Protein AF-A0A7C2QQ63-F1 (afdb_monomer)

Nearest PDB structures (foldseek):
  3h1t-assembly1_A  TM=9.042E-01  e=1.229E-07  Vibrio vulnificus YJ016
  4v4d-assembly1_B  TM=8.845E-01  e=1.701E-05  Pelobacter acidigallici
  2xhn-assembly2_A  TM=7.587E-01  e=1.201E-03  Aspergillus aculeatus
  1nkg-assembly1_A  TM=7.583E-01  e=1.778E-03  Aspergillus aculeatus
  3njx-assembly1_A  TM=7.587E-01  e=1.881E-03  Aspergillus aculeatus

Radius of gyration: 26.95 Å; Cα contacts (8 Å, |Δi|>4): 619; chains: 1; bounding box: 64×59×73 Å

Structure (mmCIF, N/CA/C/O backbone):
data_AF-A0A7C2QQ63-F1
#
_entry.id   AF-A0A7C2QQ63-F1
#
loop_
_atom_site.group_PDB
_atom_site.id
_atom_site.type_symbol
_atom_site.label_atom_id
_atom_site.label_alt_id
_atom_site.label_comp_id
_atom_site.label_asym_id
_atom_site.label_entity_id
_atom_site.label_seq_id
_atom_site.pdbx_PDB_ins_code
_atom_site.Cartn_x
_atom_site.Cartn_y
_atom_site.Cartn_z
_atom_site.occupancy
_atom_site.B_iso_or_equiv
_atom_site.auth_seq_id
_atom_site.auth_comp_id
_atom_site.auth_asym_id
_atom_site.auth_atom_id
_atom_site.pdbx_PDB_model_num
ATOM 1 N N . MET A 1 1 ? 4.525 16.727 -0.676 1.00 54.66 1 MET A N 1
ATOM 2 C CA . MET A 1 1 ? 4.384 17.898 0.216 1.00 54.66 1 MET A CA 1
ATOM 3 C C . MET A 1 1 ? 3.004 18.553 0.106 1.00 54.66 1 MET A C 1
ATOM 5 O O . MET A 1 1 ? 2.336 18.704 1.118 1.00 54.66 1 MET A O 1
ATOM 9 N N . ASP A 1 2 ? 2.541 18.852 -1.108 1.00 73.38 2 ASP A N 1
ATOM 10 C CA . ASP A 1 2 ? 1.252 19.519 -1.371 1.00 73.38 2 ASP A CA 1
ATOM 11 C C . ASP A 1 2 ? 0.003 18.665 -1.034 1.00 73.38 2 ASP A C 1
ATOM 13 O O . ASP A 1 2 ? -1.042 19.171 -0.643 1.00 73.38 2 ASP A O 1
ATOM 17 N N . HIS A 1 3 ? 0.116 17.331 -1.100 1.00 82.19 3 HIS A N 1
ATOM 18 C CA . HIS A 1 3 ? -1.009 16.428 -0.820 1.00 82.19 3 HIS A CA 1
ATOM 19 C C . HIS A 1 3 ? -1.524 16.508 0.628 1.00 82.19 3 HIS A C 1
ATOM 21 O O . HIS A 1 3 ? -2.725 16.651 0.824 1.00 82.19 3 HIS A O 1
ATOM 27 N N . ALA A 1 4 ? -0.639 16.462 1.632 1.00 84.88 4 ALA A N 1
ATOM 28 C CA . ALA A 1 4 ? -1.049 16.509 3.040 1.00 84.88 4 ALA A CA 1
ATOM 29 C C . ALA A 1 4 ? -1.766 17.824 3.385 1.00 84.88 4 ALA A C 1
ATOM 31 O O . ALA A 1 4 ? -2.745 17.809 4.123 1.00 84.88 4 ALA A O 1
ATOM 32 N N . LEU A 1 5 ? -1.319 18.944 2.801 1.00 87.25 5 LEU A N 1
ATOM 33 C CA . LEU A 1 5 ? -1.982 20.237 2.964 1.00 87.25 5 LEU A CA 1
ATOM 34 C C . LEU A 1 5 ? -3.383 20.226 2.360 1.00 87.25 5 LEU A C 1
ATOM 36 O O . LEU A 1 5 ? -4.333 20.551 3.062 1.00 87.25 5 LEU A O 1
ATOM 40 N N . ARG A 1 6 ? -3.516 19.774 1.108 1.00 88.25 6 ARG A N 1
ATOM 41 C CA . ARG A 1 6 ? -4.823 19.660 0.450 1.00 88.25 6 ARG A CA 1
ATOM 42 C C . ARG A 1 6 ? -5.799 18.790 1.235 1.00 88.25 6 ARG A C 1
ATOM 44 O O . ARG A 1 6 ? -6.953 19.165 1.391 1.00 88.25 6 ARG A O 1
ATOM 51 N N . VAL A 1 7 ? -5.340 17.650 1.757 1.00 90.81 7 VAL A N 1
ATOM 52 C CA . VAL A 1 7 ? -6.175 16.777 2.598 1.00 90.81 7 VAL A CA 1
ATOM 53 C C . VAL A 1 7 ? -6.604 17.506 3.873 1.00 90.81 7 VAL A C 1
ATOM 55 O O . VAL A 1 7 ? -7.776 17.455 4.230 1.00 90.81 7 VAL A O 1
ATOM 58 N N . THR A 1 8 ? -5.698 18.226 4.540 1.00 91.94 8 THR A N 1
ATOM 59 C CA . THR A 1 8 ? -6.034 19.033 5.726 1.00 91.94 8 THR A CA 1
ATOM 60 C C . THR A 1 8 ? -7.074 20.109 5.423 1.00 91.94 8 THR A C 1
ATOM 62 O O . THR A 1 8 ? -8.036 20.263 6.175 1.00 91.94 8 THR A O 1
ATOM 65 N N . GLU A 1 9 ? -6.886 20.868 4.345 1.00 92.31 9 GLU A N 1
ATOM 66 C CA . GLU A 1 9 ? -7.809 21.927 3.929 1.00 92.31 9 GLU A CA 1
ATOM 67 C C . GLU A 1 9 ? -9.195 21.356 3.625 1.00 92.31 9 GLU A C 1
ATOM 69 O O . GLU A 1 9 ? -10.199 21.868 4.120 1.00 92.31 9 GLU A O 1
ATOM 74 N N . GLU A 1 10 ? -9.246 20.249 2.887 1.00 92.25 10 GLU A N 1
ATOM 75 C CA . GLU A 1 10 ? -10.495 19.606 2.499 1.00 92.25 10 GLU A CA 1
ATOM 76 C C . GLU A 1 10 ? -11.224 18.976 3.693 1.00 92.25 10 GLU A C 1
ATOM 78 O O . GLU A 1 10 ? -12.439 19.123 3.817 1.00 92.25 10 GLU A O 1
ATOM 83 N N . LEU A 1 11 ? -10.499 18.355 4.631 1.00 91.88 11 LEU A N 1
ATOM 84 C CA . LEU A 1 11 ? -11.075 17.846 5.878 1.00 91.88 11 LEU A CA 1
ATOM 85 C C . LEU A 1 11 ? -11.686 18.972 6.715 1.00 91.88 11 LEU A C 1
ATOM 87 O O . LEU A 1 11 ? -12.803 18.825 7.202 1.00 91.88 11 LEU A O 1
ATOM 91 N N . ASN A 1 12 ? -11.002 20.106 6.861 1.00 92.81 12 ASN A N 1
ATOM 92 C CA . ASN A 1 12 ? -11.564 21.249 7.584 1.00 92.81 12 ASN A CA 1
ATOM 93 C C . ASN A 1 12 ? -12.770 21.853 6.848 1.00 92.81 12 ASN A C 1
ATOM 95 O O . ASN A 1 12 ? -13.743 22.242 7.489 1.00 92.81 12 ASN A O 1
ATOM 99 N N . ARG A 1 13 ? -12.740 21.901 5.510 1.00 91.12 13 ARG A N 1
ATOM 100 C CA . ARG A 1 13 ? -13.852 22.398 4.687 1.00 91.12 13 ARG A CA 1
ATOM 101 C C . ARG A 1 13 ? -15.100 21.524 4.822 1.00 91.12 13 ARG A C 1
ATOM 103 O O . ARG A 1 13 ? -16.195 22.056 4.984 1.00 91.12 13 ARG A O 1
ATOM 110 N N . LEU A 1 14 ? -14.939 20.204 4.733 1.00 89.12 14 LEU A N 1
ATOM 111 C CA . LEU A 1 14 ? -16.039 19.238 4.794 1.00 89.12 14 LEU A CA 1
ATOM 112 C C . LEU A 1 14 ? -16.642 19.097 6.195 1.00 89.12 14 LEU A C 1
ATOM 114 O O . LEU A 1 14 ? -17.802 18.722 6.292 1.00 89.12 14 LEU A O 1
ATOM 118 N N . ASN A 1 15 ? -15.878 19.415 7.244 1.00 87.94 15 ASN A N 1
ATOM 119 C CA . ASN A 1 15 ? -16.308 19.331 8.645 1.00 87.94 15 ASN A CA 1
ATOM 120 C C . ASN A 1 15 ? -16.509 20.717 9.289 1.00 87.94 15 ASN A C 1
ATOM 122 O O . ASN A 1 15 ? -16.455 20.862 10.513 1.00 87.94 15 ASN A O 1
ATOM 126 N N . ALA A 1 16 ? -16.701 21.763 8.477 1.00 83.69 16 ALA A N 1
ATOM 127 C CA . ALA A 1 16 ? -16.879 23.131 8.966 1.00 83.69 16 ALA A CA 1
ATOM 128 C C . ALA A 1 16 ? -18.148 23.290 9.830 1.00 83.69 16 ALA A C 1
ATOM 130 O O . ALA A 1 16 ? -18.211 24.157 10.700 1.00 83.69 16 ALA A O 1
ATOM 131 N N . ASP A 1 17 ? -19.143 22.430 9.616 1.00 85.88 17 ASP A N 1
ATOM 132 C CA . ASP A 1 17 ? -20.384 22.339 10.383 1.00 85.88 17 ASP A CA 1
ATOM 133 C C . ASP A 1 17 ? -20.170 21.901 11.840 1.00 85.88 17 ASP A C 1
ATOM 135 O O . ASP A 1 17 ? -20.949 22.294 12.710 1.00 85.88 17 ASP A O 1
ATOM 139 N N . LEU A 1 18 ? -19.086 21.172 12.138 1.00 83.62 18 LEU A N 1
ATOM 140 C CA . LEU A 1 18 ? -18.740 20.771 13.507 1.00 83.62 18 LEU A CA 1
ATOM 141 C C . LEU A 1 18 ? -18.335 21.961 14.391 1.00 83.62 18 LEU A C 1
ATOM 143 O O . LEU A 1 18 ? -18.331 21.838 15.615 1.00 83.62 18 LEU A O 1
ATOM 147 N N . ASN A 1 19 ? -17.987 23.106 13.788 1.00 85.44 19 ASN A N 1
ATOM 148 C CA . ASN A 1 19 ? -17.526 24.314 14.478 1.00 85.44 19 ASN A CA 1
ATOM 149 C C . ASN A 1 19 ? -16.352 24.053 15.452 1.00 85.44 19 ASN A C 1
ATOM 151 O O . ASN A 1 19 ? -16.241 24.675 16.512 1.00 85.44 19 ASN A O 1
ATOM 155 N N . VAL A 1 20 ? -15.478 23.106 15.093 1.00 86.50 20 VAL A N 1
ATOM 156 C CA . VAL A 1 20 ? -14.267 22.757 15.844 1.00 86.50 20 VAL A CA 1
ATOM 157 C C . VAL A 1 20 ? -13.070 23.458 15.194 1.00 86.50 20 VAL A C 1
ATOM 159 O O . VAL A 1 20 ? -12.734 23.142 14.050 1.00 86.50 20 VAL A O 1
ATOM 162 N N . PRO A 1 21 ? -12.408 24.407 15.880 1.00 84.94 21 PRO A N 1
ATOM 163 C CA . PRO A 1 21 ? -11.236 25.069 15.327 1.00 84.94 21 PRO A CA 1
ATOM 164 C C . PRO A 1 21 ? -10.077 24.078 15.211 1.00 84.94 21 PRO A C 1
ATOM 166 O O . PRO A 1 21 ? -9.852 23.274 16.114 1.00 84.94 21 PRO A O 1
ATOM 169 N N . GLU A 1 22 ? -9.327 24.163 14.110 1.00 87.94 22 GLU A N 1
ATOM 170 C CA . GLU A 1 22 ? -8.156 23.309 13.856 1.00 87.94 22 GLU A CA 1
ATOM 171 C C . GLU A 1 22 ? -8.483 21.806 13.962 1.00 87.94 22 GLU A C 1
ATOM 173 O O . GLU A 1 22 ? -7.702 21.019 14.502 1.00 87.94 22 GLU A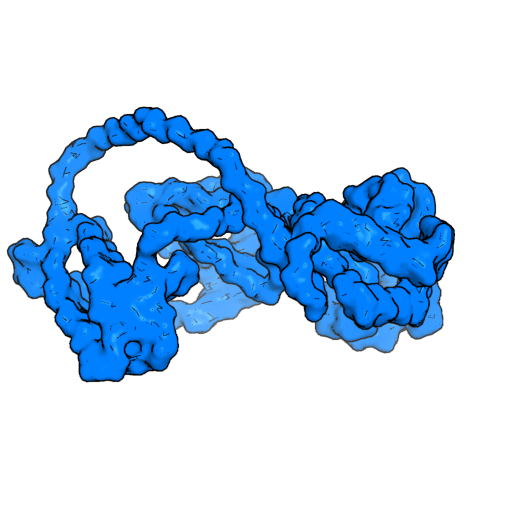 O 1
ATOM 178 N N . TYR A 1 23 ? -9.659 21.415 13.450 1.00 91.19 23 TYR A N 1
ATOM 179 C CA . TYR A 1 23 ? -10.131 20.030 13.441 1.00 91.19 23 TYR A CA 1
ATOM 180 C C . TYR A 1 23 ? -9.097 19.082 12.818 1.00 91.19 23 TYR A C 1
ATOM 182 O O . TYR A 1 23 ? -8.714 18.087 13.437 1.00 91.19 23 TYR A O 1
ATOM 190 N N . ALA A 1 24 ? -8.597 19.427 11.630 1.00 93.44 24 ALA A N 1
ATOM 191 C CA . ALA A 1 24 ? -7.453 18.778 11.009 1.00 93.44 24 ALA A CA 1
ATOM 192 C C . ALA A 1 24 ? -6.263 19.742 10.945 1.00 93.44 24 ALA A C 1
ATOM 194 O O . ALA A 1 24 ? -6.419 20.907 10.570 1.00 93.44 24 ALA A O 1
ATOM 195 N N . VAL A 1 25 ? -5.062 19.251 11.246 1.00 92.06 25 VAL A N 1
ATOM 196 C CA . VAL A 1 25 ? -3.814 20.007 11.075 1.00 92.06 25 VAL A CA 1
ATOM 197 C C . VAL A 1 25 ? -2.799 19.200 10.282 1.00 92.06 25 VAL A C 1
ATOM 199 O O . VAL A 1 25 ? -2.764 17.970 10.340 1.00 92.06 25 VAL A O 1
ATOM 202 N N . ARG A 1 26 ? -1.957 19.909 9.533 1.00 89.62 26 ARG A N 1
ATOM 203 C CA . ARG A 1 26 ? -0.789 19.323 8.884 1.00 89.62 26 ARG A CA 1
ATOM 204 C C . ARG A 1 26 ? 0.384 19.338 9.865 1.00 89.62 26 ARG A C 1
ATOM 206 O O . ARG A 1 26 ? 0.567 20.319 10.576 1.00 89.62 26 ARG A O 1
ATOM 213 N N . ILE A 1 27 ? 1.136 18.240 9.905 1.00 85.88 27 ILE A N 1
ATOM 214 C CA . ILE A 1 27 ? 2.343 18.090 10.720 1.00 85.88 27 ILE A CA 1
ATOM 215 C C . ILE A 1 27 ? 3.463 17.510 9.842 1.00 85.88 27 ILE A C 1
ATOM 217 O O . ILE A 1 27 ? 3.479 16.310 9.532 1.00 85.88 27 ILE A O 1
ATOM 221 N N . VAL A 1 28 ? 4.407 18.364 9.430 1.00 77.38 28 VAL A N 1
ATOM 222 C CA . VAL A 1 28 ? 5.600 17.981 8.641 1.00 77.38 28 VAL A CA 1
ATOM 223 C C . VAL A 1 28 ? 6.905 18.551 9.213 1.00 77.38 28 VAL A C 1
ATOM 225 O O . VAL A 1 28 ? 6.896 19.475 10.022 1.00 77.38 28 VAL A O 1
ATOM 228 N N . SER A 1 29 ? 8.049 17.982 8.819 1.00 67.75 29 SER A N 1
ATOM 229 C CA . SER A 1 29 ? 9.372 18.276 9.413 1.00 67.75 29 SER A CA 1
ATOM 230 C C . SER A 1 29 ? 9.841 19.685 9.149 1.00 67.75 29 SER A C 1
ATOM 232 O O . SER A 1 29 ? 10.515 20.280 9.988 1.00 67.75 29 SER A O 1
ATOM 234 N N . GLU A 1 30 ? 9.453 20.238 8.006 1.00 68.81 30 GLU A N 1
ATOM 235 C CA . GLU A 1 30 ? 9.862 21.572 7.596 1.00 68.81 30 GLU A CA 1
ATOM 236 C C . GLU A 1 30 ? 9.154 22.683 8.392 1.00 68.81 30 GLU A C 1
ATOM 238 O O . GLU A 1 30 ? 9.598 23.827 8.363 1.00 68.81 30 GLU A O 1
ATOM 243 N N . GLU A 1 31 ? 8.092 22.367 9.147 1.00 70.06 31 GLU A N 1
ATOM 244 C CA . GLU A 1 31 ? 7.333 23.337 9.958 1.00 70.06 31 GLU A CA 1
ATOM 245 C C . GLU A 1 31 ? 7.984 23.637 11.323 1.00 70.06 31 GLU A C 1
ATOM 247 O O . GLU A 1 31 ? 7.478 24.461 12.093 1.00 70.06 31 GLU A O 1
ATOM 252 N N . GLY A 1 32 ? 9.116 22.993 11.632 1.00 76.31 32 GLY A N 1
ATOM 253 C CA . GLY A 1 32 ? 9.975 23.317 12.772 1.00 76.31 32 GLY A CA 1
ATOM 254 C C . GLY A 1 32 ? 9.228 23.395 14.109 1.00 76.31 32 GLY A C 1
ATOM 255 O O . GLY A 1 32 ? 8.596 22.434 14.552 1.00 76.31 32 GLY A O 1
ATOM 256 N N . ALA A 1 33 ? 9.315 24.550 14.777 1.00 78.69 33 ALA A N 1
ATOM 257 C CA . ALA A 1 33 ? 8.716 24.765 16.096 1.00 78.69 33 ALA A CA 1
ATOM 258 C C . ALA A 1 33 ? 7.179 24.681 16.086 1.00 78.69 33 ALA A C 1
ATOM 260 O O . ALA A 1 33 ? 6.590 24.161 17.034 1.00 78.69 33 ALA A O 1
ATOM 261 N N . THR A 1 34 ? 6.536 25.148 15.014 1.00 82.25 34 THR A N 1
ATOM 262 C CA . THR A 1 34 ? 5.073 25.132 14.882 1.00 82.25 34 THR A CA 1
ATOM 263 C C . THR A 1 34 ? 4.555 23.703 14.753 1.00 82.25 34 THR A C 1
ATOM 265 O O . THR A 1 34 ? 3.650 23.310 15.488 1.00 82.25 34 THR A O 1
ATOM 268 N N . GLY A 1 35 ? 5.179 22.897 13.886 1.00 80.06 35 GLY A N 1
ATOM 269 C CA . GLY A 1 35 ? 4.828 21.483 13.722 1.00 80.06 35 GLY A CA 1
ATOM 270 C C . GLY A 1 35 ? 5.011 20.687 15.017 1.00 80.06 35 GLY A C 1
ATOM 271 O O . GLY A 1 35 ? 4.157 19.878 15.378 1.00 80.06 35 GLY A O 1
ATOM 272 N N . LYS A 1 36 ? 6.076 20.974 15.779 1.00 81.56 36 LYS A N 1
ATOM 273 C CA . LYS A 1 36 ? 6.319 20.345 17.084 1.00 81.56 36 LYS A CA 1
ATOM 274 C C . LYS A 1 36 ? 5.237 20.685 18.115 1.00 81.56 36 LYS A C 1
ATOM 276 O O . LYS A 1 36 ? 4.758 19.783 18.794 1.00 81.56 36 LYS A O 1
ATOM 281 N N . ALA A 1 37 ? 4.816 21.946 18.206 1.00 86.81 37 ALA A N 1
ATOM 282 C CA . ALA A 1 37 ? 3.756 22.353 19.131 1.00 86.81 37 ALA A CA 1
ATOM 283 C C . ALA A 1 37 ? 2.401 21.707 18.786 1.00 86.81 37 ALA A C 1
ATOM 285 O O . ALA A 1 37 ? 1.672 21.270 19.677 1.00 86.81 37 ALA A O 1
ATOM 286 N N . LEU A 1 38 ? 2.072 21.603 17.492 1.00 88.00 38 LEU A N 1
ATOM 287 C CA . LEU A 1 38 ? 0.870 20.902 17.026 1.00 88.00 38 LEU A CA 1
ATOM 288 C C . LEU A 1 38 ? 0.917 19.410 17.359 1.00 88.00 38 LEU A C 1
ATOM 290 O O . LEU A 1 38 ? -0.089 18.843 17.784 1.00 88.00 38 LEU A O 1
ATOM 294 N N . LEU A 1 39 ? 2.088 18.793 17.208 1.00 86.12 39 LEU A N 1
ATOM 295 C CA . LEU A 1 39 ? 2.305 17.397 17.553 1.00 86.12 39 LEU A CA 1
ATOM 296 C C . LEU A 1 39 ? 2.159 17.142 19.057 1.00 86.12 39 LEU A C 1
ATOM 298 O O . LEU A 1 39 ? 1.448 16.218 19.436 1.00 86.12 39 LEU A O 1
ATOM 302 N N . GLU A 1 40 ? 2.782 17.960 19.906 1.00 87.81 40 GLU A N 1
ATOM 303 C CA . GLU A 1 40 ? 2.642 17.868 21.368 1.00 87.81 40 GLU A CA 1
ATOM 304 C C . GLU A 1 40 ? 1.171 17.993 21.785 1.00 87.81 40 GLU A C 1
ATOM 306 O O . GLU A 1 40 ? 0.684 17.223 22.611 1.00 87.81 40 GLU A O 1
ATOM 311 N N . ARG A 1 41 ? 0.428 18.906 21.148 1.00 89.38 41 ARG A N 1
ATOM 312 C CA . ARG A 1 41 ? -1.005 19.082 21.401 1.00 89.38 41 ARG A CA 1
ATOM 313 C C . ARG A 1 41 ? -1.847 17.888 20.942 1.00 89.38 41 ARG A C 1
ATOM 315 O O . ARG A 1 41 ? -2.824 17.572 21.603 1.00 89.38 41 ARG A O 1
ATOM 322 N N . PHE A 1 42 ? -1.482 17.233 19.838 1.00 89.69 42 PHE A N 1
ATOM 323 C CA . PHE A 1 42 ? -2.152 16.018 19.352 1.00 89.69 42 PHE A CA 1
ATOM 324 C C . PHE A 1 42 ? -1.881 14.790 20.236 1.00 89.69 42 PHE A C 1
ATOM 326 O O . PHE A 1 42 ? -2.719 13.899 20.338 1.00 89.69 42 PHE A O 1
ATOM 333 N N . GLN A 1 43 ? -0.706 14.727 20.866 1.00 87.62 43 GLN A N 1
ATOM 334 C CA . GLN A 1 43 ? -0.326 13.638 21.771 1.00 87.62 43 GLN A CA 1
ATOM 335 C C . GLN A 1 43 ? -1.009 13.731 23.144 1.00 87.62 43 GLN A C 1
ATOM 337 O O . GLN A 1 43 ? -1.160 12.715 23.822 1.00 87.62 43 GLN A O 1
ATOM 342 N N . ASP A 1 44 ? -1.406 14.934 23.559 1.00 88.00 44 ASP A N 1
ATOM 343 C CA . ASP A 1 44 ? -2.032 15.193 24.853 1.00 88.00 44 ASP A CA 1
ATOM 344 C C . ASP A 1 44 ? -3.458 14.615 24.911 1.00 88.00 44 ASP A C 1
ATOM 346 O O . ASP A 1 44 ? -4.376 15.085 24.239 1.00 88.00 44 ASP A O 1
ATOM 350 N N . THR A 1 45 ? -3.654 13.594 25.750 1.00 85.38 45 THR A N 1
ATOM 351 C CA . THR A 1 45 ? -4.931 12.878 25.903 1.00 85.38 45 THR A CA 1
ATOM 352 C C . THR A 1 45 ? -6.049 13.731 26.497 1.00 85.38 45 THR A C 1
ATOM 354 O O . THR A 1 45 ? -7.216 13.371 26.362 1.00 85.38 45 THR A O 1
ATOM 357 N N . GLU A 1 46 ? -5.713 14.851 27.140 1.00 85.00 46 GLU A N 1
ATOM 358 C CA . GLU A 1 46 ? -6.685 15.805 27.682 1.00 85.00 46 GLU A CA 1
ATOM 359 C C . GLU A 1 46 ? -7.171 16.804 26.616 1.00 85.00 46 GLU A C 1
ATOM 361 O O . GLU A 1 46 ? -8.163 17.515 26.815 1.00 85.00 46 GLU A O 1
ATOM 366 N N . LYS A 1 47 ? -6.490 16.890 25.465 1.00 85.44 47 LYS A N 1
ATOM 367 C CA . LYS A 1 47 ? -6.879 17.775 24.362 1.00 85.44 47 LYS A CA 1
ATOM 368 C C . LYS A 1 47 ? -7.838 17.064 23.417 1.00 85.44 47 LYS A C 1
ATOM 370 O O . LYS A 1 47 ? -7.633 15.932 23.004 1.00 85.44 47 LYS A O 1
ATOM 375 N N . GLN A 1 48 ? -8.882 17.790 23.029 1.00 83.75 48 GLN A N 1
ATOM 376 C CA . GLN A 1 48 ? -9.856 17.342 22.028 1.00 83.75 48 GLN A CA 1
ATOM 377 C C . GLN A 1 48 ? -9.458 17.749 20.599 1.00 83.75 48 GLN A C 1
ATOM 379 O O . GLN A 1 48 ? -10.073 17.288 19.644 1.00 83.75 48 GLN A O 1
ATOM 384 N N . VAL A 1 49 ? -8.464 18.636 20.446 1.00 87.69 49 VAL A N 1
ATOM 385 C CA . VAL A 1 49 ? -7.984 19.137 19.150 1.00 87.69 49 VAL A CA 1
ATOM 386 C C . VAL A 1 49 ? -6.453 19.210 19.109 1.00 87.69 49 VAL A C 1
ATOM 388 O O . VAL A 1 49 ? -5.838 19.576 20.115 1.00 87.69 49 VAL A O 1
ATOM 391 N N . PRO A 1 50 ? -5.823 18.953 17.950 1.00 90.81 50 PRO A N 1
ATOM 392 C CA . PRO A 1 50 ? -6.462 18.585 16.683 1.00 90.81 50 PRO A CA 1
ATOM 393 C C . PRO A 1 50 ? -7.030 17.158 16.717 1.00 90.81 50 PRO A C 1
ATOM 395 O O . PRO A 1 50 ? -6.525 16.308 17.441 1.00 90.81 50 PRO A O 1
ATOM 398 N N . VAL A 1 51 ? -8.093 16.898 15.955 1.00 91.19 51 VAL A N 1
ATOM 399 C CA . VAL A 1 51 ? -8.714 15.562 15.862 1.00 91.19 51 VAL A CA 1
ATOM 400 C C . VAL A 1 51 ? -7.969 14.702 14.842 1.00 91.19 51 VAL A C 1
ATOM 402 O O . VAL A 1 51 ? -7.786 13.503 15.048 1.00 91.19 51 VAL A O 1
ATOM 405 N N . ILE A 1 52 ? -7.520 15.318 13.744 1.00 92.62 52 ILE A N 1
ATOM 406 C CA . ILE A 1 52 ? -6.790 14.653 12.662 1.00 92.62 52 ILE A CA 1
ATOM 407 C C . ILE A 1 52 ? -5.437 15.334 12.458 1.00 92.62 52 ILE A C 1
ATOM 409 O O . ILE A 1 52 ? -5.355 16.550 12.294 1.00 92.62 52 ILE A O 1
ATOM 413 N N . ALA A 1 53 ? -4.377 14.532 12.406 1.00 90.88 53 ALA A N 1
ATOM 414 C CA . ALA A 1 53 ? -3.055 14.962 11.974 1.00 90.88 53 ALA A CA 1
ATOM 415 C C . ALA A 1 53 ? -2.739 14.348 10.603 1.00 90.88 53 ALA A C 1
ATOM 417 O O . ALA A 1 53 ? -2.687 13.124 10.470 1.00 90.88 53 ALA A O 1
ATOM 418 N N . THR A 1 54 ? -2.510 15.179 9.585 1.00 90.19 54 THR A N 1
ATOM 419 C CA . THR A 1 54 ? -1.999 14.722 8.284 1.00 90.1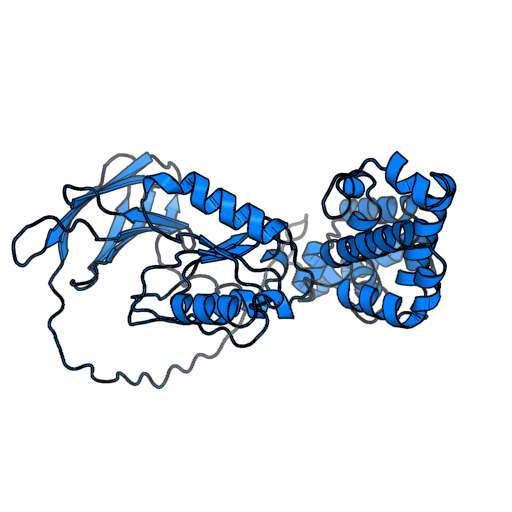9 54 THR A CA 1
ATOM 420 C C . THR A 1 54 ? -0.481 14.878 8.244 1.00 90.19 54 THR A C 1
ATOM 422 O O . THR A 1 54 ? 0.079 15.867 8.721 1.00 90.19 54 THR A O 1
ATOM 425 N N . THR A 1 55 ? 0.219 13.897 7.678 1.00 84.81 55 THR A N 1
ATOM 426 C CA . THR A 1 55 ? 1.685 13.899 7.610 1.00 84.81 55 THR A CA 1
ATOM 427 C C . THR A 1 55 ? 2.179 13.324 6.283 1.00 84.81 55 THR A C 1
ATOM 429 O O . THR A 1 55 ? 1.415 12.696 5.550 1.00 84.81 55 THR A O 1
ATOM 432 N N . VAL A 1 56 ? 3.457 13.545 5.971 1.00 73.88 56 VAL A N 1
ATOM 433 C CA . VAL A 1 56 ? 4.142 12.924 4.825 1.00 73.88 56 VAL A CA 1
ATOM 434 C C . VAL A 1 56 ? 5.190 11.934 5.326 1.00 73.88 56 VAL A C 1
ATOM 436 O O . VAL A 1 56 ? 5.093 10.763 4.987 1.00 73.88 56 VAL A O 1
ATOM 439 N N . ASP A 1 57 ? 6.107 12.389 6.192 1.00 63.38 57 ASP A N 1
ATOM 440 C CA . ASP A 1 57 ? 7.233 11.577 6.684 1.00 63.38 57 ASP A CA 1
ATOM 441 C C . ASP A 1 57 ? 7.484 11.718 8.204 1.00 63.38 57 ASP A C 1
ATOM 443 O O . ASP A 1 57 ? 8.310 11.001 8.775 1.00 63.38 57 ASP A O 1
ATOM 447 N N . LEU A 1 58 ? 6.775 12.621 8.904 1.00 53.47 58 LEU A N 1
ATOM 448 C CA . LEU A 1 58 ? 7.143 13.021 10.272 1.00 53.47 58 LEU A CA 1
ATOM 449 C C . LEU A 1 58 ? 6.774 12.000 11.357 1.00 53.47 58 LEU A C 1
ATOM 451 O O . LEU A 1 58 ? 7.257 12.074 12.483 1.00 53.47 58 LEU A O 1
ATOM 455 N N . LEU A 1 59 ? 5.932 11.022 11.037 1.00 54.12 59 LEU A N 1
ATOM 456 C CA . LEU A 1 59 ? 5.556 9.981 11.997 1.00 54.12 59 LEU A CA 1
ATOM 457 C C . LEU A 1 59 ? 6.518 8.782 12.000 1.00 54.12 59 LEU A C 1
ATOM 459 O O . LEU A 1 59 ? 6.295 7.818 12.736 1.00 54.12 59 LEU A O 1
ATOM 463 N N . SER A 1 60 ? 7.599 8.853 11.218 1.00 48.84 60 SER A N 1
ATOM 464 C CA . SER A 1 60 ? 8.586 7.781 11.068 1.00 48.84 60 SER A CA 1
ATOM 465 C C . SER A 1 60 ? 9.339 7.469 12.370 1.00 48.84 60 SER A C 1
ATOM 467 O O . SER A 1 60 ? 9.592 6.302 12.663 1.00 48.84 60 SER A O 1
ATOM 469 N N . THR A 1 61 ? 9.615 8.457 13.236 1.00 47.69 61 THR A N 1
ATOM 470 C CA . THR A 1 61 ? 10.269 8.217 14.539 1.00 47.69 61 THR A CA 1
ATOM 471 C C . THR A 1 61 ? 9.762 9.150 15.651 1.00 47.69 61 THR A C 1
ATOM 473 O O . THR A 1 61 ? 9.497 10.325 15.437 1.00 47.69 61 THR A O 1
ATOM 476 N N . GLY A 1 62 ? 9.605 8.622 16.873 1.00 53.94 62 GLY A N 1
ATOM 477 C CA . GLY A 1 62 ? 9.434 9.431 18.094 1.00 53.94 62 GLY A CA 1
ATOM 478 C C . GLY A 1 62 ? 8.038 9.976 18.435 1.00 53.94 62 GLY A C 1
ATOM 479 O O . GLY A 1 62 ? 7.879 10.520 19.522 1.00 53.94 62 GLY A O 1
ATOM 480 N N . VAL A 1 63 ? 7.016 9.812 17.587 1.00 64.94 63 VAL A N 1
ATOM 481 C CA . VAL A 1 63 ? 5.648 10.262 17.922 1.00 64.94 63 VAL A CA 1
ATOM 482 C C . VAL A 1 63 ? 4.946 9.269 18.839 1.00 64.94 63 VAL A C 1
ATOM 484 O O . VAL A 1 63 ? 4.681 8.134 18.434 1.00 64.94 63 VAL A O 1
ATOM 487 N N . ASP A 1 64 ? 4.628 9.691 20.061 1.00 73.00 64 ASP A N 1
ATOM 488 C CA . ASP A 1 64 ? 3.881 8.882 21.020 1.00 73.00 64 ASP A CA 1
ATOM 489 C C . ASP A 1 64 ? 2.491 9.460 21.294 1.00 73.00 64 ASP A C 1
ATOM 491 O O . ASP A 1 64 ? 2.314 10.295 22.171 1.00 73.00 64 ASP A O 1
ATOM 495 N N . ALA A 1 65 ? 1.507 9.020 20.509 1.00 80.62 65 ALA A N 1
ATOM 496 C CA . ALA A 1 65 ? 0.106 9.411 20.652 1.00 80.62 65 ALA A CA 1
ATOM 497 C C . ALA A 1 65 ? -0.746 8.161 20.955 1.00 80.62 65 ALA A C 1
ATOM 499 O O . ALA A 1 65 ? -1.330 7.570 20.043 1.00 80.62 65 ALA A O 1
ATOM 500 N N . PRO A 1 66 ? -0.795 7.690 22.216 1.00 81.69 66 PRO A N 1
ATOM 501 C CA . PRO A 1 66 ? -1.443 6.424 22.556 1.00 81.69 66 PRO A CA 1
ATOM 502 C C . PRO A 1 66 ? -2.963 6.440 22.335 1.00 81.69 66 PRO A C 1
ATOM 504 O O . PRO A 1 66 ? -3.563 5.379 22.187 1.00 81.69 66 PRO A O 1
ATOM 507 N N . SER A 1 67 ? -3.587 7.620 22.266 1.00 85.12 67 SER A N 1
ATOM 508 C CA . SER A 1 67 ? -5.017 7.828 22.005 1.00 85.12 67 SER A CA 1
ATOM 509 C C . SER A 1 67 ? -5.431 7.677 20.531 1.00 85.12 67 SER A C 1
ATOM 511 O O . SER A 1 67 ? -6.625 7.724 20.243 1.00 85.12 67 SER A O 1
ATOM 513 N N . VAL A 1 68 ? -4.505 7.448 19.587 1.00 89.19 68 VAL A N 1
ATOM 514 C CA . VAL A 1 68 ? -4.801 7.380 18.136 1.00 89.19 68 VAL A CA 1
ATOM 515 C C . VAL A 1 68 ? -5.692 6.192 17.769 1.00 89.19 68 VAL A C 1
ATOM 517 O O . VAL A 1 68 ? -5.237 5.053 17.698 1.00 89.19 68 VAL A O 1
ATOM 520 N N . ARG A 1 69 ? -6.975 6.448 17.499 1.00 88.19 69 ARG A N 1
ATOM 521 C CA . ARG A 1 69 ? -7.973 5.403 17.194 1.00 88.19 69 ARG A CA 1
ATOM 522 C C . ARG A 1 69 ? -8.052 4.999 15.724 1.00 88.19 69 ARG A C 1
ATOM 524 O O . ARG A 1 69 ? -8.574 3.928 15.441 1.00 88.19 69 ARG A O 1
ATOM 531 N N . ASN A 1 70 ? -7.557 5.828 14.808 1.00 90.31 70 ASN A N 1
ATOM 532 C CA . ASN A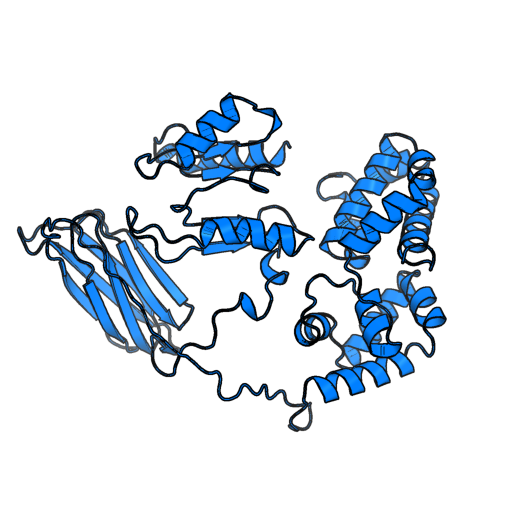 1 70 ? -7.610 5.573 13.370 1.00 90.31 70 ASN A CA 1
ATOM 533 C C . ASN A 1 70 ? -6.241 5.855 12.744 1.00 90.31 70 ASN A C 1
ATOM 535 O O . ASN A 1 70 ? -5.668 6.920 12.968 1.00 90.31 70 ASN A O 1
ATOM 539 N N . VAL A 1 71 ? -5.749 4.918 11.940 1.00 91.25 71 VAL A N 1
ATOM 540 C CA . VAL A 1 71 ? -4.575 5.070 11.077 1.00 91.25 71 VAL A CA 1
ATOM 541 C C . VAL A 1 71 ? -5.072 5.013 9.638 1.00 91.25 71 VAL A C 1
ATOM 543 O O . VAL A 1 71 ? -5.706 4.034 9.255 1.00 91.25 71 VAL A O 1
ATOM 546 N N . VAL A 1 72 ? -4.828 6.068 8.859 1.00 91.25 72 VAL A N 1
ATOM 547 C CA . VAL A 1 72 ? -5.358 6.195 7.494 1.00 91.25 72 VAL A CA 1
ATOM 548 C C . VAL A 1 72 ? -4.213 6.252 6.489 1.00 91.25 72 VAL A C 1
ATOM 550 O O . VAL A 1 72 ? -3.408 7.184 6.519 1.00 91.25 72 VAL A O 1
ATOM 553 N N . PHE A 1 73 ? -4.154 5.286 5.576 1.00 90.19 73 PHE A N 1
ATOM 554 C CA . PHE A 1 73 ? -3.201 5.282 4.471 1.00 90.19 73 PHE A CA 1
ATOM 555 C C . PHE A 1 73 ? -3.810 5.981 3.254 1.00 90.19 73 PHE A C 1
ATOM 557 O O . PHE A 1 73 ? -4.756 5.497 2.642 1.00 90.19 73 PHE A O 1
ATOM 564 N N . MET A 1 74 ? -3.256 7.149 2.912 1.00 87.06 74 MET A N 1
ATOM 565 C CA . MET A 1 74 ? -3.594 7.923 1.703 1.00 87.06 74 MET A CA 1
ATOM 566 C C . MET A 1 74 ? -2.389 8.093 0.764 1.00 87.06 74 MET A C 1
ATOM 568 O O . MET A 1 74 ? -2.425 8.876 -0.185 1.00 87.06 74 MET A O 1
ATOM 572 N N . LYS A 1 75 ? -1.291 7.390 1.056 1.00 81.12 75 LYS A N 1
ATOM 573 C CA . LYS A 1 75 ? -0.087 7.299 0.227 1.00 81.12 75 LYS A CA 1
ATOM 574 C C . LYS A 1 75 ? 0.296 5.816 0.126 1.00 81.12 75 LYS A C 1
ATOM 576 O O . LYS A 1 75 ? 0.225 5.128 1.146 1.00 81.12 75 LYS A O 1
ATOM 581 N N . PRO A 1 76 ? 0.662 5.305 -1.061 1.00 80.06 76 PRO A N 1
ATOM 582 C CA . PRO A 1 76 ? 1.233 3.968 -1.185 1.00 80.06 76 PRO A CA 1
ATOM 583 C C . PRO A 1 76 ? 2.503 3.826 -0.336 1.00 80.06 76 PRO A C 1
ATOM 585 O O . PRO A 1 76 ? 3.242 4.795 -0.155 1.00 80.06 76 PRO A O 1
ATOM 588 N N . LEU A 1 77 ? 2.748 2.625 0.185 1.00 83.31 77 LEU A N 1
ATOM 589 C CA . LEU A 1 77 ? 3.947 2.288 0.958 1.00 83.31 77 LEU A CA 1
ATOM 590 C C . LEU A 1 77 ? 4.611 1.052 0.362 1.00 83.31 77 LEU A C 1
ATOM 592 O O . LEU A 1 77 ? 3.909 0.106 0.011 1.00 83.31 77 LEU A O 1
ATOM 596 N N . SER A 1 78 ? 5.938 1.074 0.242 1.00 76.38 78 SER A N 1
ATOM 597 C CA . SER A 1 78 ? 6.762 -0.050 -0.231 1.00 76.38 78 SER A CA 1
ATOM 598 C C . SER A 1 78 ? 7.402 -0.824 0.921 1.00 76.38 78 SER A C 1
ATOM 600 O O . SER A 1 78 ? 7.468 -2.044 0.880 1.00 76.38 78 SER A O 1
ATOM 602 N N . SER A 1 79 ? 7.827 -0.114 1.968 1.00 81.62 79 SER A N 1
ATOM 603 C CA . SER A 1 79 ? 8.565 -0.691 3.090 1.00 81.62 79 SER A CA 1
ATOM 604 C C . SER A 1 79 ? 7.638 -1.312 4.132 1.00 81.62 79 SER A C 1
ATOM 606 O O . SER A 1 79 ? 6.852 -0.599 4.770 1.00 81.62 79 SER A O 1
ATOM 608 N N . VAL A 1 80 ? 7.815 -2.610 4.402 1.00 84.25 80 VAL A N 1
ATOM 609 C CA . VAL A 1 80 ? 7.196 -3.294 5.555 1.00 84.25 80 VAL A CA 1
ATOM 610 C C . VAL A 1 80 ? 7.590 -2.603 6.861 1.00 84.25 80 VAL A C 1
ATOM 612 O O . VAL A 1 80 ? 6.756 -2.406 7.743 1.00 84.25 80 VAL A O 1
ATOM 615 N N . VAL A 1 81 ? 8.845 -2.160 6.983 1.00 83.69 81 VAL A N 1
ATOM 616 C CA . VAL A 1 81 ? 9.342 -1.487 8.191 1.00 83.69 81 VAL A CA 1
ATOM 617 C C . VAL A 1 81 ? 8.593 -0.177 8.427 1.00 83.69 81 VAL A C 1
ATOM 619 O O . VAL A 1 81 ? 8.078 0.044 9.525 1.00 83.69 81 VAL A O 1
ATOM 622 N N . THR A 1 82 ? 8.480 0.683 7.411 1.00 82.62 82 THR A N 1
ATOM 623 C CA . THR A 1 82 ? 7.727 1.943 7.528 1.00 82.62 82 THR A CA 1
ATOM 624 C C . THR A 1 82 ? 6.247 1.686 7.801 1.00 82.62 82 THR A C 1
ATOM 626 O O . THR A 1 82 ? 5.654 2.353 8.649 1.00 82.62 82 THR A O 1
ATOM 629 N N . PHE A 1 83 ? 5.654 0.694 7.137 1.00 87.44 83 PHE A N 1
ATOM 630 C CA . PHE A 1 83 ? 4.272 0.293 7.375 1.00 87.44 83 PHE A CA 1
ATOM 631 C C . PHE A 1 83 ? 4.040 -0.124 8.836 1.00 87.44 83 PHE A C 1
ATOM 633 O O . PHE A 1 83 ? 3.199 0.473 9.515 1.00 87.44 83 PHE A O 1
ATOM 640 N N . LYS A 1 84 ? 4.850 -1.047 9.373 1.00 85.94 84 LYS A N 1
ATOM 641 C CA . LYS A 1 84 ? 4.763 -1.493 10.774 1.00 85.94 84 LYS A CA 1
ATOM 642 C C . LYS A 1 84 ? 5.016 -0.354 11.762 1.00 85.94 84 LYS A C 1
ATOM 644 O O . LYS A 1 84 ? 4.349 -0.272 12.793 1.00 85.94 84 LYS A O 1
ATOM 649 N N . GLN A 1 85 ? 5.915 0.579 11.445 1.00 83.88 85 GLN A N 1
ATOM 650 C CA . GLN A 1 85 ? 6.128 1.782 12.258 1.00 83.88 85 GLN A CA 1
ATOM 651 C C . GLN A 1 85 ? 4.890 2.686 12.321 1.00 83.88 85 GLN A C 1
ATOM 653 O O . GLN A 1 85 ? 4.616 3.248 13.386 1.00 83.88 85 GLN A O 1
ATOM 658 N N . ILE A 1 86 ? 4.151 2.833 11.215 1.00 85.88 86 ILE A N 1
ATOM 659 C CA . ILE A 1 86 ? 2.919 3.634 11.149 1.00 85.88 86 ILE A CA 1
ATOM 660 C C . ILE A 1 86 ? 1.784 2.930 11.903 1.00 85.88 86 ILE A C 1
ATOM 662 O O . ILE A 1 86 ? 1.173 3.537 12.786 1.00 85.88 86 ILE A O 1
ATOM 666 N N . VAL A 1 87 ? 1.541 1.644 11.627 1.00 87.06 87 VAL A N 1
ATOM 667 C CA . VAL A 1 87 ? 0.518 0.838 12.324 1.00 87.06 87 VAL A CA 1
ATOM 668 C C . VAL A 1 87 ? 0.792 0.786 13.831 1.00 87.06 87 VAL A C 1
ATOM 670 O O . VAL A 1 87 ? -0.120 0.958 14.642 1.00 87.06 87 VAL A O 1
ATOM 673 N N . GLY A 1 88 ? 2.064 0.667 14.226 1.00 85.00 88 GLY A N 1
ATOM 674 C CA . GLY A 1 88 ? 2.505 0.670 15.621 1.00 85.00 88 GLY A CA 1
ATOM 675 C C . GLY A 1 88 ? 2.160 1.942 16.408 1.00 85.00 88 GLY A C 1
ATOM 676 O O . GLY A 1 88 ? 2.188 1.937 17.639 1.00 85.00 88 GLY A O 1
ATOM 677 N N . ARG A 1 89 ? 1.792 3.045 15.739 1.00 81.88 89 ARG A N 1
ATOM 678 C CA . ARG A 1 89 ? 1.277 4.247 16.419 1.00 81.88 89 ARG A CA 1
ATOM 679 C C . ARG A 1 89 ? -0.133 4.030 16.955 1.00 81.88 89 ARG A C 1
ATOM 681 O O . ARG A 1 89 ? -0.433 4.492 18.053 1.00 81.88 89 ARG A O 1
ATOM 688 N N . GLY A 1 90 ? -0.962 3.288 16.224 1.00 85.38 90 GLY A N 1
ATOM 689 C CA . GLY A 1 90 ? -2.322 2.941 16.630 1.00 85.38 90 GLY A CA 1
ATOM 690 C C . GLY A 1 90 ? -2.391 1.793 17.639 1.00 85.38 90 GLY A C 1
ATOM 691 O O . GLY A 1 90 ? -3.334 1.738 18.425 1.00 85.38 90 GLY A O 1
ATOM 692 N N . SER A 1 91 ? -1.391 0.910 17.693 1.00 83.69 91 SER A N 1
ATOM 693 C CA . SER A 1 91 ? -1.440 -0.305 18.527 1.00 83.69 91 SER A CA 1
ATOM 694 C C . SER A 1 91 ? -1.287 -0.072 20.037 1.00 83.69 91 SER A C 1
ATOM 696 O O . SER A 1 91 ? -1.543 -0.977 20.832 1.00 83.69 91 SER A O 1
ATOM 698 N N . ARG A 1 92 ? -0.913 1.137 20.478 1.00 84.12 92 ARG A N 1
ATOM 699 C CA . ARG A 1 92 ? -0.767 1.447 21.910 1.00 84.12 92 ARG A CA 1
ATOM 700 C C . ARG A 1 92 ? -2.114 1.491 22.628 1.00 84.12 92 ARG A C 1
ATOM 702 O O . ARG A 1 92 ? -3.038 2.167 22.183 1.00 84.12 92 ARG A O 1
ATOM 709 N N . LEU A 1 93 ? -2.221 0.823 23.773 1.00 82.88 93 LEU A N 1
ATOM 710 C CA . LEU A 1 93 ? -3.397 0.919 24.644 1.00 82.88 93 LEU A CA 1
ATOM 711 C C . LEU A 1 93 ? -3.407 2.268 25.376 1.00 82.88 93 LEU A C 1
ATOM 713 O O . LEU A 1 93 ? -2.368 2.721 25.853 1.00 82.88 93 LEU A O 1
ATOM 717 N N . CYS A 1 94 ? -4.581 2.884 25.519 1.00 79.56 94 CYS A N 1
ATOM 718 C CA . CYS A 1 94 ? -4.744 4.119 26.287 1.00 79.56 94 CYS A CA 1
ATOM 719 C C . CYS A 1 94 ? -5.952 3.993 27.217 1.00 79.56 94 CYS A C 1
ATOM 721 O O . CYS A 1 94 ? -7.093 4.209 26.813 1.00 79.56 94 CYS A O 1
ATOM 723 N N . ALA A 1 95 ? -5.688 3.625 28.474 1.00 75.69 95 ALA A N 1
ATOM 724 C CA . ALA A 1 95 ? -6.733 3.424 29.476 1.00 75.69 95 ALA A CA 1
ATOM 725 C C . ALA A 1 95 ? -7.467 4.726 29.834 1.00 75.69 95 ALA A C 1
ATOM 727 O O . ALA A 1 95 ? -8.660 4.686 30.107 1.00 75.69 95 ALA A O 1
ATOM 728 N N . ASP A 1 96 ? -6.780 5.872 29.799 1.00 76.12 96 ASP A N 1
ATOM 729 C CA . ASP A 1 96 ? -7.386 7.164 30.144 1.00 76.12 96 ASP A CA 1
ATOM 730 C C . ASP A 1 96 ? -8.431 7.616 29.110 1.00 76.12 96 ASP A C 1
ATOM 732 O O . ASP A 1 96 ? -9.360 8.340 29.451 1.00 76.12 96 ASP A O 1
ATOM 736 N N . THR A 1 97 ? -8.343 7.117 27.872 1.00 73.50 97 THR A N 1
ATOM 737 C CA . THR A 1 97 ? -9.332 7.371 26.812 1.00 73.50 97 THR A CA 1
ATOM 738 C C . THR A 1 97 ? -10.177 6.140 26.473 1.00 73.50 97 THR A C 1
ATOM 740 O O . THR A 1 97 ? -10.821 6.124 25.426 1.00 73.50 97 THR A O 1
ATOM 743 N N . ASP A 1 98 ? -10.172 5.094 27.313 1.00 75.44 98 ASP A N 1
ATOM 744 C CA . ASP A 1 98 ? -10.878 3.819 27.080 1.00 75.44 98 ASP A CA 1
ATOM 745 C C . ASP A 1 98 ? -10.595 3.205 25.683 1.00 75.44 98 ASP A C 1
ATOM 747 O O . ASP A 1 98 ? -11.457 2.601 25.039 1.00 75.44 98 ASP A O 1
ATOM 751 N N . LYS A 1 99 ? -9.361 3.359 25.186 1.00 80.19 99 LYS A N 1
ATOM 752 C CA . LYS A 1 99 ? -8.929 2.841 23.885 1.00 80.19 99 LYS A CA 1
ATOM 753 C C . LYS A 1 99 ? -8.220 1.497 24.034 1.00 80.19 99 LYS A C 1
ATOM 755 O O . LYS A 1 99 ? -7.088 1.422 24.520 1.00 80.19 99 LYS A O 1
ATOM 760 N N . PHE A 1 100 ? -8.870 0.459 23.513 1.00 76.50 100 PHE A N 1
ATOM 761 C CA . PHE A 1 100 ? -8.387 -0.928 23.529 1.00 76.50 100 PHE A CA 1
ATOM 762 C C . PHE A 1 100 ? -8.208 -1.544 22.136 1.00 76.50 100 PHE A C 1
ATOM 764 O O . PHE A 1 100 ? -7.710 -2.656 22.015 1.00 76.50 100 PHE A O 1
ATOM 771 N N . TRP A 1 101 ? -8.606 -0.820 21.094 1.00 76.69 101 TRP A N 1
ATOM 772 C CA . TRP A 1 101 ? -8.465 -1.194 19.692 1.00 76.69 101 TRP A CA 1
ATOM 773 C C . TRP A 1 101 ? -8.255 0.075 18.855 1.00 76.69 101 TRP A C 1
ATOM 775 O O . TRP A 1 101 ? -8.385 1.196 19.362 1.00 76.69 101 TRP A O 1
ATOM 785 N N . PHE A 1 102 ? -7.900 -0.094 17.587 1.00 85.81 102 PHE A N 1
ATOM 786 C CA . PHE A 1 102 ? -7.803 0.982 16.604 1.00 85.81 102 PHE A CA 1
ATOM 787 C C . PHE A 1 102 ? -8.207 0.447 15.225 1.00 85.81 102 PHE A C 1
ATOM 789 O O . PHE A 1 102 ? -8.244 -0.764 15.016 1.00 85.81 102 PHE A O 1
ATOM 796 N N . ARG A 1 103 ? -8.547 1.343 14.301 1.00 83.81 103 ARG A N 1
ATOM 797 C CA . ARG A 1 103 ? -8.865 1.021 12.906 1.00 83.81 103 ARG A CA 1
ATOM 798 C C . ARG A 1 103 ? -7.690 1.365 12.005 1.00 83.81 103 ARG A C 1
ATOM 800 O O . ARG A 1 103 ? -7.068 2.415 12.170 1.00 83.81 103 ARG A O 1
ATOM 807 N N . VAL A 1 104 ? -7.458 0.512 11.016 1.00 88.25 104 VAL A N 1
ATOM 808 C CA . VAL A 1 104 ? -6.650 0.824 9.838 1.00 88.25 104 VAL A CA 1
ATOM 809 C C . VAL A 1 104 ? -7.613 1.051 8.678 1.00 88.25 104 VAL A C 1
ATOM 811 O O . VAL A 1 104 ? -8.453 0.202 8.399 1.00 88.25 104 VAL A O 1
ATOM 814 N N . ILE A 1 105 ? -7.525 2.217 8.046 1.00 87.00 105 ILE A N 1
ATOM 815 C CA . ILE A 1 105 ? -8.301 2.583 6.859 1.00 87.00 105 ILE A CA 1
ATOM 816 C C . ILE A 1 105 ? -7.305 2.743 5.722 1.00 87.00 105 ILE A C 1
ATOM 818 O O . ILE A 1 105 ? -6.400 3.572 5.807 1.00 87.00 105 ILE A O 1
ATOM 822 N N . ASP A 1 106 ? -7.458 1.956 4.669 1.00 87.06 106 ASP A N 1
ATOM 823 C CA . ASP A 1 106 ? -6.476 1.887 3.598 1.00 87.06 106 ASP A CA 1
ATOM 824 C C . ASP A 1 106 ? -7.088 2.251 2.243 1.00 87.06 106 ASP A C 1
ATOM 826 O O . ASP A 1 106 ? -7.948 1.540 1.729 1.00 87.06 106 ASP A O 1
ATOM 830 N N . TYR A 1 107 ? -6.639 3.372 1.672 1.00 85.88 107 TYR A N 1
ATOM 831 C CA . TYR A 1 107 ? -7.013 3.816 0.326 1.00 85.88 107 TYR A CA 1
ATOM 832 C C . TYR A 1 107 ? -5.955 3.477 -0.733 1.00 85.88 107 TYR A C 1
ATOM 834 O O . TYR A 1 107 ? -6.131 3.829 -1.899 1.00 85.88 107 TYR A O 1
ATOM 842 N N . THR A 1 108 ? -4.832 2.865 -0.349 1.00 83.56 108 THR A N 1
ATOM 843 C CA . THR A 1 108 ? -3.652 2.699 -1.213 1.00 83.56 108 THR A CA 1
ATOM 844 C C . THR A 1 108 ? -3.128 1.271 -1.291 1.00 83.56 108 THR A C 1
ATOM 846 O O . THR A 1 108 ? -2.097 1.053 -1.926 1.00 83.56 108 THR A O 1
ATOM 849 N N . ASN A 1 109 ? -3.838 0.311 -0.693 1.00 80.25 109 ASN A N 1
ATOM 850 C CA . ASN A 1 109 ? -3.433 -1.091 -0.590 1.00 80.25 109 ASN A CA 1
ATOM 851 C C . ASN A 1 109 ? -2.100 -1.272 0.171 1.00 80.25 109 ASN A C 1
ATOM 853 O O . ASN A 1 109 ? -1.283 -2.147 -0.123 1.00 80.25 109 ASN A O 1
ATOM 857 N N . ALA A 1 110 ? -1.841 -0.413 1.159 1.00 87.69 110 ALA A N 1
ATOM 858 C CA . ALA A 1 110 ? -0.748 -0.590 2.107 1.00 87.69 110 ALA A CA 1
ATOM 859 C C . ALA A 1 110 ? -0.903 -1.871 2.952 1.00 87.69 110 ALA A C 1
ATOM 861 O O . ALA A 1 110 ? 0.106 -2.460 3.328 1.00 87.69 110 ALA A O 1
ATOM 862 N N . SER A 1 111 ? -2.132 -2.336 3.202 1.00 85.62 111 SER A N 1
ATOM 863 C CA . SER A 1 111 ? -2.448 -3.526 4.002 1.00 85.62 111 SER A CA 1
ATOM 864 C C . SER A 1 111 ? -1.872 -4.821 3.441 1.00 85.62 111 SER A C 1
ATOM 866 O O . SER A 1 111 ? -1.706 -5.770 4.197 1.00 85.62 111 SER A O 1
ATOM 868 N N . ARG A 1 112 ? -1.504 -4.867 2.154 1.00 84.00 112 ARG A N 1
ATOM 869 C CA . ARG A 1 112 ? -0.764 -6.004 1.578 1.00 84.00 112 ARG A CA 1
ATOM 870 C C . ARG A 1 112 ? 0.577 -6.274 2.279 1.00 84.00 112 ARG A C 1
ATOM 872 O O . ARG A 1 112 ? 1.127 -7.346 2.109 1.00 84.00 112 ARG A O 1
ATOM 879 N N . LEU A 1 113 ? 1.110 -5.299 3.027 1.00 86.62 113 LEU A N 1
ATOM 880 C CA . LEU A 1 113 ? 2.363 -5.410 3.783 1.00 86.62 113 LEU A CA 1
ATOM 881 C C . LEU A 1 113 ? 2.188 -6.028 5.182 1.00 86.62 113 LEU A C 1
ATOM 883 O O . LEU A 1 113 ? 3.168 -6.098 5.925 1.00 86.62 113 LEU A O 1
ATOM 887 N N . PHE A 1 114 ? 0.971 -6.426 5.567 1.00 85.19 114 PHE A N 1
ATOM 888 C CA . PHE A 1 114 ? 0.765 -7.259 6.752 1.00 85.19 114 PHE A CA 1
ATOM 889 C C . PHE A 1 114 ? 1.355 -8.656 6.527 1.00 85.19 114 PHE A C 1
ATOM 891 O O . PHE A 1 114 ? 1.207 -9.224 5.447 1.00 85.19 114 PHE A O 1
ATOM 898 N N . ASP A 1 115 ? 1.993 -9.209 7.556 1.00 80.12 115 ASP A N 1
ATOM 899 C CA . ASP A 1 115 ? 2.386 -10.622 7.605 1.00 80.12 115 ASP A CA 1
ATOM 900 C C . ASP A 1 115 ? 1.442 -11.431 8.514 1.00 80.12 115 ASP A C 1
ATOM 902 O O . ASP A 1 115 ? 0.534 -10.880 9.142 1.00 80.12 115 ASP A O 1
ATOM 906 N N . GLU A 1 116 ? 1.652 -12.748 8.591 1.00 70.69 116 GLU A N 1
ATOM 907 C CA . GLU A 1 116 ? 0.864 -13.641 9.454 1.00 70.69 116 GLU A CA 1
ATOM 908 C C . GLU A 1 116 ? 0.864 -13.205 10.921 1.00 70.69 116 GLU A C 1
ATOM 910 O O . GLU A 1 116 ? -0.146 -13.317 11.610 1.00 70.69 116 GLU A O 1
ATOM 915 N N . TRP A 1 117 ? 1.975 -12.641 11.403 1.00 73.75 117 TRP A N 1
ATOM 916 C CA . TRP A 1 117 ? 2.076 -12.169 12.781 1.00 73.75 117 TRP A CA 1
ATOM 917 C C . TRP A 1 117 ? 1.191 -10.946 13.057 1.00 73.75 117 TRP A C 1
ATOM 919 O O . TRP A 1 117 ? 0.771 -10.718 14.195 1.00 73.75 117 TRP A O 1
ATOM 929 N N . ASP A 1 118 ? 0.911 -10.142 12.033 1.00 75.75 118 ASP A N 1
ATOM 930 C CA . ASP A 1 118 ? 0.050 -8.971 12.155 1.00 75.75 118 ASP A CA 1
ATOM 931 C C . ASP A 1 118 ? -1.450 -9.320 12.089 1.00 75.75 118 ASP A C 1
ATOM 933 O O . ASP A 1 118 ? -2.287 -8.524 12.536 1.00 75.75 118 ASP A O 1
ATOM 937 N N . LYS A 1 119 ? -1.809 -10.491 11.545 1.00 69.44 119 LYS A N 1
ATOM 938 C CA . LYS A 1 119 ? -3.197 -10.957 11.462 1.00 69.44 119 LYS A CA 1
ATOM 939 C C . LYS A 1 119 ? -3.651 -11.468 12.842 1.00 69.44 119 LYS A C 1
ATOM 941 O O . LYS A 1 119 ? -2.934 -12.222 13.500 1.00 69.44 119 LYS A O 1
ATOM 946 N N . PRO A 1 120 ? -4.840 -11.073 13.338 1.00 61.94 120 PRO A N 1
ATOM 947 C CA . PRO A 1 120 ? -5.383 -11.701 14.534 1.00 61.94 120 PRO A CA 1
ATOM 948 C C . PRO A 1 120 ? -5.624 -13.184 14.234 1.00 61.94 120 PRO A C 1
ATOM 950 O O . PRO A 1 120 ? -6.233 -13.506 13.216 1.00 61.94 120 PRO A O 1
ATOM 953 N N . GLY A 1 121 ? -5.167 -14.069 15.124 1.00 58.53 121 GLY A N 1
ATOM 954 C CA . GLY A 1 121 ? -5.454 -15.498 15.006 1.00 58.53 121 GLY A CA 1
ATOM 955 C C . GLY A 1 121 ? -6.958 -15.766 14.945 1.00 58.53 121 GLY A C 1
ATOM 956 O O . GLY A 1 121 ? -7.765 -14.919 15.358 1.00 58.53 121 GLY A O 1
ATOM 957 N N . GLU A 1 122 ? -7.338 -16.944 14.444 1.00 52.75 122 GLU A N 1
ATOM 958 C CA . GLU A 1 122 ? -8.749 -17.300 14.369 1.00 52.75 122 GLU A CA 1
ATOM 959 C C . GLU A 1 122 ? -9.415 -17.123 15.743 1.00 52.75 122 GLU A C 1
ATOM 961 O O . GLU A 1 122 ? -8.881 -17.556 16.774 1.00 52.75 122 GLU A O 1
ATOM 966 N N . PRO A 1 123 ? -10.579 -16.457 15.790 1.00 48.31 123 PRO A N 1
ATOM 967 C CA . PRO A 1 123 ? -11.306 -16.308 17.032 1.00 48.31 123 PRO A CA 1
ATOM 968 C C . PRO A 1 123 ? -11.584 -17.707 17.588 1.00 48.31 123 PRO A C 1
ATOM 970 O O . PRO A 1 123 ? -12.049 -18.571 16.839 1.00 48.31 123 PRO A O 1
ATOM 973 N N . PRO A 1 124 ? -11.354 -17.953 18.889 1.00 49.09 124 PRO A N 1
ATOM 974 C CA . PRO A 1 124 ? -11.699 -19.235 19.480 1.00 49.09 124 PRO A CA 1
ATOM 975 C C . PRO A 1 124 ? -13.174 -19.553 19.210 1.00 49.09 124 PRO A C 1
ATOM 977 O O . PRO A 1 124 ? -14.014 -18.652 19.158 1.00 49.09 124 PRO A O 1
ATOM 980 N N . SER A 1 125 ? -13.501 -20.838 19.044 1.00 49.06 125 SER A N 1
ATOM 981 C CA . SER A 1 125 ? -14.866 -21.268 18.732 1.00 49.06 125 SER A CA 1
ATOM 982 C C . SER A 1 125 ? -15.872 -20.666 19.725 1.00 49.06 125 SER A C 1
ATOM 984 O O . SER A 1 125 ? -15.831 -20.967 20.921 1.00 49.06 125 SER A O 1
ATOM 986 N N . GLY A 1 126 ? -16.788 -19.834 19.224 1.00 56.28 126 GLY A N 1
ATOM 987 C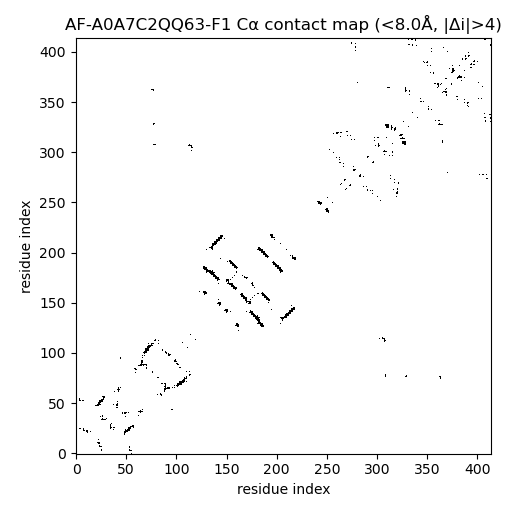 CA . GLY A 1 126 ? -17.776 -19.118 20.030 1.00 56.28 126 GLY A CA 1
ATOM 988 C C . GLY A 1 126 ? -17.567 -17.601 20.022 1.00 56.28 126 GLY A C 1
ATOM 989 O O . GLY A 1 126 ? -16.555 -17.083 20.470 1.00 56.28 126 GLY A O 1
ATOM 990 N N . GLY A 1 127 ? -18.574 -16.869 19.552 1.00 59.69 127 GLY A N 1
ATOM 991 C CA . GLY A 1 127 ? -18.539 -15.414 19.428 1.00 59.69 127 GLY A CA 1
ATOM 992 C C . GLY A 1 127 ? -19.792 -14.898 18.730 1.00 59.69 127 GLY A C 1
ATOM 993 O O . GLY A 1 127 ? -20.764 -15.644 18.568 1.00 59.69 127 GLY A O 1
ATOM 994 N N . ALA A 1 128 ? -19.784 -13.626 18.335 1.00 66.62 128 ALA A N 1
ATOM 995 C CA . ALA A 1 128 ? -20.801 -13.126 17.424 1.00 66.62 128 ALA A CA 1
ATOM 996 C C . ALA A 1 128 ? -20.647 -13.814 16.061 1.00 66.62 128 ALA A C 1
ATOM 998 O O . ALA A 1 128 ? -19.557 -13.829 15.494 1.00 66.62 128 ALA A O 1
ATOM 999 N N . ALA A 1 129 ? -21.728 -14.399 15.571 1.00 80.62 129 ALA A N 1
ATOM 1000 C CA . ALA A 1 129 ? -21.796 -15.054 14.278 1.00 80.62 129 ALA A CA 1
ATOM 1001 C C . ALA A 1 129 ? -23.243 -14.973 13.816 1.00 80.62 129 ALA A C 1
ATOM 1003 O O . ALA A 1 129 ? -24.144 -15.487 14.493 1.00 80.62 129 ALA A O 1
ATOM 1004 N N . THR A 1 130 ? -23.460 -14.297 12.695 1.00 80.25 130 THR A N 1
ATOM 1005 C CA . THR A 1 130 ? -24.778 -14.136 12.097 1.00 80.25 130 THR A CA 1
ATOM 1006 C C . THR A 1 130 ? -24.768 -14.597 10.649 1.00 80.25 130 THR A C 1
ATOM 1008 O O . THR A 1 130 ? -23.791 -14.420 9.931 1.00 80.25 130 THR A O 1
ATOM 1011 N N . GLU A 1 131 ? -25.863 -15.221 10.231 1.00 85.44 131 GLU A N 1
ATOM 1012 C CA . GLU A 1 131 ? -26.053 -15.752 8.885 1.00 85.44 131 GLU A CA 1
ATOM 1013 C C . GLU A 1 131 ? -27.176 -14.997 8.170 1.00 85.44 131 GLU A C 1
ATOM 1015 O O . GLU A 1 131 ? -28.077 -14.422 8.797 1.00 85.44 131 GLU A O 1
ATOM 1020 N N . THR A 1 132 ? -27.164 -15.040 6.839 1.00 77.88 132 THR A N 1
ATOM 1021 C CA . THR A 1 132 ? -28.267 -14.530 6.020 1.00 77.88 132 THR A CA 1
ATOM 1022 C C . THR A 1 132 ? -29.596 -15.219 6.374 1.00 77.88 132 THR A C 1
ATOM 1024 O O . THR A 1 132 ? -29.600 -16.413 6.680 1.00 77.88 132 THR A O 1
ATOM 1027 N N . PRO A 1 133 ? -30.747 -14.533 6.263 1.00 81.94 133 PRO A N 1
ATOM 1028 C CA . PRO A 1 133 ? -30.916 -13.187 5.719 1.00 81.94 133 PRO A CA 1
ATOM 1029 C C . PRO A 1 133 ? -30.704 -12.074 6.763 1.00 81.94 133 PRO A C 1
ATOM 1031 O O . PRO A 1 133 ? -31.071 -12.204 7.929 1.00 81.94 133 PRO A O 1
ATOM 1034 N N . PHE A 1 134 ? -30.148 -10.950 6.307 1.00 84.31 134 PHE A N 1
ATOM 1035 C CA . PHE A 1 134 ? -29.853 -9.745 7.090 1.00 84.31 134 PHE A CA 1
ATOM 1036 C C . PHE A 1 134 ? -31.104 -8.878 7.303 1.00 84.31 134 PHE A C 1
ATOM 1038 O O . PHE A 1 134 ? -31.224 -7.785 6.754 1.00 84.31 134 PHE A O 1
ATOM 1045 N N . THR A 1 135 ? -32.090 -9.388 8.039 1.00 84.38 135 THR A N 1
ATOM 1046 C CA . THR A 1 135 ? -33.405 -8.730 8.187 1.00 84.38 135 THR A CA 1
ATOM 1047 C C . THR A 1 135 ? -33.730 -8.287 9.609 1.00 84.38 135 THR A C 1
ATOM 1049 O O . THR A 1 135 ? -34.736 -7.610 9.817 1.00 84.38 135 THR A O 1
ATOM 1052 N N . CYS A 1 136 ? -32.913 -8.649 10.600 1.00 87.31 136 CYS A N 1
ATOM 1053 C CA . CYS A 1 136 ? -33.161 -8.303 11.994 1.00 87.31 136 CYS A CA 1
ATOM 1054 C C . CYS A 1 136 ? -32.729 -6.857 12.294 1.00 87.31 136 CYS A C 1
ATOM 1056 O O . CYS A 1 136 ? -31.803 -6.312 11.686 1.00 87.31 136 CYS A O 1
ATOM 1058 N N . VAL A 1 137 ? -33.420 -6.243 13.254 1.00 89.88 137 VAL A N 1
ATOM 1059 C CA . VAL A 1 137 ? -33.120 -4.912 13.787 1.00 89.88 137 VAL A CA 1
ATOM 1060 C C . VAL A 1 137 ? -32.822 -5.054 15.274 1.00 89.88 137 VAL A C 1
ATOM 1062 O O . VAL A 1 137 ? -33.576 -5.712 15.991 1.00 89.88 137 VAL A O 1
ATOM 1065 N N . VAL A 1 138 ? -31.747 -4.426 15.740 1.00 91.19 138 VAL A N 1
ATOM 1066 C CA . VAL A 1 138 ? -31.366 -4.357 17.154 1.00 91.19 138 VAL A CA 1
ATOM 1067 C C . VAL A 1 138 ? -31.343 -2.893 17.559 1.00 91.19 138 VAL A C 1
ATOM 1069 O O . VAL A 1 138 ? -30.555 -2.122 17.030 1.00 91.19 138 VAL A O 1
ATOM 1072 N N . GLY A 1 139 ? -32.189 -2.485 18.494 1.00 90.94 139 GLY A N 1
ATOM 1073 C CA . GLY A 1 139 ? -32.237 -1.102 18.954 1.00 90.94 139 GLY A CA 1
ATOM 1074 C C . GLY A 1 139 ? -32.610 -0.999 20.417 1.00 90.94 139 GLY A C 1
ATOM 1075 O O . GLY A 1 139 ? -32.911 -1.994 21.075 1.00 90.94 139 GLY A O 1
ATOM 1076 N N . GLY A 1 140 ? -32.585 0.209 20.953 1.00 92.25 140 GLY A N 1
ATOM 1077 C CA . GLY A 1 140 ? -32.871 0.386 22.363 1.00 92.25 140 GLY A CA 1
ATOM 1078 C C . GLY A 1 140 ? -32.574 1.769 22.889 1.00 92.25 140 GLY A C 1
ATOM 1079 O O . GLY A 1 140 ? -32.295 2.699 22.132 1.00 92.25 140 GLY A O 1
ATOM 1080 N N . ARG A 1 141 ? -32.632 1.879 24.214 1.00 92.31 141 ARG A N 1
ATOM 1081 C CA . ARG A 1 141 ? -32.327 3.092 24.959 1.00 92.31 141 ARG A CA 1
ATOM 1082 C C . ARG A 1 141 ? -31.264 2.826 26.013 1.00 92.31 141 ARG A C 1
ATOM 1084 O O . ARG A 1 141 ? -31.281 1.794 26.677 1.00 92.31 141 ARG A O 1
ATOM 1091 N N . VAL A 1 142 ? -30.368 3.785 26.200 1.00 90.88 142 VAL A N 1
ATOM 1092 C CA . VAL A 1 142 ? -29.349 3.772 27.246 1.00 90.88 142 VAL A CA 1
ATOM 1093 C C . VAL A 1 142 ? -29.623 4.893 28.236 1.00 90.88 142 VAL A C 1
ATOM 1095 O O . VAL A 1 142 ? -29.735 6.067 27.870 1.00 90.88 142 VAL A O 1
ATOM 1098 N N . THR A 1 143 ? -29.734 4.521 29.506 1.00 93.00 143 THR A N 1
ATOM 1099 C CA . THR A 1 143 ? -30.033 5.431 30.610 1.00 93.00 143 THR A CA 1
ATOM 1100 C C . THR A 1 143 ? -29.039 5.257 31.749 1.00 93.00 143 THR A C 1
ATOM 1102 O O . THR A 1 143 ? -28.390 4.226 31.907 1.00 93.00 143 THR A O 1
ATOM 1105 N N . SER A 1 144 ? -28.891 6.297 32.558 1.00 88.44 144 SER A N 1
ATOM 1106 C CA . SER A 1 144 ? -28.117 6.255 33.793 1.00 88.44 144 SER A CA 1
ATOM 1107 C C . SER A 1 144 ? -28.973 5.649 34.906 1.00 88.44 144 SER A C 1
ATOM 1109 O O . SER A 1 144 ? -30.048 6.160 35.211 1.00 88.44 144 SER A O 1
ATOM 1111 N N . GLU A 1 145 ? -28.496 4.589 35.566 1.00 89.38 145 GLU A N 1
ATOM 1112 C CA . GLU A 1 145 ? -29.226 3.958 36.682 1.00 89.38 145 GLU A CA 1
ATOM 1113 C C . GLU A 1 145 ? -29.396 4.893 37.895 1.00 89.38 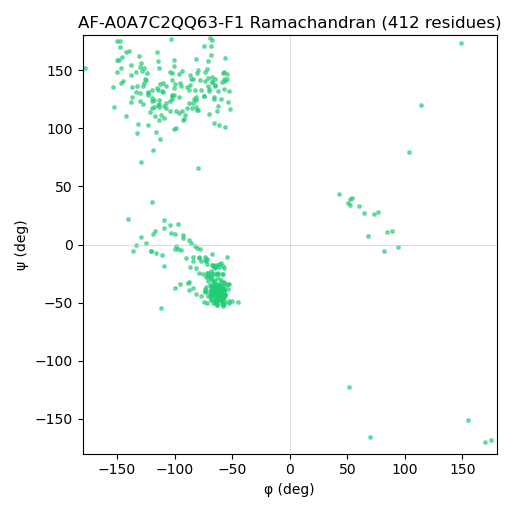145 GLU A C 1
ATOM 1115 O O . GLU A 1 145 ? -30.235 4.646 38.758 1.00 89.38 145 GLU A O 1
ATOM 1120 N N . LYS A 1 146 ? -28.603 5.969 37.988 1.00 84.62 146 LYS A N 1
ATOM 1121 C CA . LYS A 1 146 ? -28.640 6.907 39.120 1.00 84.62 146 LYS A CA 1
ATOM 1122 C C . LYS A 1 146 ? -29.872 7.809 39.101 1.00 84.62 146 LYS A C 1
ATOM 1124 O O . LYS A 1 146 ? -30.419 8.118 40.154 1.00 84.62 146 LYS A O 1
ATOM 1129 N N . ASP A 1 147 ? -30.245 8.293 37.924 1.00 84.94 147 ASP A N 1
ATOM 1130 C CA . ASP A 1 147 ? -31.251 9.342 37.738 1.00 84.94 147 ASP A CA 1
ATOM 1131 C C . ASP A 1 147 ? -32.271 9.020 36.637 1.00 84.94 147 ASP A C 1
ATOM 1133 O O . ASP A 1 147 ? -33.179 9.813 36.395 1.00 84.94 147 ASP A O 1
ATOM 1137 N N . GLY A 1 148 ? -32.140 7.866 35.977 1.00 84.25 148 GLY A N 1
ATOM 1138 C CA . GLY A 1 148 ? -33.017 7.415 34.897 1.00 84.25 148 GLY A CA 1
ATOM 1139 C C . GLY A 1 148 ? -32.900 8.244 33.619 1.00 84.25 148 GLY A C 1
ATOM 1140 O O . GLY A 1 148 ? -33.693 8.054 32.696 1.00 84.25 148 GLY A O 1
ATOM 1141 N N . LYS A 1 149 ? -31.943 9.179 33.547 1.00 86.62 149 LYS A N 1
ATOM 1142 C CA . LYS A 1 149 ? -31.810 10.082 32.404 1.00 86.62 149 LYS A CA 1
ATOM 1143 C C . LYS A 1 149 ? -31.087 9.406 31.237 1.00 86.62 149 LYS A C 1
ATOM 1145 O O . LYS A 1 149 ? -30.196 8.586 31.473 1.00 86.62 149 LYS A O 1
ATOM 1150 N N . PRO A 1 150 ? -31.435 9.755 29.987 1.00 86.56 150 PRO A N 1
ATOM 1151 C CA . PRO A 1 150 ? -30.686 9.340 28.805 1.00 86.56 150 PRO A CA 1
ATOM 1152 C C . PRO A 1 150 ? -29.204 9.711 28.883 1.00 86.56 150 PRO A C 1
ATOM 1154 O O . PRO A 1 150 ? -28.861 10.796 29.351 1.00 86.56 150 PRO A O 1
ATOM 1157 N N . ILE A 1 151 ? -28.330 8.834 28.386 1.00 82.19 151 ILE A N 1
ATOM 1158 C CA . ILE A 1 151 ? -26.893 9.119 28.275 1.00 82.19 151 ILE A CA 1
ATOM 1159 C C . ILE A 1 151 ? -26.579 9.506 26.827 1.00 82.19 151 ILE A C 1
ATOM 1161 O O . ILE A 1 151 ? -26.440 8.647 25.963 1.00 82.19 151 ILE A O 1
ATOM 1165 N N . HIS A 1 152 ? -26.465 10.808 26.564 1.00 69.38 152 HIS A N 1
ATOM 1166 C CA . HIS A 1 152 ? -26.304 11.354 25.207 1.00 69.38 152 HIS A CA 1
ATOM 1167 C C . HIS A 1 152 ? -24.935 11.070 24.563 1.00 69.38 152 HIS A C 1
ATOM 1169 O O . HIS A 1 152 ? -24.831 11.032 23.347 1.00 69.38 152 HIS A O 1
ATOM 1175 N N . ALA A 1 153 ? -23.883 10.881 25.364 1.00 69.00 153 ALA A N 1
ATOM 1176 C CA . ALA A 1 153 ? -22.514 10.650 24.885 1.00 69.00 153 ALA A CA 1
ATOM 1177 C C . ALA A 1 153 ? -22.074 9.182 25.009 1.00 69.00 153 ALA A C 1
ATOM 1179 O O . ALA A 1 153 ? -20.882 8.880 25.011 1.00 69.00 153 ALA A O 1
ATOM 1180 N N . ALA A 1 154 ? -23.029 8.267 25.177 1.00 73.88 154 ALA A N 1
ATOM 1181 C CA . ALA A 1 154 ? -22.721 6.850 25.161 1.00 73.88 154 ALA A CA 1
ATOM 1182 C C . ALA A 1 154 ? -22.423 6.388 23.725 1.00 73.88 154 ALA A C 1
ATOM 1184 O O . ALA A 1 154 ? -22.968 6.906 22.747 1.00 73.88 154 ALA A O 1
ATOM 1185 N N . HIS A 1 155 ? -21.545 5.401 23.614 1.00 74.19 155 HIS A N 1
ATOM 1186 C CA . HIS A 1 155 ? -21.181 4.738 22.372 1.00 74.19 155 HIS A CA 1
ATOM 1187 C C . HIS A 1 155 ? -21.652 3.291 22.443 1.00 74.19 155 HIS A C 1
ATOM 1189 O O . HIS A 1 155 ? -21.483 2.620 23.467 1.00 74.19 155 HIS A O 1
ATOM 1195 N N . VAL A 1 156 ? -22.294 2.831 21.374 1.00 81.19 156 VAL A N 1
ATOM 1196 C CA . VAL A 1 156 ? -22.822 1.473 21.271 1.00 81.19 156 VAL A CA 1
ATOM 1197 C C . VAL A 1 156 ? -22.111 0.771 20.130 1.00 81.19 156 VAL A C 1
ATOM 1199 O O . VAL A 1 156 ? -22.156 1.239 18.996 1.00 81.19 156 VAL A O 1
ATOM 1202 N N . CYS A 1 157 ? -21.497 -0.368 20.428 1.00 79.19 157 CYS A N 1
ATOM 1203 C CA . CYS A 1 157 ? -20.935 -1.278 19.440 1.00 79.19 157 CYS A CA 1
ATOM 1204 C C . CYS A 1 157 ? -21.754 -2.566 19.412 1.00 79.19 157 CYS A C 1
ATOM 1206 O O . CYS A 1 157 ? -22.008 -3.168 20.457 1.00 79.19 157 CYS A O 1
ATOM 1208 N N . LEU A 1 158 ? -22.117 -3.013 18.217 1.00 82.12 158 LEU A N 1
ATOM 1209 C CA . LEU A 1 158 ? -22.742 -4.295 17.948 1.00 82.12 158 LEU A CA 1
ATOM 1210 C C . LEU A 1 158 ? -21.809 -5.124 17.066 1.00 82.12 158 LEU A C 1
ATOM 1212 O O . LEU A 1 158 ? -21.612 -4.825 15.894 1.00 82.12 158 LEU A O 1
ATOM 1216 N N . GLN A 1 159 ? -21.245 -6.181 17.634 1.00 78.44 159 GLN A N 1
ATOM 1217 C CA . GLN A 1 159 ? -20.449 -7.150 16.896 1.00 78.44 159 GLN A CA 1
ATOM 1218 C C . GLN A 1 159 ? -21.373 -8.236 16.327 1.00 78.44 159 GLN A C 1
ATOM 1220 O O . GLN A 1 159 ? -22.093 -8.886 17.093 1.00 78.44 159 GLN A O 1
ATOM 1225 N N . THR A 1 160 ? -21.367 -8.418 15.005 1.00 80.50 160 THR A N 1
ATOM 1226 C CA . THR A 1 160 ? -22.224 -9.364 14.252 1.00 80.50 160 THR A CA 1
ATOM 1227 C C . THR A 1 160 ? -21.457 -10.558 13.692 1.00 80.50 160 THR A C 1
ATOM 1229 O O . THR A 1 160 ? -22.051 -11.600 13.407 1.00 80.50 160 THR A O 1
ATOM 1232 N N . GLY A 1 161 ? -20.137 -10.424 13.611 1.00 73.62 161 GLY A N 1
ATOM 1233 C CA . GLY A 1 161 ? -19.191 -11.449 13.200 1.00 73.62 161 GLY A CA 1
ATOM 1234 C C . GLY A 1 161 ? -17.844 -11.229 13.890 1.00 73.62 161 GLY A C 1
ATOM 1235 O O . GLY A 1 161 ? -17.656 -10.218 14.576 1.00 73.62 161 GLY A O 1
ATOM 1236 N N . PRO A 1 162 ? -16.869 -12.129 13.720 1.00 61.78 162 PRO A N 1
ATOM 1237 C CA . PRO A 1 162 ? -15.605 -12.007 14.432 1.00 61.78 162 PRO A CA 1
ATOM 1238 C C . PRO A 1 162 ? -14.838 -10.711 14.152 1.00 61.78 162 PRO A C 1
ATOM 1240 O O . PRO A 1 162 ? -14.307 -10.117 15.085 1.00 61.78 162 PRO A O 1
ATOM 1243 N N . ASN A 1 163 ? -14.899 -10.223 12.911 1.00 59.62 163 ASN A N 1
ATOM 1244 C CA . ASN A 1 163 ? -14.295 -8.959 12.474 1.00 59.62 163 ASN A CA 1
ATOM 1245 C C . ASN A 1 163 ? -15.335 -7.936 11.982 1.00 59.62 163 ASN A C 1
ATOM 1247 O O . ASN A 1 163 ? -14.980 -6.926 11.381 1.00 59.62 163 ASN A O 1
ATOM 1251 N N . GLU A 1 164 ? -16.623 -8.187 12.226 1.00 66.12 164 GLU A N 1
ATOM 1252 C CA . GLU A 1 164 ? -17.713 -7.319 11.780 1.00 66.12 164 GLU A CA 1
ATOM 1253 C C . GLU A 1 164 ? -18.330 -6.613 12.992 1.00 66.12 164 GLU A C 1
ATOM 1255 O O . GLU A 1 164 ? -18.980 -7.236 13.840 1.00 66.12 164 GLU A O 1
ATOM 1260 N N . VAL A 1 165 ? -18.074 -5.306 13.095 1.00 73.94 165 VAL A N 1
ATOM 1261 C CA . VAL A 1 165 ? -18.554 -4.445 14.181 1.00 73.94 165 VAL A CA 1
ATOM 1262 C C . VAL A 1 165 ? -19.262 -3.241 13.584 1.00 73.94 165 VAL A C 1
ATOM 1264 O O . VAL A 1 165 ? -18.661 -2.447 12.864 1.00 73.94 165 VAL A O 1
ATOM 1267 N N . LEU A 1 166 ? -20.528 -3.083 13.943 1.00 79.25 166 LEU A N 1
ATOM 1268 C CA . LEU A 1 166 ? -21.311 -1.884 13.696 1.00 79.25 166 LEU A CA 1
ATOM 1269 C C . LEU A 1 166 ? -21.228 -0.997 14.936 1.00 79.25 166 LEU A C 1
ATOM 1271 O O . LEU A 1 166 ? -21.359 -1.491 16.054 1.00 79.25 166 LEU A O 1
ATOM 1275 N N . ASP A 1 167 ? -21.029 0.306 14.774 1.00 81.19 167 ASP A N 1
ATOM 1276 C CA . ASP A 1 167 ? -21.004 1.230 15.903 1.00 81.19 167 ASP A CA 1
ATOM 1277 C C . ASP A 1 167 ? -21.836 2.485 15.658 1.00 81.19 167 ASP A C 1
ATOM 1279 O O . ASP A 1 167 ? -22.007 2.939 14.529 1.00 81.19 167 ASP A O 1
ATOM 1283 N N . GLN A 1 168 ? -22.395 3.027 16.737 1.00 77.25 168 GLN A N 1
ATOM 1284 C CA . GLN A 1 168 ? -23.257 4.198 16.689 1.00 77.25 168 GLN A CA 1
ATOM 1285 C C . GLN A 1 168 ? -23.079 5.051 17.948 1.00 77.25 168 GLN A C 1
ATOM 1287 O O . GLN A 1 168 ? -22.989 4.538 19.068 1.00 77.25 168 GLN A O 1
ATOM 1292 N N . LEU A 1 169 ? -23.059 6.372 17.769 1.00 72.88 169 LEU A N 1
ATOM 1293 C CA . LEU A 1 169 ? -23.242 7.320 18.867 1.00 72.88 169 LEU A CA 1
ATOM 1294 C C . LEU A 1 169 ? -24.723 7.419 19.221 1.00 72.88 169 LEU A C 1
ATOM 1296 O O . LEU A 1 169 ? -25.590 7.410 18.347 1.00 72.88 169 LEU A O 1
ATOM 1300 N N . ILE A 1 170 ? -25.007 7.527 20.513 1.00 76.75 170 ILE A N 1
ATOM 1301 C CA . ILE A 1 170 ? -26.381 7.573 20.990 1.00 76.75 170 ILE A CA 1
ATOM 1302 C C . ILE A 1 170 ? -27.060 8.899 20.636 1.00 76.75 170 ILE A C 1
ATOM 1304 O O . ILE A 1 170 ? -26.493 9.978 20.781 1.00 76.75 170 ILE A O 1
ATOM 1308 N N . GLY A 1 171 ? -28.310 8.807 20.174 1.00 74.44 171 GLY A N 1
ATOM 1309 C CA . GLY A 1 171 ? -29.112 9.971 19.815 1.00 74.44 171 GLY A CA 1
ATOM 1310 C C . GLY A 1 171 ? -29.511 10.842 21.019 1.00 74.44 171 GLY A C 1
ATOM 1311 O O . GLY A 1 171 ? -29.384 10.426 22.175 1.00 74.44 171 GLY A O 1
ATOM 1312 N N . PRO A 1 172 ? -30.093 12.033 20.776 1.00 69.94 172 PRO A N 1
ATOM 1313 C CA . PRO A 1 172 ? -30.481 12.983 21.821 1.00 69.94 172 PRO A CA 1
ATOM 1314 C C . PRO A 1 172 ? -31.445 12.418 22.864 1.00 69.94 172 PRO A C 1
ATOM 1316 O O . PRO A 1 172 ? -31.504 12.939 23.961 1.00 69.94 172 PRO A O 1
ATOM 1319 N N . ASP A 1 173 ? -32.171 11.340 22.582 1.00 79.31 173 ASP A N 1
ATOM 1320 C CA . ASP A 1 173 ? -33.082 10.726 23.550 1.00 79.31 173 ASP A CA 1
ATOM 1321 C C . ASP A 1 173 ? -32.505 9.491 24.245 1.00 79.31 173 ASP A C 1
ATOM 1323 O O . ASP A 1 173 ? -33.227 8.802 24.970 1.00 79.31 173 ASP A O 1
ATOM 1327 N N . GLY A 1 174 ? -31.217 9.193 24.063 1.00 80.88 174 GLY A N 1
ATOM 1328 C CA . GLY A 1 174 ? -30.596 7.984 24.599 1.00 80.88 174 GLY A CA 1
ATOM 1329 C C . GLY A 1 174 ? -30.774 6.762 23.700 1.00 80.88 174 GLY A C 1
ATOM 1330 O O . GLY A 1 174 ? -30.534 5.654 24.158 1.00 80.88 174 GLY A O 1
ATOM 1331 N N . GLN A 1 175 ? -31.245 6.934 22.462 1.00 88.69 175 GLN A N 1
ATOM 1332 C CA . GLN A 1 175 ? -31.625 5.831 21.576 1.00 88.69 175 GLN A CA 1
ATOM 1333 C C . GLN A 1 175 ? -30.490 5.385 20.646 1.00 88.69 175 GLN A C 1
ATOM 1335 O O . GLN A 1 175 ? -29.686 6.208 20.207 1.00 88.69 175 GLN A O 1
ATOM 1340 N N . PHE A 1 176 ? -30.478 4.097 20.304 1.00 89.75 176 PHE A N 1
ATOM 1341 C CA . PHE A 1 176 ? -29.615 3.502 19.281 1.00 89.75 176 PHE A CA 1
ATOM 1342 C C . PHE A 1 176 ? -30.398 2.493 18.431 1.00 89.75 176 PHE A C 1
ATOM 1344 O O . PHE A 1 176 ? -31.393 1.924 18.893 1.00 89.75 176 PHE A O 1
ATOM 1351 N N . PHE A 1 177 ? -29.953 2.264 17.195 1.00 90.19 177 PHE A N 1
ATOM 1352 C CA . PHE A 1 177 ? -30.542 1.286 16.286 1.00 90.19 177 PHE A CA 1
ATOM 1353 C C . PHE A 1 177 ? -29.523 0.764 15.261 1.00 90.19 177 PHE A C 1
ATOM 1355 O O . PHE A 1 177 ? -28.809 1.522 14.612 1.00 90.19 177 PHE A O 1
ATOM 1362 N N . PHE A 1 178 ? -29.534 -0.546 15.053 1.00 89.25 178 PHE A N 1
ATOM 1363 C CA . PHE A 1 178 ? -28.799 -1.257 14.018 1.00 89.25 178 PHE A CA 1
ATOM 1364 C C . PHE A 1 178 ? -29.791 -2.054 13.177 1.00 89.25 178 PHE A C 1
ATOM 1366 O O . PHE A 1 178 ? -30.641 -2.763 13.717 1.00 89.25 178 PHE A O 1
ATOM 1373 N N . SER A 1 179 ? -29.695 -1.941 11.859 1.00 89.56 179 SER A N 1
ATOM 1374 C CA . SER A 1 179 ? -30.495 -2.704 10.900 1.00 89.56 179 SER A CA 1
ATOM 1375 C C . SER A 1 179 ? -29.598 -3.624 10.077 1.00 89.56 179 SER A C 1
ATOM 1377 O O . SER A 1 179 ? -28.379 -3.476 10.081 1.00 89.56 179 SER A O 1
ATOM 1379 N N . GLY A 1 180 ? -30.200 -4.587 9.377 1.00 87.56 180 GLY A N 1
ATOM 1380 C CA . GLY A 1 180 ? -29.440 -5.501 8.525 1.00 87.56 180 GLY A CA 1
ATOM 1381 C C . GLY A 1 180 ? -28.704 -6.590 9.304 1.00 87.56 180 GLY A C 1
ATOM 1382 O O . GLY A 1 180 ? -27.669 -7.068 8.863 1.00 87.56 180 GLY A O 1
ATOM 1383 N N . ILE A 1 181 ? -29.208 -6.987 10.474 1.00 89.25 181 ILE A N 1
ATOM 1384 C CA . ILE A 1 181 ? -28.538 -7.988 11.307 1.00 89.25 181 ILE A CA 1
ATOM 1385 C C . ILE A 1 181 ? -28.985 -9.389 10.888 1.00 89.25 181 ILE A C 1
ATOM 1387 O O . ILE A 1 181 ? -30.180 -9.644 10.709 1.00 89.25 181 ILE A O 1
ATOM 1391 N N . GLY A 1 182 ? -28.031 -10.304 10.715 1.00 87.50 182 GLY A N 1
ATOM 1392 C CA . GLY A 1 182 ? -28.312 -11.693 10.363 1.00 87.50 182 GLY A CA 1
ATOM 1393 C C . GLY A 1 182 ? -28.871 -12.487 11.545 1.00 87.50 182 GLY A C 1
ATOM 1394 O O . GLY A 1 182 ? -28.876 -12.030 12.693 1.00 87.50 182 GLY A O 1
ATOM 1395 N N . LYS A 1 183 ? -29.335 -13.708 11.285 1.00 90.12 183 LYS A N 1
ATOM 1396 C CA . LYS A 1 183 ? -29.758 -14.645 12.334 1.00 90.12 183 LYS A CA 1
ATOM 1397 C C . LYS A 1 183 ? -28.527 -15.209 13.036 1.00 90.12 183 LYS A C 1
ATOM 1399 O O . LYS A 1 183 ? -27.672 -15.779 12.371 1.00 90.12 183 LYS A O 1
ATOM 1404 N N . GLY A 1 184 ? -28.466 -15.139 14.361 1.00 88.25 184 GLY A N 1
ATOM 1405 C CA . GLY A 1 184 ? -27.375 -15.758 15.108 1.00 88.25 184 GLY A CA 1
ATOM 1406 C C . GLY A 1 184 ? -27.119 -15.114 16.460 1.00 88.25 184 GLY A C 1
ATOM 1407 O O . GLY A 1 184 ? -28.044 -14.613 17.098 1.00 88.25 184 GLY A O 1
ATOM 1408 N N . LYS A 1 185 ? -25.872 -15.169 16.928 1.00 87.69 185 LYS A N 1
ATOM 1409 C CA . LYS A 1 185 ? -25.453 -14.498 18.165 1.00 87.69 185 LYS A CA 1
ATOM 1410 C C . LYS A 1 185 ? -24.758 -13.194 17.817 1.00 87.69 185 LYS A C 1
ATOM 1412 O O . LYS A 1 185 ? -23.927 -13.167 16.919 1.00 87.69 185 LYS A O 1
ATOM 1417 N N . VAL A 1 186 ? -25.048 -12.144 18.570 1.00 85.00 186 VAL A N 1
ATOM 1418 C CA . VAL A 1 186 ? -24.373 -10.845 18.464 1.00 85.00 186 VAL A CA 1
ATOM 1419 C C . VAL A 1 186 ? -23.931 -10.383 19.844 1.00 85.00 186 VAL A C 1
ATOM 1421 O O . VAL A 1 186 ? -24.540 -10.748 20.853 1.00 85.00 186 VAL A O 1
ATOM 1424 N N . VAL A 1 187 ? -22.871 -9.583 19.907 1.00 81.81 187 VAL A N 1
ATOM 1425 C CA . VAL A 1 187 ? -22.371 -9.018 21.165 1.00 81.81 187 VAL A CA 1
ATOM 1426 C C . VAL A 1 187 ? -22.567 -7.511 21.135 1.00 81.81 187 VAL A C 1
ATOM 1428 O O . VAL A 1 187 ? -22.012 -6.826 20.284 1.00 81.81 187 VAL A O 1
ATOM 1431 N N . LEU A 1 188 ? -23.364 -7.000 22.070 1.00 82.44 188 LEU A N 1
ATOM 1432 C CA . LEU A 1 188 ? -23.597 -5.573 22.248 1.00 82.44 188 LEU A CA 1
ATOM 1433 C C . LEU A 1 188 ? -22.736 -5.063 23.404 1.00 82.44 188 LEU A C 1
ATOM 1435 O O . LEU A 1 188 ? -22.777 -5.615 24.508 1.00 82.44 188 LEU A O 1
ATOM 1439 N N . VAL A 1 189 ? -21.985 -3.996 23.161 1.00 78.38 189 VAL A N 1
ATOM 1440 C CA . VAL A 1 189 ? -21.157 -3.304 24.150 1.00 78.38 189 VAL A CA 1
ATOM 1441 C C . VAL A 1 189 ? -21.583 -1.843 24.189 1.00 78.38 189 VAL A C 1
ATOM 1443 O O . VAL A 1 189 ? -21.647 -1.186 23.155 1.00 78.38 189 VAL A O 1
ATOM 1446 N N . VAL A 1 190 ? -21.857 -1.332 25.386 1.00 80.62 190 VAL A N 1
ATOM 1447 C CA . VAL A 1 190 ? -22.213 0.069 25.622 1.00 80.62 190 VAL A CA 1
ATOM 1448 C C . VAL A 1 190 ? -21.182 0.692 26.553 1.00 80.62 190 VAL A C 1
ATOM 1450 O O . VAL A 1 190 ? -20.934 0.182 27.652 1.00 80.62 190 VAL A O 1
ATOM 1453 N N . THR A 1 191 ? -20.592 1.804 26.126 1.00 77.00 191 THR A N 1
ATOM 1454 C CA . THR A 1 191 ? -19.610 2.575 26.896 1.00 77.00 191 THR A CA 1
ATOM 1455 C C . THR A 1 191 ? -20.065 4.022 27.051 1.00 77.00 191 THR A C 1
ATOM 1457 O O . THR A 1 191 ? -20.748 4.572 26.194 1.00 77.00 191 THR A O 1
ATOM 1460 N N . ALA A 1 192 ? -19.709 4.642 28.173 1.00 78.44 192 ALA A N 1
ATOM 1461 C CA . ALA A 1 192 ? -19.895 6.068 28.417 1.00 78.44 192 ALA A CA 1
ATOM 1462 C C . ALA A 1 192 ? -18.792 6.552 29.363 1.00 78.44 192 ALA A C 1
ATOM 1464 O O . ALA A 1 192 ? -18.343 5.787 30.220 1.00 78.44 192 ALA A O 1
ATOM 1465 N N . THR A 1 193 ? -18.366 7.807 29.220 1.00 72.94 193 THR A N 1
ATOM 1466 C CA . THR A 1 193 ? -17.211 8.383 29.932 1.00 72.94 193 THR A CA 1
ATOM 1467 C C . THR A 1 193 ? -17.272 8.143 31.449 1.00 72.94 193 THR A C 1
ATOM 1469 O O . THR A 1 193 ? -16.337 7.580 32.028 1.00 72.94 193 THR A O 1
ATOM 1472 N N . ASP A 1 194 ? -18.423 8.434 32.066 1.00 76.44 194 ASP A N 1
ATOM 1473 C CA . ASP A 1 194 ? -18.614 8.431 33.526 1.00 76.44 194 ASP A CA 1
ATOM 1474 C C . ASP A 1 194 ? -19.357 7.196 34.067 1.00 76.44 194 ASP A C 1
ATOM 1476 O O . ASP A 1 194 ? -19.731 7.141 35.245 1.00 76.44 194 ASP A O 1
ATOM 1480 N N . HIS A 1 195 ? -19.569 6.173 33.235 1.00 82.88 195 HIS A N 1
ATOM 1481 C CA . HIS A 1 195 ? -20.327 4.978 33.610 1.00 82.88 195 HIS A CA 1
ATOM 1482 C C . HIS A 1 195 ? -19.546 3.695 33.346 1.00 82.88 195 HIS A C 1
ATOM 1484 O O . HIS A 1 195 ? -18.680 3.612 32.479 1.00 82.88 195 HIS A O 1
ATOM 1490 N N . ASN A 1 196 ? -19.834 2.663 34.133 1.00 74.50 196 ASN A N 1
ATOM 1491 C CA . ASN A 1 196 ? -19.283 1.336 33.911 1.00 74.50 196 ASN A CA 1
ATOM 1492 C C . ASN A 1 196 ? -19.818 0.786 32.589 1.00 74.50 196 ASN A C 1
ATOM 1494 O O . ASN A 1 196 ? -21.019 0.873 32.324 1.00 74.50 196 ASN A O 1
ATOM 1498 N N . ARG A 1 197 ? -18.933 0.173 31.797 1.00 74.81 197 ARG A N 1
ATOM 1499 C CA . ARG A 1 197 ? -19.324 -0.496 30.554 1.00 74.81 197 ARG A CA 1
ATOM 1500 C C . ARG A 1 197 ? -20.386 -1.566 30.823 1.00 74.81 197 ARG A C 1
ATOM 1502 O O . ARG A 1 197 ? -20.280 -2.306 31.805 1.00 74.81 197 ARG A O 1
ATOM 1509 N N . ALA A 1 198 ? -21.344 -1.694 29.916 1.00 74.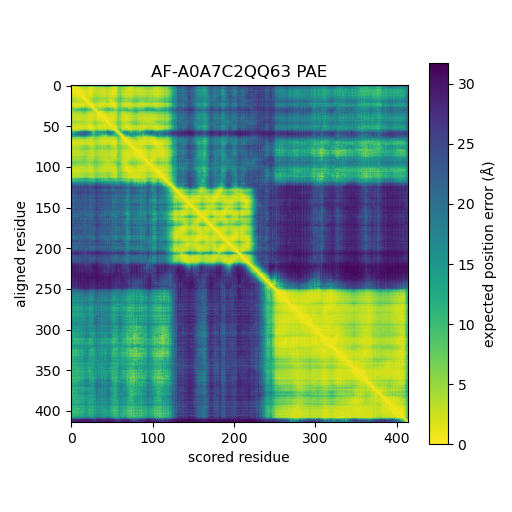38 198 ALA A N 1
ATOM 1510 C CA . ALA A 1 198 ? -22.249 -2.835 29.857 1.00 74.38 198 ALA A CA 1
ATOM 1511 C C . ALA A 1 198 ? -21.920 -3.675 28.622 1.00 74.38 198 ALA A C 1
ATOM 1513 O O . ALA A 1 198 ? -21.645 -3.139 27.553 1.00 74.38 198 ALA A O 1
ATOM 1514 N N . GLN A 1 199 ? -21.943 -4.995 28.773 1.00 81.19 199 GLN A N 1
ATOM 1515 C CA . GLN A 1 199 ? -21.755 -5.935 27.675 1.00 81.19 199 GLN A CA 1
ATOM 1516 C C . GLN A 1 199 ? -22.777 -7.055 27.812 1.00 81.19 199 GLN A C 1
ATOM 1518 O O . GLN A 1 199 ? -22.978 -7.581 28.908 1.00 81.19 199 GLN A O 1
ATOM 1523 N N . MET A 1 200 ? -23.409 -7.426 26.704 1.00 83.38 200 MET A N 1
ATOM 1524 C CA . MET A 1 200 ? -24.388 -8.506 26.661 1.00 83.38 200 MET A CA 1
ATOM 1525 C C . MET A 1 200 ? -24.336 -9.248 25.330 1.00 83.38 200 MET A C 1
ATOM 1527 O O . MET A 1 200 ? -23.969 -8.690 24.299 1.00 83.38 200 MET A O 1
ATOM 1531 N N . THR A 1 201 ? -24.713 -10.522 25.357 1.00 84.12 201 THR A N 1
ATOM 1532 C CA . THR A 1 201 ? -24.881 -11.341 24.155 1.00 84.12 201 THR A CA 1
ATOM 1533 C C . THR A 1 201 ? -26.363 -11.458 23.846 1.00 84.12 201 THR A C 1
ATOM 1535 O O . THR A 1 201 ? -27.151 -11.817 24.719 1.00 84.12 201 THR A O 1
ATOM 1538 N N . LEU A 1 202 ? -26.737 -11.161 22.607 1.00 85.62 202 LEU A N 1
ATOM 1539 C CA . LEU A 1 202 ? -28.110 -11.223 22.123 1.00 85.62 202 LEU A CA 1
ATOM 1540 C C . LEU A 1 202 ? -28.219 -12.336 21.082 1.00 85.62 202 LEU A C 1
ATOM 1542 O O . LEU A 1 202 ? -27.247 -12.662 20.402 1.00 85.62 202 LEU A O 1
ATOM 1546 N N . THR A 1 203 ? -29.409 -12.915 20.954 1.00 87.88 203 THR A N 1
ATOM 1547 C CA . THR A 1 203 ? -29.729 -13.828 19.851 1.00 87.88 203 THR A CA 1
ATOM 1548 C C . THR A 1 203 ? -30.676 -13.116 18.899 1.00 87.88 203 THR A C 1
ATOM 1550 O O . THR A 1 203 ? -31.746 -12.675 19.314 1.00 87.88 203 THR A O 1
ATOM 1553 N N . THR A 1 204 ? -30.278 -12.988 17.639 1.00 88.50 204 THR A N 1
ATOM 1554 C CA . THR A 1 204 ? -31.038 -12.332 16.574 1.00 88.50 204 THR A CA 1
ATOM 1555 C C . THR A 1 204 ? -31.695 -13.369 15.673 1.00 88.50 204 THR A C 1
ATOM 1557 O O . THR A 1 204 ? -31.183 -14.473 15.467 1.00 88.50 204 THR A O 1
ATOM 1560 N N . GLY A 1 205 ? -32.864 -13.030 15.132 1.00 83.38 205 GLY A N 1
ATOM 1561 C CA . GLY A 1 205 ? -33.632 -13.915 14.264 1.00 83.38 205 GLY A CA 1
ATOM 1562 C C . GLY A 1 205 ? -34.429 -13.144 13.211 1.00 83.38 205 GLY A C 1
ATOM 1563 O O . GLY A 1 205 ? -34.719 -11.966 13.403 1.00 83.38 205 GLY A O 1
ATOM 1564 N N . PRO A 1 206 ? -34.822 -13.803 12.108 1.00 70.75 206 PRO A N 1
ATOM 1565 C CA . PRO A 1 206 ? -35.336 -13.141 10.905 1.00 70.75 206 PRO A CA 1
ATOM 1566 C C . PRO A 1 206 ? -36.702 -12.450 11.063 1.00 70.75 206 PRO A C 1
ATOM 1568 O O . PRO A 1 206 ? -37.121 -11.751 10.145 1.00 70.75 206 PRO A O 1
ATOM 1571 N N . ALA A 1 207 ? -37.399 -12.635 12.191 1.00 66.12 207 ALA A N 1
ATOM 1572 C CA . ALA A 1 207 ? -38.791 -12.212 12.375 1.00 66.12 207 ALA A CA 1
ATOM 1573 C C . ALA A 1 207 ? -39.047 -11.298 13.591 1.00 66.12 207 ALA A C 1
ATOM 1575 O O . ALA A 1 207 ? -40.196 -10.935 13.829 1.00 66.12 207 ALA A O 1
ATOM 1576 N N . ALA A 1 208 ? -38.025 -10.928 14.372 1.00 68.62 208 ALA A N 1
ATOM 1577 C CA . ALA A 1 208 ? -38.219 -10.120 15.578 1.00 68.62 208 ALA A CA 1
ATOM 1578 C C . ALA A 1 208 ? -37.166 -9.016 15.692 1.00 68.62 208 ALA A C 1
ATOM 1580 O O . ALA A 1 208 ? -35.966 -9.287 15.647 1.00 68.62 208 ALA A O 1
ATOM 1581 N N . ALA A 1 209 ? -37.629 -7.776 15.863 1.00 82.69 209 ALA A N 1
ATOM 1582 C CA . ALA A 1 209 ? -36.777 -6.685 16.310 1.00 82.69 209 ALA A CA 1
ATOM 1583 C C . ALA A 1 209 ? -36.408 -6.913 17.782 1.00 82.69 209 ALA A C 1
ATOM 1585 O O . ALA A 1 209 ? -37.269 -7.231 18.604 1.00 82.69 209 ALA A O 1
ATOM 1586 N N . VAL A 1 210 ? -35.129 -6.756 18.111 1.00 89.06 210 VAL A N 1
ATOM 1587 C CA . VAL A 1 210 ? -34.628 -6.824 19.483 1.00 89.06 210 VAL A CA 1
ATOM 1588 C C . VAL A 1 210 ? -34.608 -5.404 20.034 1.00 89.06 210 VAL A C 1
ATOM 1590 O O . VAL A 1 210 ? -33.867 -4.560 19.534 1.00 89.06 210 VAL A O 1
ATOM 1593 N N . THR A 1 211 ? -35.427 -5.136 21.050 1.00 90.69 211 THR A N 1
ATOM 1594 C CA . THR A 1 211 ? -35.476 -3.840 21.743 1.00 90.69 211 THR A CA 1
ATOM 1595 C C . THR A 1 211 ? -34.909 -3.975 23.152 1.00 90.69 211 THR A C 1
ATOM 1597 O O . THR A 1 211 ? -35.283 -4.896 23.876 1.00 90.69 211 THR A O 1
ATOM 1600 N N . LEU A 1 212 ? -34.003 -3.073 23.536 1.00 91.62 212 LEU A N 1
ATOM 1601 C CA . LEU A 1 212 ? -33.273 -3.130 24.803 1.00 91.62 212 LEU A CA 1
ATOM 1602 C C . LEU A 1 212 ? -33.399 -1.832 25.599 1.00 91.62 212 LEU A C 1
ATOM 1604 O O . LEU A 1 212 ? -33.248 -0.748 25.045 1.00 91.62 212 LEU A O 1
ATOM 1608 N N . ASP A 1 213 ? -33.565 -1.955 26.912 1.00 90.81 213 ASP A N 1
ATOM 1609 C CA . ASP A 1 213 ? -33.401 -0.855 27.862 1.00 90.81 213 ASP A CA 1
ATOM 1610 C C . ASP A 1 213 ? -32.164 -1.131 28.719 1.00 90.81 213 ASP A C 1
ATOM 1612 O O . ASP A 1 213 ? -32.125 -2.082 29.502 1.00 90.81 213 ASP A O 1
ATOM 1616 N N . ILE A 1 214 ? -31.120 -0.324 28.537 1.00 90.88 214 ILE A N 1
ATOM 1617 C CA . ILE A 1 214 ? -29.794 -0.559 29.109 1.00 90.88 214 ILE A CA 1
ATOM 1618 C C . ILE A 1 214 ? -29.494 0.525 30.140 1.00 90.88 214 ILE A C 1
ATOM 1620 O O . ILE A 1 214 ? -29.210 1.673 29.800 1.00 90.88 214 ILE A O 1
ATOM 1624 N N . GLY A 1 215 ? -29.526 0.144 31.414 1.00 90.19 215 GLY A N 1
ATOM 1625 C CA . GLY A 1 215 ? -29.065 0.986 32.512 1.00 90.19 215 GLY A CA 1
ATOM 1626 C C . GLY A 1 215 ? -27.551 0.881 32.690 1.00 90.19 215 GLY A C 1
ATOM 1627 O O . GLY A 1 215 ? -27.026 -0.216 32.876 1.00 90.19 215 GLY A O 1
ATOM 1628 N N . LEU A 1 216 ? -26.836 2.008 32.669 1.00 84.81 216 LEU A N 1
ATOM 1629 C CA . LEU A 1 216 ? -25.428 2.060 33.058 1.00 84.81 216 LEU A CA 1
ATOM 1630 C C . LEU A 1 216 ? -25.278 2.593 34.482 1.00 84.81 216 LEU A C 1
ATOM 1632 O O . LEU A 1 216 ? -25.848 3.621 34.861 1.00 84.81 216 LEU A O 1
ATOM 1636 N N . LYS A 1 217 ? -24.439 1.921 35.271 1.00 86.56 217 LYS A N 1
ATOM 1637 C CA . LYS A 1 217 ? -24.067 2.364 36.620 1.00 86.56 217 LYS A CA 1
ATOM 1638 C C . LYS A 1 217 ? -22.956 3.409 36.539 1.00 86.56 217 LYS A C 1
ATOM 1640 O O . LYS A 1 217 ? -21.963 3.130 35.872 1.00 86.56 217 LYS A O 1
ATOM 1645 N N . PRO A 1 218 ? -23.045 4.549 37.246 1.00 81.44 218 PRO A N 1
ATOM 1646 C CA . PRO A 1 218 ? -21.931 5.491 37.330 1.00 81.44 218 PRO A CA 1
ATOM 1647 C C . PRO A 1 218 ? -20.662 4.809 37.859 1.00 81.44 218 PRO A C 1
ATOM 1649 O O . PRO A 1 218 ? -20.739 3.979 38.776 1.00 81.44 218 PRO A O 1
ATOM 1652 N N . LYS A 1 219 ? -19.497 5.161 37.306 1.00 75.75 219 LYS A N 1
ATOM 1653 C CA . LYS A 1 219 ? -18.200 4.735 37.847 1.00 75.75 219 LYS A CA 1
ATOM 1654 C C . LYS A 1 219 ? -18.097 5.271 39.284 1.00 75.75 219 LYS A C 1
ATOM 1656 O O . LYS A 1 219 ? -18.285 6.460 39.530 1.00 75.75 219 LYS A O 1
ATOM 1661 N N . LYS A 1 220 ? -17.835 4.396 40.263 1.00 63.78 220 LYS A N 1
ATOM 1662 C CA . LYS A 1 220 ? -17.432 4.844 41.607 1.00 63.78 220 LYS A CA 1
ATOM 1663 C C . LYS A 1 220 ? -15.985 5.316 41.504 1.00 63.78 220 LYS A C 1
ATOM 1665 O O . LYS A 1 220 ? -15.149 4.556 41.021 1.00 63.78 220 LYS A O 1
ATOM 1670 N N . GLU A 1 221 ? -15.682 6.524 41.971 1.00 48.28 221 GLU A N 1
ATOM 1671 C CA . GLU A 1 221 ? -14.293 6.939 42.171 1.00 48.28 221 GLU A CA 1
ATOM 1672 C C . GLU A 1 221 ? -13.651 6.014 43.209 1.00 48.28 221 GLU A C 1
ATOM 1674 O O . GLU A 1 221 ? -13.904 6.100 44.410 1.00 48.28 221 GLU A O 1
ATOM 1679 N N . THR A 1 222 ? -12.842 5.077 42.732 1.00 45.81 222 THR A N 1
ATOM 1680 C CA . THR A 1 222 ? -11.913 4.317 43.566 1.00 45.81 222 THR A CA 1
ATOM 1681 C C . THR A 1 222 ? -10.502 4.805 43.269 1.00 45.81 222 THR A C 1
ATOM 1683 O O . THR A 1 222 ? -10.164 4.961 42.093 1.00 45.81 222 THR A O 1
ATOM 1686 N N . PRO A 1 223 ? -9.650 5.009 44.291 1.00 43.19 223 PRO A N 1
ATOM 1687 C CA . PRO A 1 223 ? -8.231 5.252 44.070 1.00 43.19 223 PRO A CA 1
ATOM 1688 C C . PRO A 1 223 ? -7.670 4.120 43.200 1.00 43.19 223 PRO A C 1
ATOM 1690 O O . PRO A 1 223 ? -7.815 2.948 43.553 1.00 43.19 223 PRO A O 1
ATOM 1693 N N . LYS A 1 224 ? -7.086 4.461 42.042 1.00 40.56 224 LYS A N 1
ATOM 1694 C CA . LYS A 1 224 ? -6.548 3.505 41.059 1.00 40.56 224 LYS A CA 1
ATOM 1695 C C . LYS A 1 224 ? -5.516 2.584 41.739 1.00 40.56 224 LYS A C 1
ATOM 1697 O O . LYS A 1 224 ? -4.364 2.970 41.927 1.00 40.56 224 LYS A O 1
ATOM 1702 N N . ALA A 1 225 ? -5.901 1.357 42.093 1.00 41.00 225 ALA A N 1
ATOM 1703 C CA . ALA A 1 225 ? -4.951 0.305 42.441 1.00 41.00 225 ALA A CA 1
ATOM 1704 C C . ALA A 1 225 ? -4.427 -0.328 41.146 1.00 41.00 225 ALA A C 1
ATOM 1706 O O . ALA A 1 225 ? -5.202 -0.749 40.288 1.00 41.00 225 ALA A O 1
ATOM 1707 N N . LYS A 1 226 ? -3.102 -0.384 40.998 1.00 34.94 226 LYS A N 1
ATOM 1708 C CA . LYS A 1 226 ? -2.439 -1.042 39.868 1.00 34.94 226 LYS A CA 1
ATOM 1709 C C . LYS A 1 226 ? -2.774 -2.536 39.896 1.00 34.94 226 LYS A C 1
ATOM 1711 O O . LYS A 1 226 ? -2.347 -3.238 40.810 1.00 34.94 226 LYS A O 1
ATOM 1716 N N . VAL A 1 227 ? -3.497 -3.030 38.894 1.00 41.53 227 VAL A N 1
ATOM 1717 C CA . VAL A 1 227 ? -3.635 -4.473 38.669 1.00 41.53 227 VAL A CA 1
ATOM 1718 C C . VAL A 1 227 ? -2.384 -4.943 37.937 1.00 41.53 227 VAL A C 1
ATOM 1720 O O . VAL A 1 227 ? -2.111 -4.522 36.816 1.00 41.53 227 VAL A O 1
ATOM 1723 N N . LYS A 1 228 ? -1.603 -5.799 38.592 1.00 35.16 228 LYS A N 1
ATOM 1724 C CA . LYS A 1 228 ? -0.490 -6.521 37.978 1.00 35.16 228 LYS A CA 1
ATOM 1725 C C . LYS A 1 228 ? -1.039 -7.861 37.494 1.00 35.16 228 LYS A C 1
ATOM 1727 O O . LYS A 1 228 ? -1.350 -8.717 38.314 1.00 35.16 228 LYS A O 1
ATOM 1732 N N . ILE A 1 229 ? -1.189 -8.026 36.183 1.00 38.56 229 ILE A N 1
ATOM 1733 C CA . ILE A 1 229 ? -1.467 -9.335 35.585 1.00 38.56 229 ILE A CA 1
ATOM 1734 C C . ILE A 1 229 ? -0.108 -9.978 35.301 1.00 38.56 229 ILE A C 1
ATOM 1736 O O . ILE A 1 229 ? 0.689 -9.439 34.538 1.00 38.56 229 ILE A O 1
ATOM 1740 N N . THR A 1 230 ? 0.177 -11.106 35.945 1.00 37.03 230 THR A N 1
ATOM 1741 C CA . THR A 1 230 ? 1.340 -11.954 35.649 1.00 37.03 230 THR A CA 1
ATOM 1742 C C . THR A 1 230 ? 0.872 -13.391 35.499 1.00 37.03 230 THR A C 1
ATOM 1744 O O . THR A 1 230 ? 0.203 -13.895 36.397 1.00 37.03 230 THR A O 1
ATOM 1747 N N . GLY A 1 231 ? 1.287 -14.040 34.407 1.00 44.91 231 GLY A N 1
ATOM 1748 C CA . GLY A 1 231 ? 1.192 -15.489 34.222 1.00 44.91 231 GLY A CA 1
ATOM 1749 C C . GLY A 1 231 ? 0.061 -15.945 33.302 1.00 44.91 231 GLY A C 1
ATOM 1750 O O . GLY A 1 231 ? -0.952 -16.444 33.776 1.00 44.91 231 GLY A O 1
ATOM 1751 N N . LEU A 1 232 ? 0.276 -15.853 31.991 1.00 39.50 232 LEU A N 1
ATOM 1752 C CA . LEU A 1 232 ? -0.365 -16.735 31.016 1.00 39.50 232 LEU A CA 1
ATOM 1753 C C . LEU A 1 232 ? 0.764 -17.406 30.230 1.00 39.50 232 LEU A C 1
ATOM 1755 O O . LEU A 1 232 ? 1.408 -16.770 29.403 1.00 39.50 232 LEU A O 1
ATOM 1759 N N . ASN A 1 233 ? 1.045 -18.667 30.560 1.00 45.84 233 ASN A N 1
ATOM 1760 C CA . ASN A 1 233 ? 1.827 -19.543 29.695 1.00 45.84 233 ASN A CA 1
ATOM 1761 C C . ASN A 1 233 ? 0.866 -20.090 28.647 1.00 45.84 233 ASN A C 1
ATOM 1763 O O . ASN A 1 233 ? -0.088 -20.784 28.998 1.00 45.84 233 ASN A O 1
ATOM 1767 N N . VAL A 1 234 ? 1.133 -19.786 27.385 1.00 35.06 234 VAL A N 1
ATOM 1768 C CA . VAL A 1 234 ? 0.458 -20.407 26.249 1.00 35.06 234 VAL A CA 1
ATOM 1769 C C . VAL A 1 234 ? 1.543 -21.098 25.436 1.00 35.06 234 VAL A C 1
ATOM 1771 O O . VAL A 1 234 ? 2.541 -20.474 25.083 1.00 35.06 234 VAL A O 1
ATOM 1774 N N . GLN A 1 235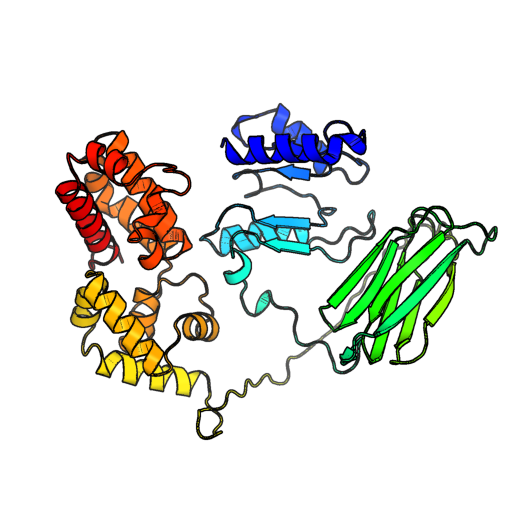 ? 1.381 -22.397 25.211 1.00 36.69 235 GLN A N 1
ATOM 1775 C CA . GLN A 1 235 ? 2.154 -23.146 24.226 1.00 36.69 235 GLN A CA 1
ATOM 1776 C C . GLN A 1 235 ? 1.256 -23.345 23.010 1.00 36.69 235 GLN A C 1
ATOM 1778 O O . GLN A 1 235 ? 0.125 -23.808 23.160 1.00 36.69 235 GLN A O 1
ATOM 1783 N N . MET A 1 236 ? 1.760 -22.985 21.830 1.00 28.34 236 MET A N 1
ATOM 1784 C CA . MET A 1 236 ? 1.199 -23.449 20.563 1.00 28.34 236 MET A CA 1
ATOM 1785 C C . MET A 1 236 ? 1.419 -24.960 20.486 1.00 28.34 236 MET A C 1
ATOM 1787 O O . MET A 1 236 ? 2.538 -25.425 20.703 1.00 28.34 236 MET A O 1
ATOM 1791 N N . VAL A 1 237 ? 0.339 -25.714 20.277 1.00 38.06 237 VAL A N 1
ATOM 1792 C CA . VAL A 1 237 ? 0.376 -27.185 20.258 1.00 38.06 237 VAL A CA 1
ATOM 1793 C C . VAL A 1 237 ? 0.516 -27.714 18.833 1.00 38.06 237 VAL A C 1
ATOM 1795 O O . VAL A 1 237 ? 1.197 -28.715 18.661 1.00 38.06 237 VAL A O 1
ATOM 1798 N N . ASP A 1 238 ? -0.070 -27.047 17.840 1.00 26.31 238 ASP A N 1
ATOM 1799 C CA . ASP A 1 238 ? 0.123 -27.322 16.412 1.00 26.31 238 ASP A CA 1
ATOM 1800 C C . ASP A 1 238 ? -0.678 -26.297 15.594 1.00 26.31 238 ASP A C 1
ATOM 1802 O O . ASP A 1 238 ? -1.710 -25.821 16.078 1.00 26.31 238 ASP A O 1
ATOM 1806 N N . GLU A 1 239 ? -0.246 -25.984 14.374 1.00 32.03 239 GLU A N 1
ATOM 1807 C CA . GLU A 1 239 ? -1.016 -25.211 13.388 1.00 32.03 239 GLU A CA 1
ATOM 1808 C C . GLU A 1 239 ? -0.820 -25.875 12.015 1.00 32.03 239 GLU A C 1
ATOM 1810 O O . GLU A 1 239 ? 0.313 -26.078 11.581 1.00 32.03 239 GLU A O 1
ATOM 1815 N N . ALA A 1 240 ? -1.913 -26.275 11.358 1.00 25.80 240 ALA A N 1
ATOM 1816 C CA . ALA A 1 240 ? -1.883 -26.960 10.067 1.00 25.80 240 ALA A CA 1
ATOM 1817 C C . ALA A 1 240 ? -2.842 -26.271 9.090 1.00 25.80 240 ALA A C 1
ATOM 1819 O O . ALA A 1 240 ? -4.035 -26.153 9.367 1.00 25.80 240 ALA A O 1
ATOM 1820 N N . TYR A 1 241 ? -2.305 -25.836 7.950 1.00 36.19 241 TYR A N 1
ATOM 1821 C CA . TYR A 1 241 ? -3.057 -25.252 6.841 1.00 36.19 241 TYR A CA 1
ATOM 1822 C C . TYR A 1 241 ? -3.343 -26.348 5.806 1.00 36.19 241 TYR A C 1
ATOM 1824 O O . TYR A 1 241 ? -2.431 -27.050 5.369 1.00 36.19 241 TYR A O 1
ATOM 1832 N N . GLU A 1 242 ? -4.612 -26.511 5.433 1.00 32.84 242 GLU A N 1
ATOM 1833 C CA . GLU A 1 242 ? -5.073 -27.499 4.453 1.00 32.84 242 GLU A CA 1
ATOM 1834 C C . GLU A 1 242 ? -5.664 -26.786 3.225 1.00 32.84 242 GLU A C 1
ATOM 1836 O O . GLU A 1 242 ? -6.841 -26.423 3.219 1.00 32.84 242 GLU A O 1
ATOM 1841 N N . GLU A 1 243 ? -4.872 -26.609 2.164 1.00 45.16 243 GLU A N 1
ATOM 1842 C CA . GLU A 1 243 ? -5.378 -26.211 0.842 1.00 45.16 243 GLU A CA 1
ATOM 1843 C C . GLU A 1 243 ? -5.585 -27.441 -0.042 1.00 45.16 243 GLU A C 1
ATOM 1845 O O . GLU A 1 243 ? -4.868 -28.432 0.083 1.00 45.16 243 GLU A O 1
ATOM 1850 N N . ARG A 1 244 ? -6.596 -27.412 -0.920 1.00 42.56 244 ARG A N 1
ATOM 1851 C CA . ARG A 1 244 ? -6.942 -28.545 -1.791 1.00 42.56 244 ARG A CA 1
ATOM 1852 C C . ARG A 1 244 ? -6.730 -28.208 -3.263 1.00 42.56 244 ARG A C 1
ATOM 1854 O O . ARG A 1 244 ? -7.155 -27.144 -3.705 1.00 42.56 244 ARG A O 1
ATOM 1861 N N . ASP A 1 245 ? -6.113 -29.117 -4.019 1.00 51.38 245 ASP A N 1
ATOM 1862 C CA . ASP A 1 245 ? -5.992 -28.998 -5.479 1.00 51.38 245 ASP A CA 1
ATOM 1863 C C . ASP A 1 245 ? -7.347 -29.165 -6.204 1.00 51.38 245 ASP A C 1
ATOM 1865 O O . ASP A 1 245 ? -8.387 -29.427 -5.594 1.00 51.38 245 ASP A O 1
ATOM 1869 N N . ALA A 1 246 ? -7.335 -29.027 -7.537 1.00 40.41 246 ALA A N 1
ATOM 1870 C CA . ALA A 1 246 ? -8.514 -29.181 -8.396 1.00 40.41 246 ALA A CA 1
ATOM 1871 C C . ALA A 1 246 ? -9.157 -30.585 -8.340 1.00 40.41 246 ALA A C 1
ATOM 1873 O O . ALA A 1 246 ? -10.315 -30.735 -8.733 1.00 40.41 246 ALA A O 1
ATOM 1874 N N . ASP A 1 247 ? -8.436 -31.585 -7.823 1.00 47.16 247 ASP A N 1
ATOM 1875 C CA . ASP A 1 247 ? -8.894 -32.963 -7.630 1.00 47.16 247 ASP A CA 1
ATOM 1876 C C . ASP A 1 247 ? -9.328 -33.240 -6.169 1.00 47.16 247 ASP A C 1
ATOM 1878 O O . ASP A 1 247 ? -9.854 -34.314 -5.863 1.00 47.16 247 ASP A O 1
ATOM 1882 N N . GLY A 1 248 ? -9.177 -32.261 -5.267 1.00 42.56 248 GLY A N 1
ATOM 1883 C CA . GLY A 1 248 ? -9.577 -32.323 -3.861 1.00 42.56 248 GLY A CA 1
ATOM 1884 C C . GLY A 1 248 ? -8.515 -32.868 -2.897 1.00 42.56 248 GLY A C 1
ATOM 1885 O O . GLY A 1 248 ? -8.859 -33.142 -1.742 1.00 42.56 248 GLY A O 1
ATOM 1886 N N . ASN A 1 249 ? -7.260 -33.027 -3.329 1.00 44.44 249 ASN A N 1
ATOM 1887 C CA . ASN A 1 249 ? -6.160 -33.512 -2.490 1.00 44.44 249 ASN A CA 1
ATOM 1888 C C . ASN A 1 249 ? -5.531 -32.377 -1.684 1.00 44.44 249 ASN A C 1
ATOM 1890 O O . ASN A 1 249 ? -5.364 -31.280 -2.204 1.00 44.44 249 ASN A O 1
ATOM 1894 N N . LEU A 1 250 ? -5.136 -32.665 -0.441 1.00 41.50 250 LEU A N 1
ATOM 1895 C CA . LEU A 1 250 ? -4.382 -31.738 0.405 1.00 41.50 250 LEU A CA 1
ATOM 1896 C C . LEU A 1 250 ? -3.022 -31.431 -0.236 1.00 41.50 250 LEU A C 1
ATOM 1898 O O . LEU A 1 250 ? -2.223 -32.344 -0.435 1.00 41.50 250 LEU A O 1
ATOM 1902 N N . VAL A 1 251 ? -2.770 -30.163 -0.544 1.00 57.84 251 VAL A N 1
ATOM 1903 C CA . VAL A 1 251 ? -1.489 -29.653 -1.032 1.00 57.84 251 VAL A CA 1
ATOM 1904 C C . VAL A 1 251 ? -0.867 -28.860 0.104 1.00 57.84 251 VAL A C 1
ATOM 1906 O O . VAL A 1 251 ? -1.433 -27.871 0.566 1.00 57.84 251 VAL A O 1
ATOM 1909 N N . THR A 1 252 ? 0.288 -29.307 0.588 1.00 67.44 252 THR A N 1
ATOM 1910 C CA . THR A 1 252 ? 1.059 -28.513 1.549 1.00 67.44 252 THR A CA 1
ATOM 1911 C C . THR A 1 252 ? 1.679 -27.298 0.845 1.00 67.44 252 THR A C 1
ATOM 1913 O O . THR A 1 252 ? 1.903 -27.346 -0.370 1.00 67.44 252 THR A O 1
ATOM 1916 N N . PRO A 1 253 ? 2.036 -26.218 1.565 1.00 70.12 253 PRO A N 1
ATOM 1917 C CA . PRO A 1 253 ? 2.778 -25.105 0.967 1.00 70.12 253 PRO A CA 1
ATOM 1918 C C . PRO A 1 253 ? 4.055 -25.563 0.240 1.00 70.12 253 PRO A C 1
ATOM 1920 O O . PRO A 1 253 ? 4.412 -25.029 -0.807 1.00 70.12 253 PRO A O 1
ATOM 1923 N N . GLU A 1 254 ? 4.712 -26.606 0.752 1.00 75.94 254 GLU A N 1
ATOM 1924 C CA . GLU A 1 254 ? 5.907 -27.220 0.165 1.00 75.94 254 GLU A CA 1
ATOM 1925 C C . GLU A 1 254 ? 5.606 -27.907 -1.178 1.00 75.94 254 GLU A C 1
ATOM 1927 O O . GLU A 1 254 ? 6.362 -27.749 -2.141 1.00 75.94 254 GLU A O 1
ATOM 1932 N N . ASP A 1 255 ? 4.478 -28.618 -1.273 1.00 76.44 255 ASP A N 1
ATOM 1933 C CA . ASP A 1 255 ? 4.019 -29.248 -2.514 1.00 76.44 255 ASP A CA 1
ATOM 1934 C C . ASP A 1 255 ? 3.621 -28.203 -3.563 1.00 76.44 255 ASP A C 1
ATOM 1936 O O . ASP A 1 255 ? 3.961 -28.347 -4.742 1.00 76.44 255 ASP A O 1
ATOM 1940 N N . TYR A 1 256 ? 2.959 -27.120 -3.140 1.00 80.75 256 TYR A N 1
ATOM 1941 C CA . TYR A 1 256 ? 2.632 -26.004 -4.026 1.00 80.75 256 TYR A CA 1
ATOM 1942 C C . TYR A 1 256 ? 3.902 -25.329 -4.554 1.00 80.75 256 TYR A C 1
ATOM 1944 O O . TYR A 1 256 ? 4.043 -25.174 -5.766 1.00 80.75 256 TYR A O 1
ATOM 1952 N N . LEU A 1 257 ? 4.877 -25.012 -3.690 1.00 85.56 257 LEU A N 1
ATOM 1953 C CA . LEU A 1 257 ? 6.163 -24.443 -4.113 1.00 85.56 257 LEU A CA 1
ATOM 1954 C C . LEU A 1 257 ? 6.903 -25.355 -5.097 1.00 85.56 257 LEU A C 1
ATOM 1956 O O . LEU A 1 257 ? 7.484 -24.871 -6.071 1.00 85.56 257 LEU A O 1
ATOM 1960 N N . LYS A 1 258 ? 6.865 -26.674 -4.882 1.00 88.12 258 LYS A N 1
ATOM 1961 C CA . LYS A 1 258 ? 7.462 -27.643 -5.804 1.00 88.12 258 LYS A CA 1
ATOM 1962 C C . LYS A 1 258 ? 6.768 -27.629 -7.167 1.00 88.12 258 LYS A C 1
ATOM 1964 O O . LYS A 1 258 ? 7.457 -27.570 -8.185 1.00 88.12 258 LYS A O 1
ATOM 1969 N N . LYS A 1 259 ? 5.433 -27.636 -7.196 1.00 87.00 259 LYS A N 1
ATOM 1970 C CA . LYS A 1 259 ? 4.657 -27.540 -8.440 1.00 87.00 259 LYS A CA 1
ATOM 1971 C C . LYS A 1 259 ? 4.948 -26.231 -9.169 1.00 87.00 259 LYS A C 1
ATOM 1973 O O . LYS A 1 259 ? 5.255 -26.240 -10.355 1.00 87.00 259 LYS A O 1
ATOM 1978 N N . VAL A 1 260 ? 4.917 -25.109 -8.456 1.00 89.19 260 VAL A N 1
ATOM 1979 C CA . VAL A 1 260 ? 5.232 -23.790 -9.016 1.00 89.19 260 VAL A CA 1
ATOM 1980 C C . VAL A 1 260 ? 6.635 -23.781 -9.613 1.00 89.19 260 VAL A C 1
ATOM 1982 O O . VAL A 1 260 ? 6.824 -23.309 -10.730 1.00 89.19 260 VAL A O 1
ATOM 1985 N N . ARG A 1 261 ? 7.622 -24.346 -8.911 1.00 94.06 261 ARG A N 1
ATOM 1986 C CA . ARG A 1 261 ? 8.983 -24.493 -9.429 1.00 94.06 261 ARG A CA 1
ATOM 1987 C C . ARG A 1 261 ? 9.018 -25.277 -10.740 1.00 94.06 261 ARG A C 1
ATOM 1989 O O . ARG A 1 261 ? 9.708 -24.851 -11.663 1.00 94.06 261 ARG A O 1
ATOM 1996 N N . GLU A 1 262 ? 8.310 -26.401 -10.830 1.00 93.00 262 GLU A N 1
ATOM 1997 C CA . GLU A 1 262 ? 8.217 -27.200 -12.059 1.00 93.00 262 GLU A CA 1
ATOM 1998 C C . GLU A 1 262 ? 7.597 -26.388 -13.208 1.00 93.00 262 GLU A C 1
ATOM 2000 O O . GLU A 1 262 ? 8.130 -26.399 -14.319 1.00 93.00 262 GLU A O 1
ATOM 2005 N N . GLU A 1 263 ? 6.549 -25.609 -12.933 1.00 92.88 263 GLU A N 1
ATOM 2006 C CA . GLU A 1 263 ? 5.897 -24.762 -13.935 1.00 92.88 263 GLU A CA 1
ATOM 2007 C C . GLU A 1 263 ? 6.770 -23.595 -14.407 1.00 92.88 263 GLU A C 1
ATOM 2009 O O . GLU A 1 263 ? 6.849 -23.329 -15.610 1.00 92.88 263 GLU A O 1
ATOM 2014 N N . ILE A 1 264 ? 7.490 -22.935 -13.492 1.00 93.19 264 ILE A N 1
ATOM 2015 C CA . ILE A 1 264 ? 8.441 -21.878 -13.855 1.00 93.19 264 ILE A CA 1
ATOM 2016 C C . ILE A 1 264 ? 9.575 -22.465 -14.698 1.00 93.19 264 ILE A C 1
ATOM 2018 O O . ILE A 1 264 ? 9.915 -21.887 -15.726 1.00 93.19 264 ILE A O 1
ATOM 2022 N N . LEU A 1 265 ? 10.127 -23.624 -14.318 1.00 94.12 265 LEU A N 1
ATOM 2023 C CA . LEU A 1 265 ? 11.191 -24.291 -15.079 1.00 94.12 265 LEU A CA 1
ATOM 2024 C C . LEU A 1 265 ? 10.724 -24.769 -16.460 1.00 94.12 265 LEU A C 1
ATOM 2026 O O . LEU A 1 265 ? 11.521 -24.800 -17.397 1.00 94.12 265 LEU A O 1
ATOM 2030 N N . ALA A 1 266 ? 9.443 -25.116 -16.602 1.00 93.50 266 ALA A N 1
ATOM 2031 C CA . ALA A 1 266 ? 8.838 -25.447 -17.888 1.00 93.50 266 ALA A CA 1
ATOM 2032 C C . ALA A 1 266 ? 8.633 -24.213 -18.786 1.00 93.50 266 ALA A C 1
ATOM 2034 O O . ALA A 1 266 ? 8.613 -24.346 -20.010 1.00 93.50 266 ALA A O 1
ATOM 2035 N N . ALA A 1 267 ? 8.457 -23.023 -18.202 1.00 91.75 267 ALA A N 1
ATOM 2036 C CA . ALA A 1 267 ? 8.327 -21.765 -18.938 1.00 91.75 267 ALA A CA 1
ATOM 2037 C C . ALA A 1 267 ? 9.683 -21.091 -19.224 1.00 91.75 267 ALA A C 1
ATOM 2039 O O . ALA A 1 267 ? 9.838 -20.428 -20.247 1.00 91.75 267 ALA A O 1
ATOM 2040 N N . CYS A 1 268 ? 10.654 -21.237 -18.322 1.00 92.50 268 CYS A N 1
ATOM 2041 C CA . CYS A 1 268 ? 11.992 -20.654 -18.381 1.00 92.50 268 CYS A CA 1
ATOM 2042 C C . CYS A 1 268 ? 13.011 -21.665 -17.834 1.00 92.50 268 CYS A C 1
ATOM 2044 O O . CYS A 1 268 ? 13.083 -21.907 -16.632 1.00 92.50 268 CYS A O 1
ATOM 2046 N N . HIS A 1 269 ? 13.862 -22.216 -18.696 1.00 90.88 269 HIS A N 1
ATOM 2047 C CA . HIS A 1 269 ? 14.778 -23.309 -18.348 1.00 90.88 269 HIS A CA 1
ATOM 2048 C C . HIS A 1 269 ? 16.022 -22.842 -17.581 1.00 90.88 269 HIS A C 1
ATOM 2050 O O . HIS A 1 269 ? 16.805 -23.658 -17.091 1.00 90.88 269 HIS A O 1
ATOM 2056 N N . SER A 1 270 ? 16.260 -21.531 -17.519 1.00 93.31 270 SER A N 1
ATOM 2057 C CA . SER A 1 270 ? 17.421 -20.947 -16.852 1.00 93.31 270 SER A CA 1
ATOM 2058 C C . SER A 1 270 ? 17.119 -19.562 -16.289 1.00 93.31 270 SER A C 1
ATOM 2060 O O . SER A 1 270 ? 16.226 -18.862 -16.772 1.00 93.31 270 SER A O 1
ATOM 2062 N N . MET A 1 271 ? 17.931 -19.137 -15.320 1.00 91.25 271 MET A N 1
ATOM 2063 C CA . MET A 1 271 ? 17.874 -17.787 -14.754 1.00 91.25 271 MET A CA 1
ATOM 2064 C C . MET A 1 271 ? 18.074 -16.706 -15.828 1.00 91.25 271 MET A C 1
ATOM 2066 O O . MET A 1 271 ? 17.382 -15.693 -15.821 1.00 91.25 271 MET A O 1
ATOM 2070 N N . VAL A 1 272 ? 18.945 -16.958 -16.813 1.00 91.62 272 VAL A N 1
ATOM 2071 C CA . VAL A 1 272 ? 19.167 -16.053 -17.954 1.00 91.62 272 VAL A CA 1
ATOM 2072 C C . VAL A 1 272 ? 17.907 -15.924 -18.810 1.00 91.62 272 VAL A C 1
ATOM 2074 O O . VAL A 1 272 ? 17.556 -14.821 -19.226 1.00 91.62 272 VAL A O 1
ATOM 2077 N N . GLU A 1 273 ? 17.200 -17.028 -19.068 1.00 93.81 273 GLU A N 1
ATOM 2078 C CA . GLU A 1 273 ? 15.947 -17.006 -19.831 1.00 93.81 273 GLU A CA 1
ATOM 2079 C C . GLU A 1 273 ? 14.864 -16.217 -19.089 1.00 93.81 273 GLU A C 1
ATOM 2081 O O . GLU A 1 273 ? 14.244 -15.339 -19.694 1.00 93.81 273 GLU A O 1
ATOM 2086 N N . LEU A 1 274 ? 14.722 -16.448 -17.777 1.00 94.44 274 LEU A N 1
ATOM 2087 C CA . LEU A 1 274 ? 13.798 -15.705 -16.919 1.00 94.44 274 LEU A CA 1
ATOM 2088 C C . LEU A 1 274 ? 14.108 -14.202 -16.936 1.00 94.44 274 LEU A C 1
ATOM 2090 O O . LEU A 1 274 ? 13.226 -13.402 -17.231 1.00 94.44 274 LEU A O 1
ATOM 2094 N N . GLN A 1 275 ? 15.362 -13.809 -16.700 1.00 92.94 275 GLN A N 1
ATOM 2095 C CA . GLN A 1 275 ? 15.794 -12.407 -16.718 1.00 92.94 275 GLN A CA 1
ATOM 2096 C C . GLN A 1 275 ? 15.535 -11.756 -18.081 1.00 92.94 275 GLN A C 1
ATOM 2098 O O . GLN A 1 275 ? 14.984 -10.658 -18.174 1.00 92.94 275 GLN A O 1
ATOM 2103 N N . THR A 1 276 ? 15.877 -12.453 -19.167 1.00 92.12 276 THR A N 1
ATOM 2104 C CA . THR A 1 276 ? 15.682 -11.940 -20.527 1.00 92.12 276 THR A CA 1
ATOM 2105 C C . THR A 1 276 ? 14.193 -11.779 -20.844 1.00 92.12 276 THR A C 1
ATOM 2107 O O . THR A 1 276 ? 13.807 -10.792 -21.476 1.00 92.12 276 THR A O 1
ATOM 2110 N N . ALA A 1 277 ? 13.348 -12.724 -20.421 1.00 93.12 277 ALA A N 1
ATOM 2111 C CA . ALA A 1 277 ? 11.898 -12.619 -20.546 1.00 93.12 277 ALA A CA 1
ATOM 2112 C C . ALA A 1 277 ? 11.352 -11.446 -19.720 1.00 93.12 277 ALA A C 1
ATOM 2114 O O . ALA A 1 277 ? 10.572 -10.650 -20.242 1.00 93.12 277 ALA A O 1
ATOM 2115 N N . TRP A 1 278 ? 11.827 -11.283 -18.484 1.00 93.69 278 TRP A N 1
ATOM 2116 C CA . TRP A 1 278 ? 11.362 -10.260 -17.551 1.00 93.69 278 TRP A CA 1
ATOM 2117 C C . TRP A 1 278 ? 11.670 -8.828 -18.005 1.00 93.69 278 TRP A C 1
ATOM 2119 O O . TRP A 1 278 ? 10.822 -7.940 -17.895 1.00 93.69 278 TRP A O 1
ATOM 2129 N N . MET A 1 279 ? 12.847 -8.599 -18.599 1.00 91.25 279 MET A N 1
ATOM 2130 C CA . MET A 1 279 ? 13.243 -7.284 -19.129 1.00 91.25 279 MET A CA 1
ATOM 2131 C C . MET A 1 279 ? 12.395 -6.825 -20.327 1.00 91.25 279 MET A C 1
ATOM 2133 O O . MET A 1 279 ? 12.375 -5.645 -20.662 1.00 91.25 279 MET A O 1
ATOM 2137 N N . SER A 1 280 ? 11.681 -7.735 -20.993 1.00 91.25 280 SER A N 1
ATOM 2138 C CA . SER A 1 280 ? 10.847 -7.418 -22.151 1.00 91.25 280 SER A CA 1
ATOM 2139 C C . SER A 1 280 ? 9.378 -7.411 -21.758 1.00 91.25 280 SER A C 1
ATOM 2141 O O . SER A 1 280 ? 8.819 -8.467 -21.491 1.00 91.25 280 SER A O 1
ATOM 2143 N N . LYS A 1 281 ? 8.716 -6.250 -21.825 1.00 90.00 281 LYS A N 1
ATOM 2144 C CA . LYS A 1 281 ? 7.289 -6.110 -21.481 1.00 90.00 281 LYS A CA 1
ATOM 2145 C C . LYS A 1 281 ? 6.400 -7.206 -22.071 1.00 90.00 281 LYS A C 1
ATOM 2147 O O . LYS A 1 281 ? 5.631 -7.830 -21.355 1.00 90.00 281 LYS A O 1
ATOM 2152 N N . GLN A 1 282 ? 6.539 -7.464 -23.372 1.00 91.88 282 GLN A N 1
ATOM 2153 C CA . GLN A 1 282 ? 5.731 -8.462 -24.072 1.00 91.88 282 GLN A CA 1
ATOM 2154 C C . GLN A 1 282 ? 5.982 -9.884 -23.554 1.00 91.88 282 GLN A C 1
ATOM 2156 O O . GLN A 1 282 ? 5.033 -10.638 -23.364 1.00 91.88 282 GLN A O 1
ATOM 2161 N N . ARG A 1 283 ? 7.248 -10.256 -23.324 1.00 93.94 283 ARG A N 1
ATOM 2162 C CA . ARG A 1 283 ? 7.593 -11.595 -22.826 1.00 93.94 283 ARG A CA 1
ATOM 2163 C C . ARG A 1 283 ? 7.247 -11.760 -21.353 1.00 93.94 283 ARG A C 1
ATOM 2165 O O . ARG A 1 283 ? 6.738 -12.810 -20.992 1.00 93.94 283 ARG A O 1
ATOM 2172 N N . ARG A 1 284 ? 7.448 -10.723 -20.538 1.00 94.31 284 ARG A N 1
ATOM 2173 C CA . ARG A 1 284 ? 7.028 -10.678 -19.135 1.00 94.31 284 ARG A CA 1
ATOM 2174 C C . ARG A 1 284 ? 5.523 -10.888 -19.005 1.00 94.31 284 ARG A C 1
ATOM 2176 O O . ARG A 1 284 ? 5.111 -11.776 -18.274 1.00 94.31 284 ARG A O 1
ATOM 2183 N N . SER A 1 285 ? 4.713 -10.135 -19.753 1.00 91.75 285 SER A N 1
ATOM 2184 C CA . SER A 1 285 ? 3.255 -10.314 -19.743 1.00 91.75 285 SER A CA 1
ATOM 2185 C C . SER A 1 285 ? 2.843 -11.724 -20.173 1.00 91.75 285 SER A C 1
ATOM 2187 O O . SER A 1 285 ? 2.041 -12.339 -19.485 1.00 91.75 285 SER A O 1
ATOM 2189 N N . GLY A 1 286 ? 3.436 -12.267 -21.244 1.00 93.94 286 GLY A N 1
ATOM 2190 C CA . GLY A 1 286 ? 3.136 -13.635 -21.684 1.00 93.94 286 GLY A CA 1
ATOM 2191 C C . GLY A 1 286 ? 3.567 -14.716 -20.684 1.00 93.94 286 GLY A C 1
ATOM 2192 O O . GLY A 1 286 ? 2.871 -15.715 -20.528 1.00 93.94 286 GLY A O 1
ATOM 2193 N N . LEU A 1 287 ? 4.687 -14.517 -19.979 1.00 94.62 287 LEU A N 1
ATOM 2194 C CA . LEU A 1 287 ? 5.132 -15.407 -18.904 1.00 94.62 287 LEU A CA 1
ATOM 2195 C C . LEU A 1 287 ? 4.137 -15.398 -17.740 1.00 94.62 287 LEU A C 1
ATOM 2197 O O . LEU A 1 287 ? 3.747 -16.465 -17.280 1.00 94.62 287 LEU A O 1
ATOM 2201 N N . LEU A 1 288 ? 3.713 -14.214 -17.290 1.00 92.00 288 LEU A N 1
ATOM 2202 C CA . LEU A 1 288 ? 2.754 -14.079 -16.193 1.00 92.00 288 LEU A CA 1
ATOM 2203 C C . LEU A 1 288 ? 1.401 -14.710 -16.530 1.00 92.00 288 LEU A C 1
ATOM 2205 O O . LEU A 1 288 ? 0.883 -15.469 -15.721 1.00 92.00 288 LEU A O 1
ATOM 2209 N N . GLU A 1 289 ? 0.884 -14.475 -17.736 1.00 91.25 289 GLU A N 1
ATOM 2210 C CA . GLU A 1 289 ? -0.364 -15.085 -18.215 1.00 91.25 289 GLU A CA 1
ATOM 2211 C C . GLU A 1 289 ? -0.246 -16.617 -18.278 1.00 91.25 289 GLU A C 1
ATOM 2213 O O . GLU A 1 289 ? -1.109 -17.332 -17.779 1.00 91.25 289 GLU A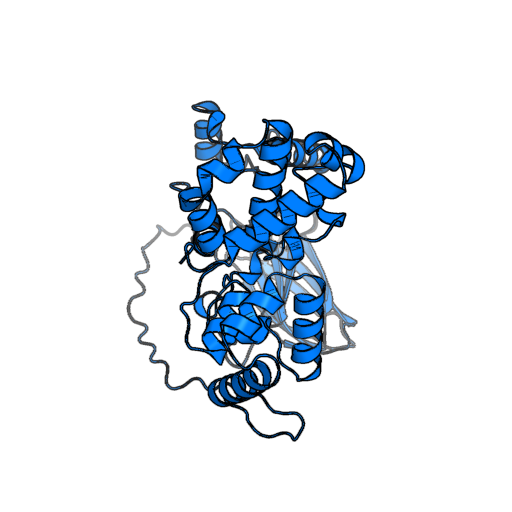 O 1
ATOM 2218 N N . THR A 1 290 ? 0.881 -17.136 -18.783 1.00 92.25 290 THR A N 1
ATOM 2219 C CA . THR A 1 290 ? 1.143 -18.587 -18.816 1.00 92.25 290 THR A CA 1
ATOM 2220 C C . THR A 1 290 ? 1.205 -19.193 -17.413 1.00 92.25 290 THR A C 1
ATOM 2222 O O . THR A 1 290 ? 0.733 -20.306 -17.203 1.00 92.25 290 THR A O 1
ATOM 2225 N N . LEU A 1 291 ? 1.819 -18.501 -16.453 1.00 90.38 291 LEU A N 1
ATOM 2226 C CA . LEU A 1 291 ? 1.906 -18.962 -15.067 1.00 90.38 291 LEU A CA 1
ATOM 2227 C C . LEU A 1 291 ? 0.528 -18.945 -14.395 1.00 90.38 291 LEU A C 1
ATOM 2229 O O . LEU A 1 291 ? 0.151 -19.923 -13.750 1.00 90.38 291 LEU A O 1
ATOM 2233 N N . GLU A 1 292 ? -0.253 -17.890 -14.613 1.00 84.62 292 GLU A N 1
ATOM 2234 C CA . GLU A 1 292 ? -1.609 -17.760 -14.082 1.00 84.62 292 GLU A CA 1
ATOM 2235 C C . GLU A 1 292 ? -2.544 -18.855 -14.624 1.00 84.62 292 GLU A C 1
ATOM 2237 O O . GLU A 1 292 ? -3.231 -19.516 -13.846 1.00 84.62 292 GLU A O 1
ATOM 2242 N N . GLU A 1 293 ? -2.495 -19.152 -15.930 1.00 83.19 293 GLU A N 1
ATOM 2243 C CA . GLU A 1 293 ? -3.232 -20.272 -16.546 1.00 83.19 293 GLU A CA 1
ATOM 2244 C C . GLU A 1 293 ? -2.875 -21.637 -15.935 1.00 83.19 293 GLU A C 1
ATOM 2246 O O . GLU A 1 293 ? -3.680 -22.572 -15.954 1.00 83.19 293 GLU A O 1
ATOM 2251 N N . ARG A 1 294 ? -1.669 -21.760 -15.372 1.00 82.69 294 ARG A N 1
ATOM 2252 C CA . ARG A 1 294 ? -1.175 -22.965 -14.696 1.00 82.69 294 ARG A CA 1
ATOM 2253 C C . ARG A 1 294 ? -1.342 -22.916 -13.178 1.00 82.69 294 ARG A C 1
ATOM 2255 O O . ARG A 1 294 ? -0.745 -23.731 -12.473 1.00 82.69 294 ARG A O 1
ATOM 2262 N N . MET A 1 295 ? -2.205 -22.024 -12.682 1.00 77.06 295 MET A N 1
ATOM 2263 C CA . MET A 1 295 ? -2.533 -21.846 -11.262 1.00 77.06 295 MET A CA 1
ATOM 2264 C C . MET A 1 295 ? -1.349 -21.364 -10.413 1.00 77.06 295 MET A C 1
ATOM 2266 O O . MET A 1 295 ? -1.281 -21.654 -9.220 1.00 77.06 295 MET A O 1
ATOM 2270 N N . VAL A 1 296 ? -0.397 -20.650 -11.016 1.00 83.75 296 VAL A N 1
ATOM 2271 C CA . VAL A 1 296 ? 0.713 -20.015 -10.303 1.00 83.75 296 VAL A CA 1
ATOM 2272 C C . VAL A 1 296 ? 0.373 -18.546 -10.086 1.00 83.75 296 VAL A C 1
ATOM 2274 O O . VAL A 1 296 ? 0.540 -17.713 -10.976 1.00 83.75 296 VAL A O 1
ATOM 2277 N N . HIS A 1 297 ? -0.077 -18.218 -8.876 1.00 81.00 297 HIS A N 1
ATOM 2278 C CA . HIS A 1 297 ? -0.346 -16.838 -8.474 1.00 81.00 297 HIS A CA 1
ATOM 2279 C C . HIS A 1 297 ? 0.784 -16.302 -7.588 1.00 81.00 297 HIS A C 1
ATOM 2281 O O . HIS A 1 297 ? 1.114 -16.887 -6.555 1.00 81.00 297 HIS A O 1
ATOM 2287 N N . LEU A 1 298 ? 1.364 -15.164 -7.982 1.00 86.88 298 LEU A N 1
ATOM 2288 C CA . LEU A 1 298 ? 2.479 -14.527 -7.269 1.00 86.88 298 LEU A CA 1
ATOM 2289 C C . LEU A 1 298 ? 2.107 -14.092 -5.846 1.00 86.88 298 LEU A C 1
ATOM 2291 O O . LEU A 1 298 ? 2.947 -14.170 -4.955 1.00 86.88 298 LEU A O 1
ATOM 2295 N N . ASP A 1 299 ? 0.864 -13.669 -5.613 1.00 78.94 299 ASP A N 1
ATOM 2296 C CA . ASP A 1 299 ? 0.424 -13.235 -4.280 1.00 78.94 299 ASP A CA 1
ATOM 2297 C C . ASP A 1 299 ? 0.374 -14.401 -3.283 1.00 78.94 299 ASP A C 1
ATOM 2299 O O . ASP A 1 299 ? 0.780 -14.240 -2.136 1.00 78.94 299 ASP A O 1
ATOM 2303 N N . ILE A 1 300 ? 0.013 -15.603 -3.748 1.00 76.25 300 ILE A N 1
ATOM 2304 C CA . ILE A 1 300 ? 0.089 -16.830 -2.940 1.00 76.25 300 ILE A CA 1
ATOM 2305 C C . ILE A 1 300 ? 1.552 -17.147 -2.604 1.00 76.25 300 ILE A C 1
ATOM 2307 O O . ILE A 1 300 ? 1.875 -17.503 -1.474 1.00 76.25 300 ILE A O 1
ATOM 2311 N N . LEU A 1 301 ? 2.474 -16.970 -3.560 1.00 84.94 301 LEU A N 1
ATOM 2312 C CA . LEU A 1 301 ? 3.906 -17.165 -3.299 1.00 84.94 301 LEU A CA 1
ATOM 2313 C C . LEU A 1 301 ? 4.447 -16.181 -2.261 1.00 84.94 301 LEU A C 1
ATOM 2315 O O . LEU A 1 301 ? 5.239 -16.581 -1.410 1.00 84.94 301 LEU A O 1
ATOM 2319 N N . ARG A 1 302 ? 4.015 -14.916 -2.301 1.00 85.06 302 ARG A N 1
ATOM 2320 C CA . ARG A 1 302 ? 4.376 -13.909 -1.291 1.00 85.06 302 ARG A CA 1
ATOM 2321 C C . ARG A 1 302 ? 3.914 -14.312 0.104 1.00 85.06 302 ARG A C 1
ATOM 2323 O O . ARG A 1 302 ? 4.678 -14.150 1.054 1.00 85.06 302 ARG A O 1
ATOM 2330 N N . GLU A 1 303 ? 2.694 -14.831 0.216 1.00 77.00 303 GLU A N 1
ATOM 2331 C CA . GLU A 1 303 ? 2.113 -15.288 1.480 1.00 77.00 303 GLU A CA 1
ATOM 2332 C C . GLU A 1 303 ? 2.853 -16.517 2.024 1.00 77.00 303 GLU A C 1
ATOM 2334 O O . GLU A 1 303 ? 3.352 -16.479 3.148 1.00 77.00 303 GLU A O 1
ATOM 2339 N N . ILE A 1 304 ? 3.046 -17.551 1.196 1.00 79.31 304 ILE A N 1
ATOM 2340 C CA . ILE A 1 304 ? 3.759 -18.780 1.583 1.00 79.31 304 ILE A CA 1
ATOM 2341 C C . ILE A 1 304 ? 5.200 -18.489 2.017 1.00 79.31 304 ILE A C 1
ATOM 2343 O O . ILE A 1 304 ? 5.676 -19.038 3.009 1.00 79.31 304 ILE A O 1
ATOM 2347 N N . LEU A 1 305 ? 5.905 -17.622 1.286 1.00 84.69 305 LEU A N 1
ATOM 2348 C CA . LEU A 1 305 ? 7.288 -17.257 1.603 1.00 84.69 305 LEU A CA 1
ATOM 2349 C C . LEU A 1 305 ? 7.387 -16.203 2.717 1.00 84.69 305 LEU A C 1
ATOM 2351 O O . LEU A 1 305 ? 8.500 -15.849 3.102 1.00 84.69 305 LEU A O 1
ATOM 2355 N N . GLN A 1 306 ? 6.256 -15.692 3.222 1.00 84.38 306 GLN A N 1
ATOM 2356 C CA . GLN A 1 306 ? 6.180 -14.606 4.208 1.00 84.38 306 GLN A CA 1
ATOM 2357 C C . GLN A 1 306 ? 6.979 -13.361 3.783 1.00 84.38 306 GLN A C 1
ATOM 2359 O O . GLN A 1 306 ? 7.641 -12.701 4.587 1.00 84.38 306 GLN A O 1
ATOM 2364 N N . ARG A 1 307 ? 6.933 -13.042 2.486 1.00 86.62 307 ARG A N 1
ATOM 2365 C CA . ARG A 1 307 ? 7.632 -11.907 1.866 1.00 86.62 307 ARG A CA 1
ATOM 2366 C C . ARG A 1 307 ? 6.663 -11.069 1.022 1.00 86.62 307 ARG A C 1
ATOM 2368 O O . ARG A 1 307 ? 6.752 -11.080 -0.208 1.00 86.62 307 ARG A O 1
ATOM 2375 N N . PRO A 1 308 ? 5.739 -10.319 1.659 1.00 82.50 308 PRO A N 1
ATOM 2376 C CA . PRO A 1 308 ? 4.744 -9.493 0.962 1.00 82.50 308 PRO A CA 1
ATOM 2377 C C . PRO A 1 308 ? 5.345 -8.354 0.124 1.00 82.50 308 PRO A C 1
ATOM 2379 O O . PRO A 1 308 ? 4.681 -7.805 -0.753 1.00 82.50 308 PRO A O 1
ATOM 2382 N N . ASP A 1 309 ? 6.597 -7.987 0.390 1.00 84.50 309 ASP A N 1
ATOM 2383 C CA . ASP A 1 309 ? 7.337 -6.911 -0.265 1.00 84.50 309 ASP A CA 1
ATOM 2384 C C . ASP A 1 309 ? 8.255 -7.374 -1.402 1.00 84.50 309 ASP A C 1
ATOM 2386 O O . ASP A 1 309 ? 8.877 -6.536 -2.062 1.00 84.50 309 ASP A O 1
ATOM 2390 N N . ALA A 1 310 ? 8.361 -8.688 -1.627 1.00 90.44 310 ALA A N 1
ATOM 2391 C CA . ALA A 1 310 ? 9.253 -9.245 -2.632 1.00 90.44 310 ALA A CA 1
ATOM 2392 C C . ALA A 1 310 ? 8.846 -8.836 -4.055 1.00 90.44 310 ALA A C 1
ATOM 2394 O O . ALA A 1 310 ? 7.663 -8.875 -4.437 1.00 90.44 310 ALA A O 1
ATOM 2395 N N . ASP A 1 311 ? 9.857 -8.476 -4.847 1.00 93.69 311 ASP A N 1
ATOM 2396 C CA . ASP A 1 311 ? 9.688 -8.203 -6.268 1.00 93.69 311 ASP A CA 1
ATOM 2397 C C . ASP A 1 311 ? 9.272 -9.483 -7.010 1.00 93.69 311 ASP A C 1
ATOM 2399 O O . ASP A 1 311 ? 9.718 -10.591 -6.701 1.00 93.69 311 ASP A O 1
ATOM 2403 N N . SER A 1 312 ? 8.385 -9.332 -7.994 1.00 93.56 312 SER A N 1
ATOM 2404 C CA . SER A 1 312 ? 7.821 -10.453 -8.751 1.00 93.56 312 SER A CA 1
ATOM 2405 C C . SER A 1 312 ? 8.897 -11.283 -9.471 1.00 93.56 312 SER A C 1
ATOM 2407 O O . SER A 1 312 ? 8.773 -12.505 -9.533 1.00 93.56 312 SER A O 1
ATOM 2409 N N . TYR A 1 313 ? 9.969 -10.664 -9.982 1.00 94.94 313 TYR A N 1
ATOM 2410 C CA . TYR A 1 313 ? 11.081 -11.402 -10.588 1.00 94.94 313 TYR A CA 1
ATOM 2411 C C . TYR A 1 313 ? 11.861 -12.196 -9.546 1.00 94.94 313 TYR A C 1
ATOM 2413 O O . TYR A 1 313 ? 12.159 -13.365 -9.787 1.00 94.94 313 TYR A O 1
ATOM 2421 N N . ASP A 1 314 ? 12.162 -11.595 -8.392 1.00 94.50 314 ASP A N 1
ATOM 2422 C CA . ASP A 1 314 ? 12.898 -12.275 -7.322 1.00 94.50 314 ASP A CA 1
ATOM 2423 C C . ASP A 1 314 ? 12.122 -13.454 -6.751 1.00 94.50 314 ASP A C 1
ATOM 2425 O O . ASP A 1 314 ? 12.716 -14.493 -6.482 1.00 94.50 314 ASP A O 1
ATOM 2429 N N . LEU A 1 315 ? 10.795 -13.348 -6.638 1.00 94.19 315 LEU A N 1
ATOM 2430 C CA . LEU A 1 315 ? 9.941 -14.476 -6.257 1.00 94.19 315 LEU A CA 1
ATOM 2431 C C . LEU A 1 315 ? 10.114 -15.656 -7.213 1.00 94.19 315 LEU A C 1
ATOM 2433 O O . LEU A 1 315 ? 10.377 -16.779 -6.780 1.00 94.19 315 LEU A O 1
ATOM 2437 N N . LEU A 1 316 ? 10.011 -15.404 -8.521 1.00 95.38 316 LEU A N 1
ATOM 2438 C CA . LEU A 1 316 ? 10.174 -16.448 -9.532 1.00 95.38 316 LEU A CA 1
ATOM 2439 C C . LEU A 1 316 ? 11.603 -17.006 -9.538 1.00 95.38 316 LEU A C 1
ATOM 2441 O O . LEU A 1 316 ? 11.793 -18.221 -9.617 1.00 95.38 316 LEU A O 1
ATOM 2445 N N . ALA A 1 317 ? 12.609 -16.137 -9.417 1.00 95.12 317 ALA A N 1
ATOM 2446 C CA . ALA A 1 317 ? 14.013 -16.523 -9.405 1.00 95.12 317 ALA A CA 1
ATOM 2447 C C . ALA A 1 317 ? 14.369 -17.361 -8.167 1.00 95.12 317 ALA A C 1
ATOM 2449 O O . ALA A 1 317 ? 15.070 -18.371 -8.279 1.00 95.12 317 ALA A O 1
ATOM 2450 N N . HIS A 1 318 ? 13.847 -16.990 -7.000 1.00 94.75 318 HIS A N 1
ATOM 2451 C CA . HIS A 1 318 ? 14.020 -17.722 -5.753 1.00 94.75 318 HIS A CA 1
ATOM 2452 C C . HIS A 1 318 ? 13.391 -19.112 -5.827 1.00 94.75 318 HIS A C 1
ATOM 2454 O O . HIS A 1 318 ? 14.069 -20.112 -5.593 1.00 94.75 318 HIS A O 1
ATOM 2460 N N . VAL A 1 319 ? 12.116 -19.197 -6.218 1.00 94.12 319 VAL A N 1
ATOM 2461 C CA . VAL A 1 319 ? 11.383 -20.472 -6.241 1.00 94.12 319 VAL A CA 1
ATOM 2462 C C . VAL A 1 319 ? 11.967 -21.436 -7.279 1.00 94.12 319 VAL A C 1
ATOM 2464 O O . VAL A 1 319 ? 12.134 -22.626 -6.999 1.00 94.12 319 VAL A O 1
ATOM 2467 N N . ALA A 1 320 ? 12.328 -20.946 -8.468 1.00 94.75 320 ALA A N 1
ATOM 2468 C CA . ALA A 1 320 ? 12.828 -21.804 -9.540 1.00 94.75 320 ALA A CA 1
ATOM 2469 C C . ALA A 1 320 ? 14.318 -22.158 -9.406 1.00 94.75 320 ALA A C 1
ATOM 2471 O O . ALA A 1 320 ? 14.712 -23.317 -9.610 1.00 94.75 320 ALA A O 1
ATOM 2472 N N . PHE A 1 321 ? 15.144 -21.171 -9.047 1.00 93.62 321 PHE A N 1
ATOM 2473 C CA . PHE A 1 321 ? 16.604 -21.246 -9.148 1.00 93.62 321 PHE A CA 1
ATOM 2474 C C . PHE A 1 321 ? 17.338 -21.065 -7.813 1.00 93.62 321 PHE A C 1
ATOM 2476 O O . PHE A 1 321 ? 18.548 -21.272 -7.775 1.00 93.62 321 PHE A O 1
ATOM 2483 N N . GLY A 1 322 ? 16.637 -20.750 -6.720 1.00 90.94 322 GLY A N 1
ATOM 2484 C CA . GLY A 1 322 ? 17.245 -20.553 -5.401 1.00 90.94 322 GLY A CA 1
ATOM 2485 C C . GLY A 1 322 ? 18.030 -19.247 -5.265 1.00 90.94 322 GLY A C 1
ATOM 2486 O O . GLY A 1 322 ? 18.972 -19.202 -4.480 1.00 90.94 322 GLY A O 1
ATOM 2487 N N . ALA A 1 323 ? 17.684 -18.217 -6.045 1.00 91.94 323 ALA A N 1
ATOM 2488 C CA . ALA A 1 323 ? 18.262 -16.877 -5.921 1.00 91.94 323 ALA A CA 1
ATOM 2489 C C . ALA A 1 323 ? 17.838 -16.180 -4.612 1.00 91.94 323 ALA A C 1
ATOM 2491 O O . ALA A 1 323 ? 16.857 -16.579 -3.979 1.00 91.94 323 ALA A O 1
ATOM 2492 N N . ASP A 1 324 ? 18.553 -15.128 -4.217 1.00 90.81 324 ASP A N 1
ATOM 2493 C CA . ASP A 1 324 ? 18.184 -14.313 -3.057 1.00 90.81 324 ASP A CA 1
ATOM 2494 C C . ASP A 1 324 ? 16.884 -13.523 -3.308 1.00 90.81 324 ASP A C 1
ATOM 2496 O O . ASP A 1 324 ? 16.602 -13.086 -4.423 1.00 90.81 324 ASP A O 1
ATOM 2500 N N . LEU A 1 325 ? 16.067 -13.360 -2.259 1.00 91.50 325 LEU A N 1
ATOM 2501 C CA . LEU A 1 325 ? 14.793 -12.635 -2.326 1.00 91.50 325 LEU A CA 1
ATOM 2502 C C . LEU A 1 325 ? 14.973 -11.163 -1.976 1.00 91.50 325 LEU A C 1
ATOM 2504 O O . LEU A 1 325 ? 15.085 -10.815 -0.792 1.00 91.50 325 LEU A O 1
ATOM 2508 N N . HIS A 1 326 ? 14.878 -10.311 -2.991 1.00 92.00 326 HIS A N 1
ATOM 2509 C CA . HIS A 1 326 ? 14.884 -8.863 -2.837 1.00 92.00 326 HIS A CA 1
ATOM 2510 C C . HIS A 1 326 ? 13.483 -8.259 -2.995 1.00 92.00 326 HIS A C 1
ATOM 2512 O O . HIS A 1 326 ? 12.623 -8.742 -3.731 1.00 92.00 326 HIS A O 1
ATOM 2518 N N . SER A 1 327 ? 13.252 -7.172 -2.272 1.00 91.88 327 SER A N 1
ATOM 2519 C CA . SER A 1 327 ? 12.093 -6.298 -2.425 1.00 91.88 327 SER A CA 1
ATOM 2520 C C . SER A 1 327 ? 12.290 -5.306 -3.572 1.00 91.88 327 SER A C 1
ATOM 2522 O O . SER A 1 327 ? 13.417 -4.960 -3.949 1.00 91.88 327 SER A O 1
ATOM 2524 N N . CYS A 1 328 ? 11.186 -4.752 -4.083 1.00 91.31 328 CYS A N 1
ATOM 2525 C CA . CYS A 1 328 ? 11.244 -3.649 -5.051 1.00 91.31 328 CYS A CA 1
ATOM 2526 C C . CYS A 1 328 ? 12.031 -2.447 -4.494 1.00 91.31 328 CYS A C 1
ATOM 2528 O O . CYS A 1 328 ? 12.708 -1.727 -5.228 1.00 91.31 328 CYS A O 1
ATOM 2530 N N . GLU A 1 329 ? 11.963 -2.225 -3.181 1.00 88.81 329 GLU A N 1
ATOM 2531 C CA . GLU A 1 329 ? 12.691 -1.160 -2.498 1.00 88.81 329 GLU A CA 1
ATOM 2532 C C . GLU A 1 329 ? 14.205 -1.394 -2.472 1.00 88.81 329 GLU A C 1
ATOM 2534 O O . GLU A 1 329 ? 14.965 -0.471 -2.778 1.00 88.81 329 GLU A O 1
ATOM 2539 N N . GLU A 1 330 ? 14.646 -2.614 -2.166 1.00 90.31 330 GLU A N 1
ATOM 2540 C CA . GLU A 1 330 ? 16.062 -2.992 -2.201 1.00 90.31 330 GLU A CA 1
ATOM 2541 C C . GLU A 1 330 ? 16.632 -2.849 -3.613 1.00 90.31 330 GLU A C 1
ATOM 2543 O O . GLU A 1 330 ? 17.649 -2.173 -3.782 1.00 90.31 330 GLU A O 1
ATOM 2548 N N . ARG A 1 331 ? 15.927 -3.353 -4.637 1.00 91.25 331 ARG A N 1
ATOM 2549 C CA . ARG A 1 331 ? 16.334 -3.182 -6.043 1.00 91.25 331 ARG A CA 1
ATOM 2550 C C . ARG A 1 331 ? 16.418 -1.716 -6.457 1.00 91.25 331 ARG A C 1
ATOM 2552 O O . ARG A 1 331 ? 17.380 -1.303 -7.102 1.00 91.25 331 ARG A O 1
ATOM 2559 N N . ALA A 1 332 ? 15.436 -0.901 -6.071 1.00 90.69 332 ALA A N 1
ATOM 2560 C CA . ALA A 1 332 ? 15.448 0.527 -6.375 1.00 90.69 332 ALA A CA 1
ATOM 2561 C C . ALA A 1 332 ? 16.620 1.252 -5.690 1.00 90.69 332 ALA A C 1
ATOM 2563 O O . ALA A 1 332 ? 17.239 2.134 -6.287 1.00 90.69 332 ALA A O 1
ATOM 2564 N N . ASN A 1 333 ? 16.942 0.887 -4.447 1.00 90.06 333 ASN A N 1
ATOM 2565 C CA . ASN A 1 333 ? 18.087 1.442 -3.726 1.00 90.06 333 ASN A CA 1
ATOM 2566 C C . ASN A 1 333 ? 19.418 1.017 -4.361 1.00 90.06 333 ASN A C 1
ATOM 2568 O O . ASN A 1 333 ? 20.292 1.865 -4.550 1.00 90.06 333 ASN A O 1
ATOM 2572 N N . ALA A 1 334 ? 19.561 -0.259 -4.728 1.00 89.44 334 ALA A N 1
ATOM 2573 C CA . ALA A 1 334 ? 20.747 -0.778 -5.404 1.00 89.44 334 ALA A CA 1
ATOM 2574 C C . ALA A 1 334 ? 20.993 -0.046 -6.730 1.00 89.44 334 ALA A C 1
ATOM 2576 O O . ALA A 1 334 ? 22.069 0.515 -6.931 1.00 89.44 334 ALA A O 1
ATOM 2577 N N . LEU A 1 335 ? 19.960 0.074 -7.571 1.00 90.38 335 LEU A N 1
ATOM 2578 C CA . LEU A 1 335 ? 20.007 0.833 -8.821 1.00 90.38 335 LEU A CA 1
ATOM 2579 C C . LEU A 1 335 ? 20.497 2.274 -8.611 1.00 90.38 335 LEU A C 1
ATOM 2581 O O . LEU A 1 335 ? 21.366 2.743 -9.344 1.00 90.38 335 LEU A O 1
ATOM 2585 N N . PHE A 1 336 ? 19.938 2.988 -7.629 1.00 87.00 336 PHE A N 1
ATOM 2586 C CA . PHE A 1 336 ? 20.312 4.381 -7.377 1.00 87.00 336 PHE A CA 1
ATOM 2587 C C . PHE A 1 336 ? 21.779 4.516 -6.948 1.00 87.00 336 PHE A C 1
ATOM 2589 O O . PHE A 1 336 ? 22.468 5.445 -7.370 1.00 87.00 336 PHE A O 1
ATOM 2596 N N . ASN A 1 337 ? 22.260 3.580 -6.129 1.00 86.50 337 ASN A N 1
ATOM 2597 C CA . ASN A 1 337 ? 23.628 3.589 -5.620 1.00 86.50 337 ASN A CA 1
ATOM 2598 C C . ASN A 1 337 ? 24.654 3.204 -6.692 1.00 86.50 337 ASN A C 1
ATOM 2600 O O . ASN A 1 337 ? 25.720 3.814 -6.761 1.00 86.50 337 ASN A O 1
ATOM 2604 N N . LEU A 1 338 ? 24.336 2.214 -7.526 1.00 87.25 338 LEU A N 1
ATOM 2605 C CA . LEU A 1 338 ? 25.260 1.643 -8.508 1.00 87.25 338 LEU A CA 1
ATOM 2606 C C . LEU A 1 338 ? 25.252 2.390 -9.842 1.00 87.25 338 LEU A C 1
ATOM 2608 O O . LEU A 1 338 ? 26.284 2.509 -10.496 1.00 87.25 338 LEU A O 1
ATOM 2612 N N . HIS A 1 339 ? 24.103 2.937 -10.237 1.00 90.00 339 HIS A N 1
ATOM 2613 C CA . HIS A 1 339 ? 23.910 3.556 -11.547 1.00 90.00 339 HIS A CA 1
ATOM 2614 C C . HIS A 1 339 ? 23.519 5.030 -11.440 1.00 90.00 339 HIS A C 1
ATOM 2616 O O . HIS A 1 339 ? 22.753 5.546 -12.252 1.00 90.00 339 HIS A O 1
ATOM 2622 N N . LYS A 1 340 ? 24.079 5.751 -10.463 1.00 88.75 340 LYS A N 1
ATOM 2623 C CA . LYS A 1 340 ? 23.842 7.192 -10.285 1.00 88.75 340 LYS A CA 1
ATOM 2624 C C . LYS A 1 340 ? 24.120 8.002 -11.561 1.00 88.75 340 LYS A C 1
ATOM 2626 O O . LYS A 1 340 ? 23.350 8.898 -11.903 1.00 88.75 340 LYS A O 1
ATOM 2631 N N . GLU A 1 341 ? 25.167 7.631 -12.296 1.00 91.81 341 GLU A N 1
ATOM 2632 C CA . GLU A 1 341 ? 25.572 8.265 -13.559 1.00 91.81 341 GLU A CA 1
ATOM 2633 C C . GLU A 1 341 ? 24.479 8.197 -14.637 1.00 91.81 341 GLU A C 1
ATOM 2635 O O . GLU A 1 341 ? 24.338 9.125 -15.433 1.00 91.81 341 GLU A O 1
ATOM 2640 N N . PHE A 1 342 ? 23.657 7.137 -14.643 1.00 93.38 342 PHE A N 1
ATOM 2641 C CA . PHE A 1 342 ? 22.528 7.023 -15.567 1.00 93.38 342 PHE A CA 1
ATOM 2642 C C . PHE A 1 342 ? 21.534 8.166 -15.345 1.00 93.38 342 PHE A C 1
ATOM 2644 O O . PHE A 1 342 ? 21.160 8.839 -16.301 1.00 93.38 342 PHE A O 1
ATOM 2651 N N . PHE A 1 343 ? 21.167 8.453 -14.095 1.00 93.12 343 PHE A N 1
ATOM 2652 C CA . PHE A 1 343 ? 20.250 9.550 -13.767 1.00 93.12 343 PHE A CA 1
ATOM 2653 C C . PHE A 1 343 ? 20.870 10.924 -14.010 1.00 93.12 343 PHE A C 1
ATOM 2655 O O . PHE A 1 343 ? 20.171 11.850 -14.412 1.00 93.12 343 PHE A O 1
ATOM 2662 N N . GLU A 1 344 ? 22.173 11.067 -13.767 1.00 92.69 344 GLU A N 1
ATOM 2663 C CA . GLU A 1 344 ? 22.908 12.315 -14.000 1.00 92.69 344 GLU A CA 1
ATOM 2664 C C . GLU A 1 344 ? 23.110 12.629 -15.488 1.00 92.69 344 GLU A C 1
ATOM 2666 O O . GLU A 1 344 ? 23.376 13.780 -15.828 1.00 92.69 344 GLU A O 1
ATOM 2671 N N . SER A 1 345 ? 22.940 11.643 -16.375 1.00 93.94 345 SER A N 1
ATOM 2672 C CA . SER A 1 345 ? 23.011 11.850 -17.827 1.00 93.94 345 SER A CA 1
ATOM 2673 C C . SER A 1 345 ? 21.799 12.586 -18.417 1.00 93.94 345 SER A C 1
ATOM 2675 O O . SER A 1 345 ? 21.870 13.065 -19.550 1.00 93.94 345 SER A O 1
ATOM 2677 N N . PHE A 1 346 ? 20.709 12.707 -17.654 1.00 94.44 346 PHE A N 1
ATOM 2678 C CA . PHE A 1 346 ? 19.493 13.414 -18.049 1.00 94.44 346 PHE A CA 1
ATOM 2679 C C . PHE A 1 346 ? 19.422 14.809 -17.425 1.00 94.44 346 PHE A C 1
ATOM 2681 O O . PHE A 1 346 ? 19.975 15.067 -16.351 1.00 94.44 346 PHE A O 1
ATOM 2688 N N . ASP A 1 347 ? 18.701 15.712 -18.090 1.00 93.25 347 ASP A N 1
ATOM 2689 C CA . ASP A 1 347 ? 18.392 17.021 -17.526 1.00 93.25 347 ASP A CA 1
ATOM 2690 C C . ASP A 1 347 ? 17.436 16.919 -16.323 1.00 93.25 347 ASP A C 1
ATOM 2692 O O . ASP A 1 347 ? 16.976 15.843 -15.937 1.00 93.25 347 ASP A O 1
ATOM 2696 N N . GLU A 1 348 ? 17.162 18.052 -15.678 1.00 92.38 348 GLU A N 1
ATOM 2697 C CA . GLU A 1 348 ? 16.366 18.075 -14.452 1.00 92.38 348 GLU A CA 1
ATOM 2698 C C . GLU A 1 348 ? 14.946 17.515 -14.646 1.00 92.38 348 GLU A C 1
ATOM 2700 O O . GLU A 1 348 ? 14.459 16.792 -13.773 1.00 92.38 348 GLU A O 1
ATOM 2705 N N . GLU A 1 349 ? 14.310 17.793 -15.788 1.00 91.25 349 GLU A N 1
ATOM 2706 C CA . GLU A 1 349 ? 12.934 17.379 -16.072 1.00 91.25 349 GLU A CA 1
ATOM 2707 C C . GLU A 1 349 ? 12.859 15.875 -16.373 1.00 91.25 349 GLU A C 1
ATOM 2709 O O . GLU A 1 349 ? 12.090 15.154 -15.732 1.00 91.25 349 GLU A O 1
ATOM 2714 N N . ALA A 1 350 ? 13.709 15.364 -17.268 1.00 92.56 350 ALA A N 1
ATOM 2715 C CA . ALA A 1 350 ? 13.764 13.939 -17.586 1.00 92.56 350 ALA A CA 1
ATOM 2716 C C . ALA A 1 350 ? 14.223 13.099 -16.383 1.00 92.56 350 ALA A C 1
ATOM 2718 O O . ALA A 1 350 ? 13.662 12.035 -16.102 1.00 92.56 350 ALA A O 1
ATOM 2719 N N . ARG A 1 351 ? 15.181 13.596 -15.593 1.00 94.44 351 ARG A N 1
ATOM 2720 C CA . ARG A 1 351 ? 15.6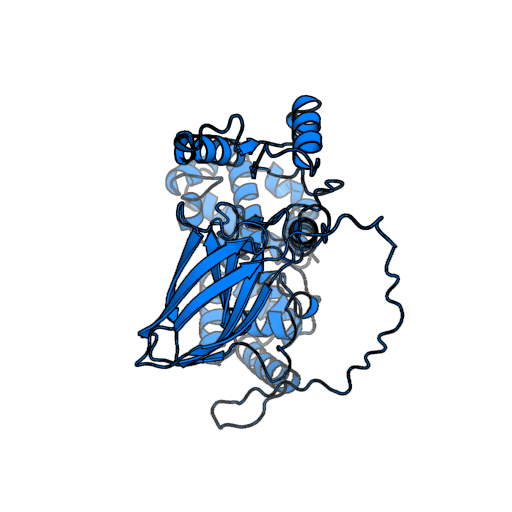18 12.928 -14.361 1.00 94.44 351 ARG A CA 1
ATOM 2721 C C . ARG A 1 351 ? 14.496 12.841 -13.330 1.00 94.44 351 ARG A C 1
ATOM 2723 O O . ARG A 1 351 ? 14.328 11.790 -12.714 1.00 94.44 351 ARG A O 1
ATOM 2730 N N . ALA A 1 352 ? 13.712 13.906 -13.145 1.00 90.62 352 ALA A N 1
ATOM 2731 C CA . ALA A 1 352 ? 12.558 13.879 -12.246 1.00 90.62 352 ALA A CA 1
ATOM 2732 C C . ALA A 1 352 ? 11.528 12.823 -12.676 1.00 90.62 352 ALA A C 1
ATOM 2734 O O . ALA A 1 352 ? 10.941 12.151 -11.825 1.00 90.62 352 ALA A O 1
ATOM 2735 N N . VAL A 1 353 ? 11.357 12.620 -13.987 1.00 92.12 353 VAL A N 1
ATOM 2736 C CA . VAL A 1 353 ? 10.489 11.563 -14.514 1.00 92.12 353 VAL A CA 1
ATOM 2737 C C . VAL A 1 353 ? 11.022 10.173 -14.155 1.00 92.12 353 VAL A C 1
ATOM 2739 O O . VAL A 1 353 ? 10.270 9.356 -13.628 1.00 92.12 353 VAL A O 1
ATOM 2742 N N . LEU A 1 354 ? 12.312 9.902 -14.378 1.00 92.81 354 LEU A N 1
ATOM 2743 C CA . LEU A 1 354 ? 12.914 8.601 -14.050 1.00 92.81 354 LEU A CA 1
ATOM 2744 C C . LEU A 1 354 ? 12.833 8.285 -12.551 1.00 92.81 354 LEU A C 1
ATOM 2746 O O . LEU A 1 354 ? 12.480 7.168 -12.177 1.00 92.81 354 LEU A O 1
ATOM 2750 N N . LEU A 1 355 ? 13.088 9.272 -11.689 1.00 91.38 355 LEU A N 1
ATOM 2751 C CA . LEU A 1 355 ? 12.933 9.119 -10.239 1.00 91.38 355 LEU A CA 1
ATOM 2752 C C . LEU A 1 355 ? 11.471 8.864 -9.848 1.00 91.38 355 LEU A C 1
ATOM 2754 O O . LEU A 1 355 ? 11.192 8.031 -8.989 1.00 91.38 355 LEU A O 1
ATOM 2758 N N . GLY A 1 356 ? 10.525 9.531 -10.513 1.00 89.69 356 GLY A N 1
ATOM 2759 C CA . GLY A 1 356 ? 9.102 9.255 -10.343 1.00 89.69 356 GLY A CA 1
ATOM 2760 C C . GLY A 1 356 ? 8.730 7.825 -10.745 1.00 89.69 356 GLY A C 1
ATOM 2761 O O . GLY A 1 356 ? 7.937 7.192 -10.055 1.00 89.69 356 GLY A O 1
ATOM 2762 N N . LEU A 1 357 ? 9.305 7.293 -11.828 1.00 91.25 357 LEU A N 1
ATOM 2763 C CA . LEU A 1 357 ? 9.051 5.917 -12.273 1.00 91.25 357 LEU A CA 1
ATOM 2764 C C . LEU A 1 357 ? 9.645 4.900 -11.298 1.00 91.25 357 LEU A C 1
ATOM 2766 O O . LEU A 1 357 ? 8.996 3.903 -10.991 1.00 91.25 357 LEU A O 1
ATOM 2770 N N . MET A 1 358 ? 10.826 5.182 -10.744 1.00 90.44 358 MET A N 1
ATOM 2771 C CA . MET A 1 358 ? 11.399 4.377 -9.666 1.00 90.44 358 MET A CA 1
ATOM 2772 C C . MET A 1 358 ? 10.512 4.347 -8.423 1.00 90.44 358 MET A C 1
ATOM 2774 O O . MET A 1 358 ? 10.338 3.291 -7.825 1.00 90.44 358 MET A O 1
ATOM 2778 N N . GLU A 1 359 ? 9.927 5.479 -8.030 1.00 86.56 359 GLU A N 1
ATOM 2779 C CA . GLU A 1 359 ? 8.961 5.494 -6.928 1.00 86.56 359 GLU A CA 1
ATOM 2780 C C . GLU A 1 359 ? 7.777 4.571 -7.226 1.00 86.56 359 GLU A C 1
ATOM 2782 O O . GLU A 1 359 ? 7.364 3.804 -6.365 1.00 86.56 359 GLU A O 1
ATOM 2787 N N . LYS A 1 360 ? 7.257 4.574 -8.458 1.00 86.94 360 LYS A N 1
ATOM 2788 C CA . LYS A 1 360 ? 6.164 3.670 -8.857 1.00 86.94 360 LYS A CA 1
ATOM 2789 C C . LYS A 1 360 ? 6.574 2.205 -8.816 1.00 86.94 360 LYS A C 1
ATOM 2791 O O . LYS A 1 360 ? 5.828 1.391 -8.275 1.00 86.94 360 LYS A O 1
ATOM 2796 N N . TYR A 1 361 ? 7.782 1.909 -9.282 1.00 90.75 361 TYR A N 1
ATOM 2797 C CA . TYR A 1 361 ? 8.384 0.587 -9.181 1.00 90.75 361 TYR A CA 1
ATOM 2798 C C . TYR A 1 361 ? 8.452 0.086 -7.729 1.00 90.75 361 TYR A C 1
ATOM 2800 O O . TYR A 1 361 ? 8.065 -1.047 -7.454 1.00 90.75 361 TYR A O 1
ATOM 2808 N N . ARG A 1 362 ? 8.849 0.936 -6.769 1.00 88.56 362 ARG A N 1
ATOM 2809 C CA . ARG A 1 362 ? 8.902 0.559 -5.343 1.00 88.56 362 ARG A CA 1
ATOM 2810 C C . ARG A 1 362 ? 7.556 0.064 -4.803 1.00 88.56 362 ARG A C 1
ATOM 2812 O O . ARG A 1 362 ? 7.547 -0.765 -3.900 1.00 88.56 362 ARG A O 1
ATOM 2819 N N . TYR A 1 363 ? 6.430 0.572 -5.308 1.00 80.81 363 TYR A N 1
ATOM 2820 C CA . TYR A 1 363 ? 5.105 0.243 -4.772 1.00 80.81 363 TYR A CA 1
ATOM 2821 C C . TYR A 1 363 ? 4.473 -1.005 -5.390 1.00 80.81 363 TYR A C 1
ATOM 2823 O O . TYR A 1 363 ? 3.825 -1.759 -4.660 1.00 80.81 363 TYR A O 1
ATOM 2831 N N . GLY A 1 364 ? 4.635 -1.202 -6.700 1.00 79.06 364 GLY A N 1
ATOM 2832 C CA . GLY A 1 364 ? 3.929 -2.254 -7.442 1.00 79.06 364 GLY A CA 1
ATOM 2833 C C . GLY A 1 364 ? 4.768 -2.956 -8.503 1.00 79.06 364 GLY A C 1
ATOM 2834 O O . GLY A 1 364 ? 4.213 -3.524 -9.437 1.00 79.06 364 GLY A O 1
ATOM 2835 N N . GLY A 1 365 ? 6.093 -2.903 -8.375 1.00 88.88 365 GLY A N 1
ATOM 2836 C CA . GLY A 1 365 ? 7.003 -3.591 -9.279 1.00 88.88 365 GLY A CA 1
ATOM 2837 C C . GLY A 1 365 ? 7.034 -2.977 -10.674 1.00 88.88 365 GLY A C 1
ATOM 2838 O O . GLY A 1 365 ? 6.609 -1.841 -10.924 1.00 88.88 365 GLY A O 1
ATOM 2839 N N . ILE A 1 366 ? 7.598 -3.731 -11.609 1.00 88.75 366 ILE A N 1
ATOM 2840 C CA . ILE A 1 366 ? 7.818 -3.259 -12.974 1.00 88.75 366 ILE A CA 1
ATOM 2841 C C . ILE A 1 366 ? 6.519 -3.131 -13.773 1.00 88.75 366 ILE A C 1
ATOM 2843 O O . ILE A 1 366 ? 6.427 -2.337 -14.709 1.00 88.75 366 ILE A O 1
ATOM 2847 N N . GLU A 1 367 ? 5.501 -3.882 -13.378 1.00 85.00 367 GLU A N 1
ATOM 2848 C CA . GLU A 1 367 ? 4.154 -3.872 -13.925 1.00 85.00 367 GLU A CA 1
ATOM 2849 C C . GLU A 1 367 ? 3.521 -2.474 -13.812 1.00 85.00 367 GLU A C 1
ATOM 2851 O O . GLU A 1 367 ? 2.924 -1.993 -14.778 1.00 85.00 367 GLU A O 1
ATOM 2856 N N . GLU A 1 368 ? 3.743 -1.778 -12.691 1.00 83.56 368 GLU A N 1
ATOM 2857 C CA . GLU A 1 368 ? 3.307 -0.390 -12.490 1.00 83.56 368 GLU A CA 1
ATOM 2858 C C . GLU A 1 368 ? 4.197 0.625 -13.219 1.00 83.56 368 GLU A C 1
ATOM 2860 O O . GLU A 1 368 ? 3.702 1.556 -13.859 1.00 83.56 368 GLU A O 1
ATOM 2865 N N . ALA A 1 369 ? 5.520 0.459 -13.146 1.00 83.94 369 ALA A N 1
ATOM 2866 C CA . ALA A 1 369 ? 6.468 1.428 -13.704 1.00 83.94 369 ALA A CA 1
ATOM 2867 C C . ALA A 1 369 ? 6.445 1.491 -15.242 1.00 83.94 369 ALA A C 1
ATOM 2869 O O . ALA A 1 369 ? 6.702 2.540 -15.829 1.00 83.94 369 ALA A O 1
ATOM 2870 N N . ASP A 1 370 ? 6.112 0.383 -15.901 1.00 82.06 370 ASP A N 1
ATOM 2871 C CA . ASP A 1 370 ? 6.026 0.274 -17.360 1.00 82.06 370 ASP A CA 1
ATOM 2872 C C . ASP A 1 370 ? 4.593 0.550 -17.879 1.00 82.06 370 ASP A C 1
ATOM 2874 O O . ASP A 1 370 ? 4.295 0.406 -19.066 1.00 82.06 370 ASP A O 1
ATOM 2878 N N . ASN A 1 371 ? 3.647 0.954 -17.027 1.00 84.19 371 ASN A N 1
ATOM 2879 C CA . ASN A 1 371 ? 2.285 1.278 -17.453 1.00 84.19 371 ASN A CA 1
ATOM 2880 C C . ASN A 1 371 ? 2.179 2.740 -17.944 1.00 84.19 371 ASN A C 1
ATOM 2882 O O . ASN A 1 371 ? 2.317 3.654 -17.139 1.00 84.19 371 ASN A O 1
ATOM 2886 N N . PRO A 1 372 ? 1.835 3.026 -19.219 1.00 80.69 372 PRO A N 1
ATOM 2887 C CA . PRO A 1 372 ? 1.706 4.405 -19.705 1.00 80.69 372 PRO A CA 1
ATOM 2888 C C . PRO A 1 372 ? 0.670 5.250 -18.950 1.00 80.69 372 PRO A C 1
ATOM 2890 O O . PRO A 1 372 ? 0.793 6.474 -18.907 1.00 80.69 372 PRO A O 1
ATOM 2893 N N . ALA A 1 373 ? -0.342 4.617 -18.345 1.00 83.50 373 ALA A N 1
ATOM 2894 C CA . ALA A 1 373 ? -1.346 5.309 -17.540 1.00 83.50 373 ALA A CA 1
ATOM 2895 C C . ALA A 1 373 ? -0.747 5.958 -16.280 1.00 83.50 373 ALA A C 1
ATOM 2897 O O . ALA A 1 373 ? -1.327 6.904 -15.742 1.00 83.50 373 ALA A O 1
ATOM 2898 N N . ILE A 1 374 ? 0.437 5.509 -15.844 1.00 84.56 374 ILE A N 1
ATOM 2899 C CA . ILE A 1 374 ? 1.113 6.005 -14.647 1.00 84.56 374 ILE A CA 1
ATOM 2900 C C . ILE A 1 374 ? 1.420 7.503 -14.728 1.00 84.56 374 ILE A C 1
ATOM 2902 O O . ILE A 1 374 ? 1.385 8.185 -13.706 1.00 84.56 374 ILE A O 1
ATOM 2906 N N . PHE A 1 375 ? 1.647 8.044 -15.933 1.00 86.50 375 PHE A N 1
ATOM 2907 C CA . PHE A 1 375 ? 1.935 9.466 -16.135 1.00 86.50 375 PHE A CA 1
ATOM 2908 C C . PHE A 1 375 ? 0.735 10.370 -15.829 1.00 86.50 375 PHE A C 1
ATOM 2910 O O . PHE A 1 375 ? 0.920 11.520 -15.436 1.00 86.50 375 PHE A O 1
ATOM 2917 N N . GLY A 1 376 ? -0.489 9.844 -15.915 1.00 81.44 376 GLY A N 1
ATOM 2918 C CA . GLY A 1 376 ? -1.689 10.562 -15.482 1.00 81.44 376 GLY A CA 1
ATOM 2919 C C . GLY A 1 376 ? -1.802 10.693 -13.960 1.00 81.44 376 GLY A C 1
ATOM 2920 O O . GLY A 1 376 ? -2.615 11.475 -13.472 1.00 81.44 376 GLY A O 1
ATOM 2921 N N . LEU A 1 377 ? -0.990 9.952 -13.201 1.00 78.88 377 LEU A N 1
ATOM 2922 C CA . LEU A 1 377 ? -1.009 9.925 -11.743 1.00 78.88 377 LEU A CA 1
ATOM 2923 C C . LEU A 1 377 ? 0.108 10.797 -11.153 1.00 78.88 377 LEU A C 1
ATOM 2925 O O . LEU A 1 377 ? 1.128 11.083 -11.782 1.00 78.88 377 LEU A O 1
ATOM 2929 N N . SER A 1 378 ? -0.062 11.199 -9.894 1.00 69.12 378 SER A N 1
ATOM 2930 C CA . SER A 1 378 ? 0.984 11.875 -9.117 1.00 69.12 378 SER A CA 1
ATOM 2931 C C . SER A 1 378 ? 2.248 10.999 -9.002 1.00 69.12 378 SER A C 1
ATOM 2933 O O . SER A 1 378 ? 2.100 9.791 -8.785 1.00 69.12 378 SER A O 1
ATOM 2935 N N . PRO A 1 379 ? 3.475 11.556 -9.096 1.00 73.12 379 PRO A N 1
ATOM 2936 C CA . PRO A 1 379 ? 3.799 12.989 -9.139 1.00 73.12 379 PRO A CA 1
ATOM 2937 C C . PRO A 1 379 ? 3.709 13.637 -10.527 1.00 73.12 379 PRO A C 1
ATOM 2939 O O . PRO A 1 379 ? 3.738 14.862 -10.608 1.00 73.12 379 PRO A O 1
ATOM 2942 N N . PHE A 1 380 ? 3.577 12.854 -11.599 1.00 84.06 380 PHE A N 1
ATOM 2943 C CA . PHE A 1 380 ? 3.644 13.358 -12.970 1.00 84.06 380 PHE A CA 1
ATOM 2944 C C . PHE A 1 380 ? 2.448 14.248 -13.329 1.00 84.06 380 PHE A C 1
ATOM 2946 O O . PHE A 1 380 ? 2.652 15.340 -13.851 1.00 84.06 380 PHE A O 1
ATOM 2953 N N . ASN A 1 381 ? 1.220 13.796 -13.028 1.00 81.44 381 ASN A N 1
ATOM 2954 C CA . ASN A 1 381 ? -0.047 14.485 -13.336 1.00 81.44 381 ASN A CA 1
ATOM 2955 C C . ASN A 1 381 ? -0.065 15.090 -14.759 1.00 81.44 381 ASN A C 1
ATOM 2957 O O . ASN A 1 381 ? -0.445 16.247 -14.956 1.00 81.44 381 ASN A O 1
ATOM 2961 N N . SER A 1 382 ? 0.424 14.330 -15.741 1.00 85.31 382 SER A N 1
ATOM 2962 C CA . SER A 1 382 ? 0.749 14.815 -17.081 1.00 85.31 382 SER A CA 1
ATOM 2963 C C . SER A 1 382 ? 0.336 13.811 -18.157 1.00 85.31 382 SER A C 1
ATOM 2965 O O . SER A 1 382 ? 0.028 12.653 -17.889 1.00 85.31 382 SER A O 1
ATOM 2967 N N . ASP A 1 383 ? 0.331 14.263 -19.406 1.00 86.19 383 ASP A N 1
ATOM 2968 C CA . ASP A 1 383 ? 0.150 13.383 -20.556 1.00 86.19 383 ASP A CA 1
ATOM 2969 C C . ASP A 1 383 ? 1.497 12.789 -20.983 1.00 86.19 383 ASP A C 1
ATOM 2971 O O . ASP A 1 383 ? 2.521 13.483 -20.999 1.00 86.19 383 ASP A O 1
ATOM 2975 N N . VAL A 1 384 ? 1.493 11.519 -21.394 1.00 87.50 384 VAL A N 1
ATOM 2976 C CA . VAL A 1 384 ? 2.700 10.802 -21.833 1.00 87.50 384 VAL A CA 1
ATOM 2977 C C . VAL A 1 384 ? 3.462 11.543 -22.937 1.00 87.50 384 VAL A C 1
ATOM 2979 O O . VAL A 1 384 ? 4.689 11.530 -22.949 1.00 87.50 384 VAL A O 1
ATOM 2982 N N . ARG A 1 385 ? 2.771 12.259 -23.837 1.00 87.69 385 ARG A N 1
ATOM 2983 C CA . ARG A 1 385 ? 3.420 13.020 -24.916 1.00 87.69 385 ARG A CA 1
ATOM 2984 C C . ARG A 1 385 ? 4.209 14.203 -24.383 1.00 87.69 385 ARG A C 1
ATOM 2986 O O . ARG A 1 385 ? 5.247 14.529 -24.946 1.00 87.69 385 ARG A O 1
ATOM 2993 N N . ARG A 1 386 ? 3.717 14.851 -23.325 1.00 88.44 386 ARG A N 1
ATOM 2994 C CA . ARG A 1 386 ? 4.423 15.957 -22.673 1.00 88.44 386 ARG A CA 1
ATOM 2995 C C . ARG A 1 386 ? 5.634 15.434 -21.916 1.00 88.44 386 ARG A C 1
ATOM 2997 O O . ARG A 1 386 ? 6.711 15.989 -22.066 1.00 88.44 386 ARG A O 1
ATOM 3004 N N . VAL A 1 387 ? 5.472 14.334 -21.181 1.00 89.69 387 VAL A N 1
ATOM 3005 C CA . VAL A 1 387 ? 6.587 13.660 -20.500 1.00 89.69 387 VAL A CA 1
ATOM 3006 C C . VAL A 1 387 ? 7.689 13.283 -21.494 1.00 89.69 387 VAL A C 1
ATOM 3008 O O . VAL A 1 387 ? 8.862 13.525 -21.240 1.00 89.69 387 VAL A O 1
ATOM 3011 N N . ALA A 1 388 ? 7.314 12.767 -22.664 1.00 92.00 388 ALA A N 1
ATOM 3012 C CA . ALA A 1 388 ? 8.258 12.376 -23.701 1.00 92.00 388 ALA A CA 1
ATOM 3013 C C . ALA A 1 388 ? 9.085 13.542 -24.274 1.00 92.00 388 ALA A C 1
ATOM 3015 O O . ALA A 1 388 ? 10.197 13.314 -24.743 1.00 92.00 388 ALA A O 1
ATOM 3016 N N . GLN A 1 389 ? 8.590 14.785 -24.227 1.00 92.00 389 GLN A N 1
ATOM 3017 C CA . GLN A 1 389 ? 9.340 15.948 -24.722 1.00 92.00 389 GLN A CA 1
ATOM 3018 C C . GLN A 1 389 ? 10.629 16.183 -23.934 1.00 92.00 389 GLN A C 1
ATOM 3020 O O . GLN A 1 389 ? 11.636 16.525 -24.549 1.00 92.00 389 GLN A O 1
ATOM 3025 N N . ALA A 1 390 ? 10.624 15.922 -22.623 1.00 91.19 390 ALA A N 1
ATOM 3026 C CA . ALA A 1 390 ? 11.813 16.037 -21.777 1.00 91.19 390 ALA A CA 1
ATOM 3027 C C . ALA A 1 390 ? 12.938 15.073 -22.203 1.00 91.19 390 ALA A C 1
ATOM 3029 O O . ALA A 1 390 ? 14.111 15.339 -21.984 1.00 91.19 390 ALA A O 1
ATOM 3030 N N . PHE A 1 391 ? 12.594 13.965 -22.865 1.00 93.62 391 PHE A N 1
ATOM 3031 C CA . PHE A 1 391 ? 13.559 12.976 -23.349 1.00 93.62 391 PHE A CA 1
ATOM 3032 C C . PHE A 1 391 ? 13.973 13.205 -24.809 1.00 93.62 391 PHE A C 1
ATOM 3034 O O . PHE A 1 391 ? 14.844 12.503 -25.308 1.00 93.62 391 PHE A O 1
ATOM 3041 N N . GLY A 1 392 ? 13.366 14.172 -25.506 1.00 91.12 392 GLY A N 1
ATOM 3042 C CA . GLY A 1 392 ? 13.557 14.390 -26.945 1.00 91.12 392 GLY A CA 1
ATOM 3043 C C . GLY A 1 392 ? 12.523 13.694 -27.838 1.00 91.12 392 GLY A C 1
ATOM 3044 O O . GLY A 1 392 ? 12.524 13.912 -29.049 1.00 91.12 392 GLY A O 1
ATOM 3045 N N . GLY A 1 393 ? 11.588 12.937 -27.257 1.00 93.69 393 GLY A N 1
ATOM 3046 C CA . GLY A 1 393 ? 10.539 12.238 -27.989 1.00 93.69 393 GLY A CA 1
ATOM 3047 C C . GLY A 1 393 ? 10.089 10.934 -27.330 1.00 93.69 393 GLY A C 1
ATOM 3048 O O . GLY A 1 393 ? 10.637 10.464 -26.334 1.00 93.69 393 GLY A O 1
ATOM 3049 N N . MET A 1 394 ? 9.037 10.333 -27.898 1.00 92.25 394 MET A N 1
ATOM 3050 C CA . MET A 1 394 ? 8.540 9.018 -27.466 1.00 92.25 394 MET A CA 1
ATOM 3051 C C . MET A 1 394 ? 9.576 7.890 -27.637 1.00 92.25 394 MET A C 1
ATOM 3053 O O . MET A 1 394 ? 9.645 7.042 -26.746 1.00 92.25 394 MET A O 1
ATOM 3057 N N . PRO A 1 395 ? 10.359 7.828 -28.737 1.00 94.25 395 PRO A N 1
ATOM 3058 C CA . PRO A 1 395 ? 11.407 6.818 -28.883 1.00 94.25 395 PRO A CA 1
ATOM 3059 C C . PRO A 1 395 ? 12.464 6.899 -27.779 1.00 94.25 395 PRO A C 1
ATOM 3061 O O . PRO A 1 395 ? 12.838 5.874 -27.216 1.00 94.25 395 PRO A O 1
ATOM 3064 N N . GLU A 1 396 ? 12.898 8.108 -27.435 1.00 94.62 396 GLU A N 1
ATOM 3065 C CA . GLU A 1 396 ? 13.927 8.367 -26.434 1.00 94.62 396 GLU A CA 1
ATOM 3066 C C . GLU A 1 396 ? 13.418 8.089 -25.016 1.00 94.62 396 GLU A C 1
ATOM 3068 O O . GLU A 1 396 ? 14.122 7.453 -24.234 1.00 94.62 396 GLU A O 1
ATOM 3073 N N . LEU A 1 397 ? 12.169 8.463 -24.705 1.00 93.12 397 LEU A N 1
ATOM 3074 C CA . LEU A 1 397 ? 11.518 8.076 -23.449 1.00 93.12 397 LEU A CA 1
ATOM 3075 C C . LEU A 1 397 ? 11.459 6.550 -23.314 1.00 93.12 397 LEU A C 1
ATOM 3077 O O . LEU A 1 397 ? 11.810 6.006 -22.270 1.00 93.12 397 LEU A O 1
ATOM 3081 N N . ARG A 1 398 ? 11.036 5.848 -24.372 1.00 90.94 398 ARG A N 1
ATOM 3082 C CA . ARG A 1 398 ? 10.961 4.383 -24.359 1.00 90.94 398 ARG A CA 1
ATOM 3083 C C . ARG A 1 398 ? 12.339 3.756 -24.167 1.00 90.94 398 ARG A C 1
ATOM 3085 O O . ARG A 1 398 ? 12.470 2.858 -23.348 1.00 90.94 398 ARG A O 1
ATOM 3092 N N . ALA A 1 399 ? 13.360 4.262 -24.855 1.00 93.06 399 ALA A N 1
ATOM 3093 C CA . ALA A 1 399 ? 14.732 3.794 -24.688 1.00 93.06 399 ALA A CA 1
ATOM 3094 C C . ALA A 1 399 ? 15.257 4.036 -23.261 1.00 93.06 399 ALA A C 1
ATOM 3096 O O . ALA A 1 399 ? 15.938 3.174 -22.708 1.00 93.06 399 ALA A O 1
ATOM 3097 N N . ALA A 1 400 ? 14.920 5.175 -22.648 1.00 94.00 400 ALA A N 1
ATOM 3098 C CA . ALA A 1 400 ? 15.283 5.473 -21.266 1.00 94.00 400 ALA A CA 1
ATOM 3099 C C . ALA A 1 400 ? 14.585 4.532 -20.272 1.00 94.00 400 ALA A C 1
ATOM 3101 O O . ALA A 1 400 ? 15.236 4.034 -19.356 1.00 94.00 400 ALA A O 1
ATOM 3102 N N . ILE A 1 401 ? 13.296 4.237 -20.478 1.00 92.31 401 ILE A N 1
ATOM 3103 C CA . ILE A 1 401 ? 12.554 3.253 -19.676 1.00 92.31 401 ILE A CA 1
ATOM 3104 C C . ILE A 1 401 ? 13.160 1.860 -19.864 1.00 92.31 401 ILE A C 1
ATOM 3106 O O . ILE A 1 401 ? 13.538 1.239 -18.881 1.00 92.31 401 ILE A O 1
ATOM 3110 N N . ASP A 1 402 ? 13.350 1.388 -21.096 1.00 91.62 402 ASP A N 1
ATOM 3111 C CA . ASP A 1 402 ? 13.942 0.071 -21.370 1.00 91.62 402 ASP A CA 1
ATOM 3112 C C . ASP A 1 402 ? 15.338 -0.062 -20.727 1.00 91.62 402 ASP A C 1
ATOM 3114 O O . ASP A 1 402 ? 15.688 -1.104 -20.159 1.00 91.62 402 ASP A O 1
ATOM 3118 N N . LYS A 1 403 ? 16.132 1.019 -20.747 1.00 92.38 403 LYS A N 1
ATOM 3119 C CA . LYS A 1 403 ? 17.431 1.067 -20.071 1.00 92.38 403 LYS A CA 1
ATOM 3120 C C . LYS A 1 403 ? 17.292 1.025 -18.549 1.00 92.38 403 LYS A C 1
ATOM 3122 O O . LYS A 1 403 ? 18.037 0.278 -17.923 1.00 92.38 403 LYS A O 1
ATOM 3127 N N . LEU A 1 404 ? 16.341 1.758 -17.968 1.00 92.56 404 LEU A N 1
ATOM 3128 C CA . LEU A 1 404 ? 16.023 1.703 -16.538 1.00 92.56 404 LEU A CA 1
ATOM 3129 C C . LEU A 1 404 ? 15.674 0.267 -16.113 1.00 92.56 404 LEU A C 1
ATOM 3131 O O . LEU A 1 404 ? 16.277 -0.244 -15.176 1.00 92.56 404 LEU A O 1
ATOM 3135 N N . ILE A 1 405 ? 14.781 -0.412 -16.844 1.00 91.94 405 ILE A N 1
ATOM 3136 C CA . ILE A 1 405 ? 14.389 -1.811 -16.583 1.00 91.94 405 ILE A CA 1
ATOM 3137 C C . ILE A 1 405 ? 15.603 -2.738 -16.639 1.00 91.94 405 ILE A C 1
ATOM 3139 O O . ILE A 1 405 ? 15.789 -3.585 -15.769 1.00 91.94 405 ILE A O 1
ATOM 3143 N N . THR A 1 406 ? 16.452 -2.557 -17.650 1.00 91.31 406 THR A N 1
ATOM 3144 C CA . THR A 1 406 ? 17.678 -3.346 -17.804 1.00 91.31 406 THR A CA 1
ATOM 3145 C C . THR A 1 406 ? 18.596 -3.187 -16.590 1.00 91.31 406 THR A C 1
ATOM 3147 O O . THR A 1 406 ? 19.111 -4.175 -16.079 1.00 91.31 406 THR A O 1
ATOM 3150 N N . LEU A 1 407 ? 18.778 -1.958 -16.099 1.00 91.56 407 LEU A N 1
ATOM 3151 C CA . LEU A 1 407 ? 19.635 -1.676 -14.944 1.00 91.56 407 LEU A CA 1
ATOM 3152 C C . LEU A 1 407 ? 19.047 -2.182 -13.615 1.00 91.56 407 LEU A C 1
ATOM 3154 O O . LEU A 1 407 ? 19.810 -2.497 -12.712 1.00 91.56 407 LEU A O 1
ATOM 3158 N N . ILE A 1 408 ? 17.719 -2.286 -13.483 1.00 91.38 408 ILE A N 1
ATOM 3159 C CA . ILE A 1 408 ? 17.073 -2.868 -12.290 1.00 91.38 408 ILE A CA 1
ATOM 3160 C C . ILE A 1 408 ? 17.404 -4.359 -12.149 1.00 91.38 408 ILE A C 1
ATOM 3162 O O . ILE A 1 408 ? 17.570 -4.847 -11.031 1.00 91.38 408 ILE A O 1
ATOM 3166 N N . TYR A 1 409 ? 17.450 -5.085 -13.270 1.00 90.00 409 TYR A N 1
ATOM 3167 C CA . TYR A 1 409 ? 17.480 -6.549 -13.270 1.00 90.00 409 TYR A CA 1
ATOM 3168 C C . TYR A 1 409 ? 18.804 -7.171 -13.733 1.00 90.00 409 TYR A C 1
ATOM 3170 O O . TYR A 1 409 ? 18.953 -8.380 -13.574 1.00 90.00 409 TYR A O 1
ATOM 3178 N N . MET A 1 410 ? 19.765 -6.409 -14.272 1.00 81.94 410 MET A N 1
ATOM 3179 C CA . MET A 1 410 ? 21.110 -6.921 -14.587 1.00 81.94 410 MET A CA 1
ATOM 3180 C C . MET A 1 410 ? 21.939 -7.191 -13.315 1.00 81.94 410 MET A C 1
ATOM 3182 O O . MET A 1 410 ? 21.855 -6.448 -12.342 1.00 81.94 410 MET A O 1
ATOM 3186 N N . GLU A 1 411 ? 22.750 -8.257 -13.352 1.00 58.12 411 GLU A N 1
ATOM 3187 C CA . GLU A 1 411 ? 23.461 -8.903 -12.223 1.00 58.12 411 GLU A CA 1
ATOM 3188 C C . GLU A 1 411 ? 24.362 -8.005 -11.355 1.00 58.12 411 GLU A C 1
ATOM 3190 O O . GLU A 1 411 ? 24.790 -8.439 -10.293 1.00 58.12 411 GLU A O 1
ATOM 3195 N N . GLU A 1 412 ? 24.650 -6.765 -11.748 1.00 48.19 412 GLU A N 1
ATOM 3196 C CA . GLU A 1 412 ? 25.450 -5.848 -10.924 1.00 48.19 412 GLU A CA 1
ATOM 3197 C C . GLU A 1 412 ? 24.642 -5.199 -9.788 1.00 48.19 412 GLU A C 1
ATOM 3199 O O . GLU A 1 412 ? 25.244 -4.591 -8.909 1.00 48.19 412 GLU A O 1
ATOM 3204 N N . ALA A 1 413 ? 23.308 -5.339 -9.785 1.00 42.53 413 ALA A N 1
ATOM 3205 C CA . ALA A 1 413 ? 22.395 -4.732 -8.810 1.00 42.53 413 ALA A CA 1
ATOM 3206 C C . ALA A 1 413 ? 22.039 -5.607 -7.587 1.00 42.53 413 ALA A C 1
ATOM 3208 O O . ALA A 1 413 ? 21.147 -5.221 -6.828 1.00 42.53 413 ALA A O 1
ATOM 3209 N N . ALA A 1 414 ? 22.702 -6.756 -7.408 1.00 36.03 414 ALA A N 1
ATOM 3210 C CA . ALA A 1 414 ? 22.506 -7.677 -6.281 1.00 36.03 414 ALA A CA 1
ATOM 3211 C C . ALA A 1 414 ? 23.630 -7.567 -5.238 1.00 36.03 414 ALA A C 1
ATOM 3213 O O . ALA A 1 414 ? 24.817 -7.582 -5.643 1.00 36.03 414 ALA A O 1
#

Mean predicted aligned error: 15.81 Å

Foldseek 3Di:
DVVLVVVQVVVCVVCVVVVDPQCEDEAEPVVPPVSVVQLVLQQDPVHPPNNHYGYDCVLQDDRARLVAAEQEAPDFDQDLSSLCSSVVNPCHHDVLNPDDHHDYHYPHPNVLSDAPVNDDPDDPPDAQEFDDDQFEKEKEFEAAPVPRAADQAKKKWKANDPPDIDIDGAHPRRMDMDGRHGFAKIKMWIDDNFFDIDIDIDGTDNPDYHYDYHYTYGDDDDDDDDDDDDDDDDDDPDDDDFDADPVGDGAGLVNVLVQLLVQLCVLAVDLVRLLVLCLDPVSVVVSQVSSVVVVNDQSSLCRSVSNSQWASSQSSCCSHPNDDTDGLVLLLVLLCVPVVVLLVVFDPLLSVLLVLLSVQCSRHHPVRSVDQCNCCDPPNVDHSQVSQVSQVGPVSNVVSSSVSSCSSRPPSSD

Sequence (414 aa):
MDHALRVTEELNRLNADLNVPEYAVRIVSEEGATGKALLERFQDTEKQVPVIATTVDLLSTGVDAPSVRNVVFMKPLSSVVTFKQIVGRGSRLCADTDKFWFRVIDYTNASRLFDEWDKPGEPPSGGAATETPFTCVVGGRVTSEKDGKPIHAAHVCLQTGPNEVLDQLIGPDGQFFFSGIGKGKVVLVVTATDHNRAQMTLTTGPAAAVTLDIGLKPKKETPKAKVKITGLNVQMVDEAYEERDADGNLVTPEDYLKKVREEILAACHSMVELQTAWMSKQRRSGLLETLEERMVHLDILREILQRPDADSYDLLAHVAFGADLHSCEERANALFNLHKEFFESFDEEARAVLLGLMEKYRYGGIEEADNPAIFGLSPFNSDVRRVAQAFGGMPELRAAIDKLITLIYMEEAA

Secondary structure (DSSP, 8-state):
-HHHHHHHHHHHHHTGGG--TTSEEE--GGGHHHHHHHHHHHH-TT----SEEE-SSTTSSS---TT--EEEE-S----HHHHHHHHHHHS--BGGGTB---EEEESS-GGGG--GGGSPPPPPS-S-EEEEEEEEEEEEEEEETTT--B-TT-EEEEEEETTEEEEEEPPTTSEEEEEEEEEEEEEEEEEETTEEEEEEEEEEBTTB-EEEEEEEPBPP----------------------EE-TTS-EE-HHHHHHHHHHHHHHH-SSHHHHHHHHTSHHHHHHHHHHHHHTT--HHHHHHHTT-TTB-HHHHHHHHHH-----BHHHHHHHHHHH-HHHHHTS-HHHHHHHHHHHHHHHHHHHHHHT-GGGGGSTTT-S-HHHHHHTTTSHHHHHHHHHHHHHHHHSGGG-

Solvent-accessible surface area (backbone atoms only — not comparable to full-atom values): 23442 Å² total; per-residue (Å²): 122,68,62,34,49,53,51,24,52,48,51,38,63,78,46,53,86,72,73,56,78,59,39,35,36,64,36,43,72,90,49,52,72,61,25,49,54,54,48,55,39,51,37,36,83,89,48,82,49,44,70,40,81,33,57,85,68,50,65,74,64,91,68,73,32,41,75,37,47,69,46,74,38,85,58,71,57,50,50,52,66,60,49,53,48,52,54,55,39,30,70,39,70,20,78,94,73,75,35,86,68,56,46,81,46,69,77,45,69,45,70,60,52,57,52,77,87,72,48,81,72,81,76,64,95,78,69,29,42,47,39,85,61,51,61,13,34,46,33,34,37,35,25,33,64,85,76,68,44,57,38,51,77,26,40,40,38,40,27,44,30,92,89,39,70,51,74,47,72,27,36,92,78,7,35,49,77,46,73,58,36,29,31,33,33,29,36,41,37,39,41,37,94,66,31,45,70,48,75,50,77,47,81,43,35,71,86,50,72,47,77,45,80,43,70,31,49,66,57,75,94,63,85,86,73,84,82,82,90,79,88,82,90,81,79,89,85,81,87,85,80,83,45,61,50,99,87,65,48,79,43,44,73,67,53,48,49,50,50,46,22,54,53,46,42,73,76,30,85,40,72,68,50,44,52,59,31,56,64,33,68,70,47,31,51,51,50,52,52,56,36,44,80,68,75,44,53,68,67,58,52,22,59,76,69,71,36,61,50,47,20,70,66,28,52,52,39,24,62,55,72,68,45,77,81,42,30,28,52,55,34,52,51,32,29,54,73,76,45,45,66,66,52,66,73,41,54,75,67,36,28,52,49,54,54,51,35,49,56,38,20,28,59,56,28,65,72,43,45,72,36,74,69,50,34,59,34,84,90,61,63,38,55,59,71,65,61,13,53,58,50,77,26,64,71,44,36,48,52,51,49,54,48,50,48,44,52,51,68,40,84,86,39,114

pLDDT: mean 80.57, std 15.18, range [25.8, 95.38]